Protein AF-A0A812VZW0-F1 (afdb_monomer)

Mean predicted aligned error: 15.9 Å

Secondary structure (DSSP, 8-state):
----S-----SS------SS-----S-----TT-----S-TT-PPPP---S----S-SSTT--------S----PPPTTS-------SS-----S---PPTT-------SS-------SS-----S-----TT------SSPP---S---PPTT-----S-TT--------S----S-SSS-------S------BTTB-------SS-----S---PPTT------TT--------SS-----S-----TT------SS-----S---PPTT-----SBTTBPPPP---S----S-SSSS---S-----S-------SSS--------SS-----S-----TT---PPPTTS-------SSPP---S-----TT--------SS-------TT--S--S-----

pLDDT: mean 80.0, std 12.31, range [37.72, 95.44]

Sequence (405 aa):
VTIGGSTSISGGNTFSTGTGQVDLNGNVVVADSRTVTVGSAGSGGTTTLYGNVVVGDTGTGNGASLTLNGNFAQNDVTGAVASFSTGTDSVNLNGHVTVATGKNLVMTATGAGQFTTGTGTVTLNGNTIVSSSNTFTSGTGAVTLKGATTVDDSITFTVGSAGAGGTTTLYGNVVIGDSTGAASCTVNGDITQADVGATQTAFTTGTGSVQLNGDVTVATGKNLHMVATGAGTFQTGTGSVTLNGVTQVGGSNTFSTGTGQVNLNGPVVVADNQPLSVGSVGAGGVVQLFGDTTVGSTAINGASSSLKVYGNVNFYDDQDGTAKTFSTATGAITLNGDIGVAANKDLIMANTGTGQFQTGTGTVVLSGATSVVSGKSFTLDDFTNIINCNHAAADVGSTFCKASR

Foldseek 3Di:
DDDPDDDDDDDPDDDDDPPDDDDDPDDDDDDPPDDDDQADPPDHDDDDDPDDDDQDDPDPDDDGDDDDDDDDDQDDDPPDPRDDDDDPDDDDDPDDDDDDPPDDDDDPDPDPDDDDDDPDDDDDPDDDDDDDPDDDDDDPDDDDDPDDDDDDPPDDDDAADVPGHDDDDDPDDDDADDPPDDGDDDDDDDDDDDDDPPDDDDDDDDPDDDDDPDDDDDDPPDDPDDDPVDPDDDDDDPDDDDDPDDDDDDDPDDDDDDPDDDDDPDDDDDDPPGDDDDDDDPGDDDDDDDDDDDQFDPDPDDTDPDDDDDDDDDDDDPVPPDDDDDDDDPDDDDDPDDDDDDPPDDDDDDPPDPDDDDDPPDDDDDPDDDDDDPPDADDDDDDPDDPPPPDPPPDPDDDPPDPDD

Structure (mmCIF, N/CA/C/O backbone):
data_AF-A0A812VZW0-F1
#
_entry.id   AF-A0A812VZW0-F1
#
loop_
_atom_site.group_PDB
_atom_site.id
_atom_site.type_symbol
_atom_site.label_atom_id
_atom_site.label_alt_id
_atom_site.label_comp_id
_atom_site.label_asym_id
_atom_site.label_entity_id
_atom_site.label_seq_id
_atom_site.pdbx_PDB_ins_code
_atom_site.Cartn_x
_atom_site.Cartn_y
_atom_site.Cartn_z
_atom_site.occupancy
_atom_site.B_iso_or_equiv
_atom_site.auth_seq_id
_atom_site.auth_comp_id
_atom_site.auth_asym_id
_atom_site.auth_atom_id
_atom_site.pdbx_PDB_model_num
ATOM 1 N N . VAL A 1 1 ? 64.376 13.610 -88.145 1.00 66.50 1 VAL A N 1
ATOM 2 C CA . VAL A 1 1 ? 63.482 13.713 -89.321 1.00 66.50 1 VAL A CA 1
ATOM 3 C C . VAL A 1 1 ? 62.326 14.604 -88.921 1.00 66.50 1 VAL A C 1
ATOM 5 O O . VAL A 1 1 ? 61.643 14.268 -87.965 1.00 66.50 1 VAL A O 1
ATOM 8 N N . THR A 1 2 ? 62.154 15.743 -89.584 1.00 67.56 2 THR A N 1
ATOM 9 C CA . THR A 1 2 ? 60.991 16.614 -89.378 1.00 67.56 2 THR A CA 1
ATOM 10 C C . THR A 1 2 ? 59.981 16.278 -90.461 1.00 67.56 2 THR A C 1
ATOM 12 O O . THR A 1 2 ? 60.288 16.432 -91.641 1.00 67.56 2 THR A O 1
ATOM 15 N N . ILE A 1 3 ? 58.805 15.784 -90.081 1.00 75.50 3 ILE A N 1
ATOM 16 C CA . ILE A 1 3 ? 57.725 15.493 -91.027 1.00 75.50 3 ILE A CA 1
ATOM 17 C C . ILE A 1 3 ? 56.720 16.642 -90.920 1.00 75.50 3 ILE A C 1
ATOM 19 O O . ILE A 1 3 ? 55.977 16.732 -89.952 1.00 75.50 3 ILE A O 1
ATOM 23 N N . GLY A 1 4 ? 56.759 17.573 -91.874 1.00 71.06 4 GLY A N 1
ATOM 24 C CA . GLY A 1 4 ? 56.005 18.835 -91.822 1.00 71.06 4 GLY A CA 1
ATOM 25 C C . GLY A 1 4 ? 54.563 18.769 -92.341 1.00 71.06 4 GLY A C 1
ATOM 26 O O . GLY A 1 4 ? 53.989 19.812 -92.635 1.00 71.06 4 GLY A O 1
ATOM 27 N N . GLY A 1 5 ? 53.988 17.576 -92.513 1.00 80.19 5 GLY A N 1
ATOM 28 C CA . GLY A 1 5 ? 52.663 17.389 -93.109 1.00 80.19 5 GLY A CA 1
ATOM 29 C C . GLY A 1 5 ? 51.857 16.266 -92.457 1.00 80.19 5 GLY A C 1
ATOM 30 O O . GLY A 1 5 ? 52.352 15.550 -91.585 1.00 80.19 5 GLY A O 1
ATOM 31 N N . SER A 1 6 ? 50.605 16.104 -92.902 1.00 80.38 6 SER A N 1
ATOM 32 C CA . SER A 1 6 ? 49.746 14.998 -92.456 1.00 80.38 6 SER A CA 1
ATOM 33 C C . SER A 1 6 ? 50.427 13.665 -92.754 1.00 80.38 6 SER A C 1
ATOM 35 O O . SER A 1 6 ? 50.721 13.353 -93.906 1.00 80.38 6 SER A O 1
ATOM 37 N N . THR A 1 7 ? 50.686 12.888 -91.709 1.00 81.25 7 THR A N 1
ATOM 38 C CA . THR A 1 7 ? 51.340 11.583 -91.814 1.00 81.25 7 THR A CA 1
ATOM 39 C C . THR A 1 7 ? 50.303 10.507 -91.538 1.00 81.25 7 THR A C 1
ATOM 41 O O . THR A 1 7 ? 49.717 10.480 -90.460 1.00 81.25 7 THR A O 1
ATOM 44 N N . SER A 1 8 ? 50.062 9.628 -92.510 1.00 82.31 8 SER A N 1
ATOM 45 C CA . SER A 1 8 ? 49.193 8.462 -92.344 1.00 82.31 8 SER A CA 1
ATOM 46 C C . SER A 1 8 ? 50.052 7.204 -92.279 1.00 82.31 8 SER A C 1
ATOM 48 O O . SER A 1 8 ? 50.783 6.898 -93.218 1.00 82.31 8 SER A O 1
ATOM 50 N N . ILE A 1 9 ? 49.964 6.479 -91.166 1.00 82.75 9 ILE A N 1
ATOM 51 C CA . ILE A 1 9 ? 50.530 5.138 -91.016 1.00 82.75 9 ILE A CA 1
ATOM 52 C C . ILE A 1 9 ? 49.338 4.182 -91.062 1.00 82.75 9 ILE A C 1
ATOM 54 O O . ILE A 1 9 ? 48.521 4.164 -90.145 1.00 82.75 9 ILE A O 1
ATOM 58 N N . SER A 1 10 ? 49.192 3.444 -92.162 1.00 80.25 10 SER A N 1
ATOM 59 C CA . SER A 1 10 ? 48.084 2.505 -92.382 1.00 80.25 10 SER A CA 1
ATOM 60 C C . SER A 1 10 ? 48.557 1.050 -92.278 1.00 80.25 10 SER A C 1
ATOM 62 O O . SER A 1 10 ? 49.743 0.764 -92.445 1.00 80.25 10 SER A O 1
ATOM 64 N N . GLY A 1 11 ? 47.640 0.123 -91.983 1.00 77.56 11 GLY A N 1
ATOM 65 C CA . GLY A 1 11 ? 47.951 -1.298 -91.758 1.00 77.56 11 GLY A CA 1
ATOM 66 C C . GLY A 1 11 ? 48.479 -1.606 -90.346 1.00 77.56 11 GLY A C 1
ATOM 67 O O . GLY A 1 11 ? 48.393 -0.774 -89.451 1.00 77.56 11 GLY A O 1
ATOM 68 N N . GLY A 1 12 ? 49.018 -2.813 -90.132 1.00 79.19 12 GLY A N 1
ATOM 69 C CA . GLY A 1 12 ? 49.547 -3.292 -88.838 1.00 79.19 12 GLY A CA 1
ATOM 70 C C . GLY A 1 12 ? 50.948 -2.777 -88.480 1.00 79.19 12 GLY A C 1
ATOM 71 O O . GLY A 1 12 ? 51.746 -3.520 -87.917 1.00 79.19 12 GLY A O 1
ATOM 72 N N . ASN A 1 13 ? 51.275 -1.544 -88.867 1.00 84.12 13 ASN A N 1
ATOM 73 C CA . ASN A 1 13 ? 52.602 -0.956 -88.691 1.00 84.12 13 ASN A CA 1
ATOM 74 C C . ASN A 1 13 ? 52.739 -0.260 -87.324 1.00 84.12 13 ASN A C 1
ATOM 76 O O . ASN A 1 13 ? 51.787 0.340 -86.828 1.00 84.12 13 ASN A O 1
ATOM 80 N N . THR A 1 14 ? 53.940 -0.288 -86.742 1.00 82.94 14 THR A N 1
ATOM 81 C CA . THR A 1 14 ? 54.252 0.363 -85.456 1.00 82.94 14 THR A CA 1
ATOM 82 C C . THR A 1 14 ? 54.916 1.720 -85.679 1.00 82.94 14 THR A C 1
ATOM 84 O O . THR A 1 14 ? 55.848 1.834 -86.473 1.00 82.94 14 THR A O 1
ATOM 87 N N . PHE A 1 15 ? 54.489 2.742 -84.933 1.00 84.81 15 PHE A N 1
ATOM 88 C CA . PHE A 1 15 ? 55.214 4.007 -84.807 1.00 84.81 15 PHE A CA 1
ATOM 89 C C . PHE A 1 15 ? 56.013 4.006 -83.501 1.00 84.81 15 PHE A C 1
ATOM 91 O O . PHE A 1 15 ? 55.431 3.980 -82.419 1.00 84.81 15 PHE A O 1
ATOM 98 N N . SER A 1 16 ? 57.341 4.013 -83.590 1.00 84.38 16 SER A N 1
ATOM 99 C CA . SER A 1 16 ? 58.231 4.056 -82.425 1.00 84.38 16 SER A CA 1
ATOM 100 C C . SER A 1 16 ? 58.939 5.403 -82.346 1.00 84.38 16 SER A C 1
ATOM 102 O O . SER A 1 16 ? 59.527 5.859 -83.326 1.00 84.38 16 SER A O 1
ATOM 104 N N . THR A 1 17 ? 58.914 6.025 -81.170 1.00 84.12 17 THR A N 1
ATOM 105 C CA . THR A 1 17 ? 59.702 7.223 -80.853 1.00 84.12 17 THR A CA 1
ATOM 106 C C . THR A 1 17 ? 60.968 6.831 -80.086 1.00 84.12 17 THR A C 1
ATOM 108 O O . THR A 1 17 ? 61.068 5.723 -79.563 1.00 84.12 17 THR A O 1
ATOM 111 N N . GLY A 1 18 ? 61.958 7.727 -80.017 1.00 81.75 18 GLY A N 1
ATOM 112 C CA . GLY A 1 18 ? 63.094 7.558 -79.101 1.00 81.75 18 GLY A CA 1
ATOM 113 C C . GLY A 1 18 ? 62.680 7.702 -77.626 1.00 81.75 18 GLY A C 1
ATOM 114 O O . GLY A 1 18 ? 61.497 7.757 -77.305 1.00 81.75 18 GLY A O 1
ATOM 115 N N . THR A 1 19 ? 63.659 7.825 -76.726 1.00 83.62 19 THR A N 1
ATOM 116 C CA . THR A 1 19 ? 63.443 8.003 -75.272 1.00 83.62 19 THR A CA 1
ATOM 117 C C . THR A 1 19 ? 63.176 9.451 -74.839 1.00 83.62 19 THR A C 1
ATOM 119 O O . THR A 1 19 ? 63.020 9.718 -73.650 1.00 83.62 19 THR A O 1
ATOM 122 N N . GLY A 1 20 ? 63.176 10.398 -75.780 1.00 81.38 20 GLY A N 1
ATOM 123 C CA . GLY A 1 20 ? 62.913 11.811 -75.512 1.00 81.38 20 GLY A CA 1
ATOM 124 C C . GLY A 1 20 ? 61.425 12.129 -75.348 1.00 81.38 20 GLY A C 1
ATOM 125 O O . GLY A 1 20 ? 60.559 11.282 -75.557 1.00 81.38 20 GLY A O 1
ATOM 126 N N . GLN A 1 21 ? 61.140 13.384 -75.005 1.00 84.81 21 GLN A N 1
ATOM 127 C CA . GLN A 1 21 ? 59.783 13.916 -74.898 1.00 84.81 21 GLN A CA 1
ATOM 128 C C . GLN A 1 21 ? 59.048 13.850 -76.245 1.00 84.81 21 GLN A C 1
ATOM 130 O O . GLN A 1 21 ? 59.624 14.125 -77.300 1.00 84.81 21 GLN A O 1
ATOM 135 N N . VAL A 1 22 ? 57.766 13.493 -76.192 1.00 86.56 22 VAL A N 1
ATOM 136 C CA . VAL A 1 22 ? 56.855 13.495 -77.338 1.00 86.56 22 VAL A CA 1
ATOM 137 C C . VAL A 1 22 ? 55.721 14.458 -77.019 1.00 86.56 22 VAL A C 1
ATOM 139 O O . VAL A 1 22 ? 54.907 14.181 -76.143 1.00 86.56 22 VAL A O 1
ATOM 142 N N . ASP A 1 23 ? 55.666 15.577 -77.737 1.00 85.25 23 ASP A N 1
ATOM 143 C CA . ASP A 1 23 ? 54.619 16.584 -77.572 1.00 85.25 23 ASP A CA 1
ATOM 144 C C . ASP A 1 23 ? 53.479 16.348 -78.565 1.00 85.25 23 ASP A C 1
ATOM 146 O O . ASP A 1 23 ? 53.667 16.410 -79.783 1.00 85.25 23 ASP A O 1
ATOM 150 N N . LEU A 1 24 ? 52.277 16.096 -78.046 1.00 87.00 24 LEU A N 1
ATOM 151 C CA . LEU A 1 24 ? 51.049 15.961 -78.829 1.00 87.00 24 LEU A CA 1
ATOM 152 C C . LEU A 1 24 ? 50.181 17.202 -78.601 1.00 87.00 24 LEU A C 1
ATOM 154 O O . LEU A 1 24 ? 49.370 17.253 -77.686 1.00 87.00 24 LEU A O 1
ATOM 158 N N . ASN A 1 25 ? 50.373 18.221 -79.438 1.00 83.75 25 ASN A N 1
ATOM 159 C CA . ASN A 1 25 ? 49.726 19.530 -79.270 1.00 83.75 25 ASN A CA 1
ATOM 160 C C . ASN A 1 25 ? 48.305 19.617 -79.865 1.00 83.75 25 ASN A C 1
ATOM 162 O O . ASN A 1 25 ? 47.658 20.655 -79.761 1.00 83.75 25 ASN A O 1
ATOM 166 N N . GLY A 1 26 ? 47.836 18.560 -80.535 1.00 84.75 26 GLY A N 1
ATOM 167 C CA . GLY A 1 26 ? 46.494 18.469 -81.117 1.00 84.75 26 GLY A CA 1
ATOM 168 C C . GLY A 1 26 ? 45.649 17.380 -80.458 1.00 84.75 26 GLY A C 1
ATOM 169 O O . GLY A 1 26 ? 46.137 16.621 -79.624 1.00 84.75 26 GLY A O 1
ATOM 170 N N . ASN A 1 27 ? 44.383 17.274 -80.868 1.00 84.94 27 ASN A N 1
ATOM 171 C CA . ASN A 1 27 ? 43.488 16.223 -80.384 1.00 84.94 27 ASN A CA 1
ATOM 172 C C . ASN A 1 27 ? 44.051 14.834 -80.712 1.00 84.94 27 ASN A C 1
ATOM 174 O O . ASN A 1 27 ? 44.326 14.520 -81.872 1.00 84.94 27 ASN A O 1
ATOM 178 N N . VAL A 1 28 ? 44.157 13.987 -79.692 1.00 86.62 28 VAL A N 1
ATOM 179 C CA . VAL A 1 28 ? 44.533 12.582 -79.840 1.00 86.62 28 VAL A CA 1
ATOM 180 C C . VAL A 1 28 ? 43.258 11.753 -79.811 1.00 86.62 28 VAL A C 1
ATOM 182 O O . VAL A 1 28 ? 42.637 11.594 -78.764 1.00 86.62 28 VAL A O 1
ATOM 185 N N . VAL A 1 29 ? 42.851 11.242 -80.971 1.00 83.81 29 VAL A N 1
ATOM 186 C CA . VAL A 1 29 ? 41.684 10.360 -81.094 1.00 83.81 29 VAL A CA 1
ATOM 187 C C . VAL A 1 29 ? 42.167 8.925 -81.223 1.00 83.81 29 VAL A C 1
ATOM 189 O O . VAL A 1 29 ? 42.959 8.601 -82.107 1.00 83.81 29 VAL A O 1
ATOM 192 N N . VAL A 1 30 ? 41.660 8.055 -80.357 1.00 85.12 30 VAL A N 1
ATOM 193 C CA . VAL A 1 30 ? 41.852 6.607 -80.449 1.00 85.12 30 VAL A CA 1
ATOM 194 C C . VAL A 1 30 ? 40.523 6.017 -80.890 1.00 85.12 30 VAL A C 1
ATOM 196 O O . VAL A 1 30 ? 39.512 6.215 -80.228 1.00 85.12 30 VAL A O 1
ATOM 199 N N . ALA A 1 31 ? 40.510 5.354 -82.045 1.00 80.38 31 ALA A N 1
ATOM 200 C CA . ALA A 1 31 ? 39.279 4.814 -82.610 1.00 80.38 31 ALA A CA 1
ATOM 201 C C . ALA A 1 31 ? 38.706 3.659 -81.760 1.00 80.38 31 ALA A C 1
ATOM 203 O O . ALA A 1 31 ? 39.428 3.021 -80.990 1.00 80.38 31 ALA A O 1
ATOM 204 N N . ASP A 1 32 ? 37.421 3.353 -81.949 1.00 76.56 32 ASP A N 1
ATOM 205 C CA . ASP A 1 32 ? 36.688 2.351 -81.161 1.00 76.56 32 ASP A CA 1
ATOM 206 C C . ASP A 1 32 ? 37.405 0.999 -81.091 1.00 76.56 32 ASP A C 1
ATOM 208 O O . ASP A 1 32 ? 37.972 0.537 -82.081 1.00 76.56 32 ASP A O 1
ATOM 212 N N . SER A 1 33 ? 37.373 0.355 -79.922 1.00 76.38 33 SER A N 1
ATOM 213 C CA . SER A 1 33 ? 38.042 -0.931 -79.654 1.00 76.38 33 SER A CA 1
ATOM 214 C C . SER A 1 33 ? 39.581 -0.911 -79.712 1.00 76.38 33 SER A C 1
ATOM 216 O O . SER A 1 33 ? 40.194 -1.978 -79.699 1.00 76.38 33 SER A O 1
ATOM 218 N N . ARG A 1 34 ? 40.231 0.263 -79.756 1.00 82.31 34 ARG A N 1
ATOM 219 C CA . ARG A 1 34 ? 41.687 0.399 -79.547 1.00 82.31 34 ARG A CA 1
ATOM 220 C C . ARG A 1 34 ? 41.969 0.922 -78.136 1.00 82.31 34 ARG A C 1
ATOM 222 O O . ARG A 1 34 ? 41.128 1.565 -77.517 1.00 82.31 34 ARG A O 1
ATOM 229 N N . THR A 1 35 ? 43.168 0.651 -77.628 1.00 80.62 35 THR A N 1
ATOM 230 C CA . THR A 1 35 ? 43.597 1.045 -76.280 1.00 80.62 35 THR A CA 1
ATOM 231 C C . THR A 1 35 ? 44.764 2.019 -76.340 1.00 80.62 35 THR A C 1
ATOM 233 O O . THR A 1 35 ? 45.679 1.843 -77.142 1.00 80.62 35 THR A O 1
ATOM 236 N N . VAL A 1 36 ? 44.782 2.996 -75.434 1.00 84.88 36 VAL A N 1
ATOM 237 C CA . VAL A 1 36 ? 46.015 3.696 -75.061 1.00 84.88 36 VAL A CA 1
ATOM 238 C C . VAL A 1 36 ? 46.600 2.971 -73.859 1.00 84.88 36 VAL A C 1
ATOM 240 O O . VAL A 1 36 ? 45.927 2.813 -72.843 1.00 84.88 36 VAL A O 1
ATOM 243 N N . THR A 1 37 ? 47.847 2.529 -73.963 1.00 80.44 37 THR A N 1
ATOM 244 C CA . THR A 1 37 ? 48.583 1.948 -72.839 1.00 80.44 37 THR A CA 1
ATOM 245 C C . THR A 1 37 ? 49.726 2.886 -72.488 1.00 80.44 37 THR A C 1
ATOM 247 O O . THR A 1 37 ? 50.578 3.163 -73.328 1.00 80.44 37 THR A O 1
ATOM 250 N N . VAL A 1 38 ? 49.735 3.393 -71.256 1.00 82.75 38 VAL A N 1
ATOM 251 C CA . VAL A 1 38 ? 50.825 4.221 -70.727 1.00 82.75 38 VAL A CA 1
ATOM 252 C C . VAL A 1 38 ? 51.643 3.358 -69.766 1.00 82.75 38 VAL A C 1
ATOM 254 O O . VAL A 1 38 ? 51.127 2.898 -68.751 1.00 82.75 38 VAL A O 1
ATOM 257 N N . GLY A 1 39 ? 52.909 3.103 -70.111 1.00 76.38 39 GLY A N 1
ATOM 258 C CA . GLY A 1 39 ? 53.782 2.159 -69.396 1.00 76.38 39 GLY A CA 1
ATOM 259 C C . GLY A 1 39 ? 53.612 0.693 -69.831 1.00 76.38 39 GLY A C 1
ATOM 260 O O . GLY A 1 39 ? 52.866 0.388 -70.757 1.00 76.38 39 GLY A O 1
ATOM 261 N N . SER A 1 40 ? 54.332 -0.225 -69.178 1.00 73.12 40 SER A N 1
ATOM 262 C CA . SER A 1 40 ? 54.241 -1.679 -69.393 1.00 73.12 40 SER A CA 1
ATOM 263 C C . SER A 1 40 ? 53.794 -2.406 -68.118 1.00 73.12 40 SER A C 1
ATOM 265 O O . SER A 1 40 ? 53.981 -1.912 -67.001 1.00 73.12 40 SER A O 1
ATOM 267 N N . ALA A 1 41 ? 53.196 -3.593 -68.270 1.00 63.88 41 ALA A N 1
ATOM 268 C CA . ALA A 1 41 ? 52.782 -4.416 -67.136 1.00 63.88 41 ALA A CA 1
ATOM 269 C C . ALA A 1 41 ? 53.987 -4.735 -66.226 1.00 63.88 41 ALA A C 1
ATOM 271 O O . ALA A 1 41 ? 54.991 -5.275 -66.686 1.00 63.88 41 ALA A O 1
ATOM 272 N N . GLY A 1 42 ? 53.884 -4.388 -64.938 1.00 63.78 42 GLY A N 1
ATOM 273 C CA . GLY A 1 42 ? 54.904 -4.673 -63.920 1.00 63.78 42 GLY A CA 1
ATOM 274 C C . GLY A 1 42 ? 56.054 -3.662 -63.796 1.00 63.78 42 GLY A C 1
ATOM 275 O O . GLY A 1 42 ? 56.913 -3.853 -62.940 1.00 63.78 42 GLY A O 1
ATOM 276 N N . SER A 1 43 ? 56.110 -2.591 -64.600 1.00 65.06 43 SER A N 1
ATOM 277 C CA . SER A 1 43 ? 57.157 -1.546 -64.499 1.00 65.06 43 SER A CA 1
ATOM 278 C C . SER A 1 43 ? 56.698 -0.175 -65.023 1.00 65.06 43 SER A C 1
ATOM 280 O O . SER A 1 43 ? 57.451 0.546 -65.676 1.00 65.06 43 SER A O 1
ATOM 282 N N . GLY A 1 44 ? 55.442 0.199 -64.767 1.00 64.75 44 GLY A N 1
ATOM 283 C CA . GLY A 1 44 ? 54.923 1.519 -65.132 1.00 64.75 44 GLY A CA 1
ATOM 284 C C . GLY A 1 44 ? 55.545 2.637 -64.288 1.00 64.75 44 GLY A C 1
ATOM 285 O O . GLY A 1 44 ? 55.582 2.540 -63.064 1.00 64.75 44 GLY A O 1
ATOM 286 N N . GLY A 1 45 ? 56.025 3.703 -64.936 1.00 69.81 45 GLY A N 1
ATOM 287 C CA . GLY A 1 45 ? 56.357 4.962 -64.262 1.00 69.81 45 GLY A CA 1
ATOM 288 C C . GLY A 1 45 ? 55.102 5.739 -63.840 1.00 69.81 45 GLY A C 1
ATOM 289 O O . GLY A 1 45 ? 53.980 5.386 -64.204 1.00 69.81 45 GLY A O 1
ATOM 290 N N . THR A 1 46 ? 55.282 6.824 -63.085 1.00 76.88 46 THR A N 1
ATOM 291 C CA . THR A 1 46 ? 54.181 7.714 -62.684 1.00 76.88 46 THR A CA 1
ATOM 292 C C . THR A 1 46 ? 53.547 8.374 -63.908 1.00 76.88 46 THR A C 1
ATOM 294 O O . THR A 1 46 ? 54.233 9.047 -64.674 1.00 76.88 46 THR A O 1
ATOM 297 N N . THR A 1 47 ? 52.230 8.223 -64.072 1.00 82.25 47 THR A N 1
ATOM 298 C CA . THR A 1 47 ? 51.448 9.009 -65.037 1.00 82.25 47 THR A CA 1
ATOM 299 C C . THR A 1 47 ? 50.773 10.155 -64.297 1.00 82.25 47 THR A C 1
ATOM 301 O O . THR A 1 47 ? 49.933 9.917 -63.432 1.00 82.25 47 THR A O 1
ATOM 304 N N . THR A 1 48 ? 51.127 11.390 -64.641 1.00 82.12 48 THR A N 1
ATOM 305 C CA . THR A 1 48 ? 50.479 12.592 -64.107 1.00 82.12 48 THR A CA 1
ATOM 306 C C . THR A 1 48 ? 49.627 13.215 -65.203 1.00 82.12 48 THR A C 1
ATOM 308 O O . THR A 1 48 ? 50.149 13.615 -66.240 1.00 82.12 48 THR A O 1
ATOM 311 N N . LEU A 1 49 ? 48.317 13.302 -64.976 1.00 84.19 49 LEU A N 1
ATOM 312 C CA . LEU A 1 49 ? 47.382 14.014 -65.844 1.00 84.19 49 LEU A CA 1
ATOM 313 C C . LEU A 1 49 ? 47.026 15.334 -65.161 1.00 84.19 49 LEU A C 1
ATOM 315 O O . LEU A 1 49 ? 46.526 15.335 -64.038 1.00 84.19 49 LEU A O 1
ATOM 319 N N . TYR A 1 50 ? 47.303 16.452 -65.823 1.00 79.69 50 TYR A N 1
ATOM 320 C CA . TYR A 1 50 ? 46.897 17.771 -65.349 1.00 79.69 50 TYR A CA 1
ATOM 321 C C . TYR A 1 50 ? 45.545 18.136 -65.968 1.00 79.69 50 TYR A C 1
ATOM 323 O O . TYR A 1 50 ? 45.366 18.004 -67.176 1.00 79.69 50 TYR A O 1
ATOM 331 N N . GLY A 1 51 ? 44.607 18.610 -65.146 1.00 78.50 51 GLY A N 1
ATOM 332 C CA . GLY A 1 51 ? 43.253 18.971 -65.578 1.00 78.50 51 GLY A CA 1
ATOM 333 C C . GLY A 1 51 ? 42.201 17.904 -65.265 1.00 78.50 51 GLY A C 1
ATOM 334 O O . GLY A 1 51 ? 42.431 16.986 -64.477 1.00 78.50 51 GLY A O 1
ATOM 335 N N . ASN A 1 52 ? 41.012 18.059 -65.847 1.00 74.81 52 ASN A N 1
ATOM 336 C CA . ASN A 1 52 ? 39.915 17.115 -65.679 1.00 74.81 52 ASN A CA 1
ATOM 337 C C . ASN A 1 52 ? 40.144 15.856 -66.524 1.00 74.81 52 ASN A C 1
ATOM 339 O O . ASN A 1 52 ? 40.415 15.928 -67.719 1.00 74.81 52 ASN A O 1
ATOM 343 N N . VAL A 1 53 ? 39.955 14.693 -65.906 1.00 82.94 53 VAL A N 1
ATOM 344 C CA . VAL A 1 53 ? 39.856 13.417 -66.615 1.00 82.94 53 VAL A CA 1
ATOM 345 C C . VAL A 1 53 ? 38.385 13.035 -66.645 1.00 82.94 53 VAL A C 1
ATOM 347 O O . VAL A 1 53 ? 37.791 12.763 -65.604 1.00 82.94 53 VAL A O 1
ATOM 350 N N . VAL A 1 54 ? 37.789 13.040 -67.832 1.00 76.31 54 VAL A N 1
ATOM 351 C CA . VAL A 1 54 ? 36.424 12.551 -68.047 1.00 76.31 54 VAL A CA 1
ATOM 352 C C . VAL A 1 54 ? 36.531 11.137 -68.600 1.00 76.31 54 VAL A C 1
ATOM 354 O O . VAL A 1 54 ? 37.145 10.922 -69.642 1.00 76.31 54 VAL A O 1
ATOM 357 N N . VAL A 1 55 ? 35.971 10.165 -67.884 1.00 78.62 55 VAL A N 1
ATOM 358 C CA . VAL A 1 55 ? 35.903 8.769 -68.331 1.00 78.62 55 VAL A CA 1
ATOM 359 C C . VAL A 1 55 ? 34.467 8.491 -68.763 1.00 78.62 55 VAL A C 1
ATOM 361 O O . VAL A 1 55 ? 33.577 8.432 -67.921 1.00 78.62 55 VAL A O 1
ATOM 364 N N . GLY A 1 56 ? 34.254 8.339 -70.073 1.00 70.69 56 GLY A N 1
ATOM 365 C CA . GLY A 1 56 ? 32.927 8.215 -70.689 1.00 70.69 56 GLY A CA 1
ATOM 366 C C . GLY A 1 56 ? 32.486 9.470 -71.451 1.00 70.69 56 GLY A C 1
ATOM 367 O O . GLY A 1 56 ? 33.185 10.480 -71.455 1.00 70.69 56 GLY A O 1
ATOM 368 N N . ASP A 1 57 ? 31.334 9.388 -72.121 1.00 63.06 57 ASP A N 1
ATOM 369 C CA . ASP A 1 57 ? 30.680 10.532 -72.771 1.00 63.06 57 ASP A CA 1
ATOM 370 C C . ASP A 1 57 ? 29.725 11.235 -71.783 1.00 63.06 57 ASP A C 1
ATOM 372 O O . ASP A 1 57 ? 29.206 10.620 -70.854 1.00 63.06 57 ASP A O 1
ATOM 376 N N . THR A 1 58 ? 29.471 12.523 -71.999 1.00 57.53 58 THR A N 1
ATOM 377 C CA . THR A 1 58 ? 28.468 13.329 -71.278 1.00 57.53 58 THR A CA 1
ATOM 378 C C . THR A 1 58 ? 27.016 13.021 -71.690 1.00 57.53 58 THR A C 1
ATOM 380 O O . THR A 1 58 ? 26.083 13.549 -71.085 1.00 57.53 58 THR A O 1
ATOM 383 N N . GLY A 1 59 ? 26.809 12.184 -72.715 1.00 58.53 59 GLY A N 1
ATOM 384 C CA . GLY A 1 59 ? 25.498 11.776 -73.228 1.00 58.53 59 GLY A CA 1
ATOM 385 C C . GLY A 1 59 ? 24.817 10.634 -72.455 1.00 58.53 59 GLY A C 1
ATOM 386 O O . GLY A 1 59 ? 25.453 9.790 -71.826 1.00 58.53 59 GLY A O 1
ATOM 387 N N . THR A 1 60 ? 23.484 10.575 -72.533 1.00 51.22 60 THR A N 1
ATOM 388 C CA . THR A 1 60 ? 22.656 9.551 -71.877 1.00 51.22 60 THR A CA 1
ATOM 389 C C . THR A 1 60 ? 22.784 8.193 -72.573 1.00 51.22 60 THR A C 1
ATOM 391 O O . THR A 1 60 ? 22.083 7.950 -73.554 1.00 51.22 60 THR A O 1
ATOM 394 N N . GLY A 1 61 ? 23.625 7.284 -72.065 1.00 55.09 61 GLY A N 1
ATOM 395 C CA . GLY A 1 61 ? 23.384 5.850 -72.304 1.00 55.09 61 GLY A CA 1
ATOM 396 C C . GLY A 1 61 ? 24.555 4.886 -72.490 1.00 55.09 61 GLY A C 1
ATOM 397 O O . GLY A 1 61 ? 24.278 3.716 -72.731 1.00 55.09 61 GLY A O 1
ATOM 398 N N . ASN A 1 62 ? 25.822 5.279 -72.349 1.00 56.78 62 ASN A N 1
ATOM 399 C CA . ASN A 1 62 ? 26.928 4.314 -72.447 1.00 56.78 62 ASN A CA 1
ATOM 400 C C . ASN A 1 62 ? 27.561 4.067 -71.074 1.00 56.78 62 ASN A C 1
ATOM 402 O O . ASN A 1 62 ? 28.070 4.990 -70.445 1.00 56.78 62 ASN A O 1
ATOM 406 N N . GLY A 1 63 ? 27.527 2.813 -70.607 1.00 56.06 63 GLY A N 1
ATOM 407 C CA . GLY A 1 63 ? 28.157 2.402 -69.354 1.00 56.06 63 GLY A CA 1
ATOM 408 C C . GLY A 1 63 ? 29.667 2.625 -69.406 1.00 56.06 63 GLY A C 1
ATOM 409 O O . GLY A 1 63 ? 30.399 1.827 -69.985 1.00 56.06 63 GLY A O 1
ATOM 410 N N . ALA A 1 64 ? 30.134 3.713 -68.803 1.00 68.62 64 ALA A N 1
ATOM 411 C CA . ALA A 1 64 ? 31.549 3.970 -68.606 1.00 68.62 64 ALA A CA 1
ATOM 412 C C . ALA A 1 64 ? 32.000 3.251 -67.329 1.00 68.62 64 ALA A C 1
ATOM 414 O O . ALA A 1 64 ? 31.580 3.595 -66.226 1.00 68.62 64 ALA A O 1
ATOM 415 N N . SER A 1 65 ? 32.837 2.223 -67.473 1.00 69.88 65 SER A N 1
ATOM 416 C CA . SER A 1 65 ? 33.479 1.564 -66.336 1.00 69.88 65 SER A CA 1
ATOM 417 C C . SER A 1 65 ? 34.901 2.087 -66.201 1.00 69.88 65 SER A C 1
ATOM 419 O O . SER A 1 65 ? 35.719 1.928 -67.105 1.00 69.88 65 SER A O 1
ATOM 421 N N . LEU A 1 66 ? 35.204 2.696 -65.059 1.00 81.25 66 LEU A N 1
ATOM 422 C CA . LEU A 1 66 ? 36.576 2.918 -64.633 1.00 81.25 66 LEU A CA 1
ATOM 423 C C . LEU A 1 66 ? 36.955 1.792 -63.669 1.00 81.25 66 LEU A C 1
ATOM 425 O O . LEU A 1 66 ? 36.406 1.698 -62.575 1.00 81.25 66 LEU A O 1
ATOM 429 N N . THR A 1 67 ? 37.898 0.940 -64.068 1.00 80.50 67 THR A N 1
ATOM 430 C CA . THR A 1 67 ? 38.485 -0.073 -63.180 1.00 80.50 67 THR A CA 1
ATOM 431 C C . THR A 1 67 ? 39.859 0.405 -62.726 1.00 80.50 67 THR A C 1
ATOM 433 O O . THR A 1 67 ? 40.774 0.511 -63.541 1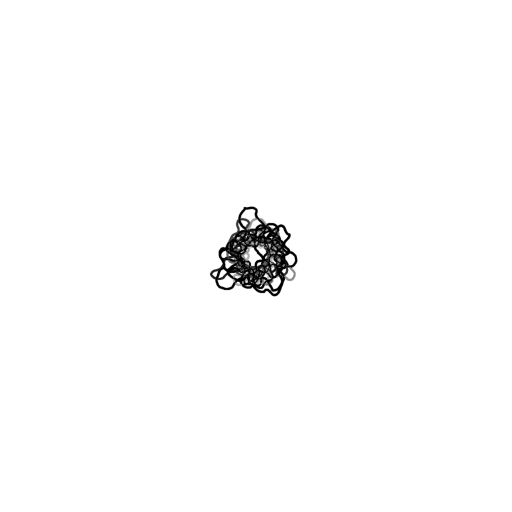.00 80.50 67 THR A O 1
ATOM 436 N N . LEU A 1 68 ? 40.019 0.682 -61.431 1.00 83.94 68 LEU A N 1
ATOM 437 C CA . LEU A 1 68 ? 41.320 0.970 -60.829 1.00 83.94 68 LEU A CA 1
ATOM 438 C C . LEU A 1 68 ? 41.824 -0.286 -60.121 1.00 83.94 68 LEU A C 1
ATOM 440 O O . LEU A 1 68 ? 41.213 -0.757 -59.166 1.00 83.94 68 LEU A O 1
ATOM 444 N N . ASN A 1 69 ? 42.954 -0.820 -60.576 1.00 78.38 69 ASN A N 1
ATOM 445 C CA . ASN A 1 69 ? 43.633 -1.915 -59.893 1.00 78.38 69 ASN A CA 1
ATOM 446 C C . ASN A 1 69 ? 44.647 -1.316 -58.909 1.00 78.38 69 ASN A C 1
ATOM 448 O O . ASN A 1 69 ? 45.697 -0.834 -59.332 1.00 78.38 69 ASN A O 1
ATOM 452 N N . GLY A 1 70 ? 44.326 -1.318 -57.613 1.00 79.81 70 GLY A N 1
ATOM 453 C CA . GLY A 1 70 ? 45.192 -0.797 -56.550 1.00 79.81 70 GLY A CA 1
ATOM 454 C C . GLY A 1 70 ? 44.514 0.254 -55.670 1.00 79.81 70 GLY A C 1
ATOM 455 O O . GLY A 1 70 ? 43.289 0.341 -55.611 1.00 79.81 70 GLY A O 1
ATOM 456 N N . ASN A 1 71 ? 45.326 1.044 -54.966 1.00 81.12 71 ASN A N 1
ATOM 457 C CA . ASN A 1 71 ? 44.832 2.071 -54.052 1.00 81.12 71 ASN A CA 1
ATOM 458 C C . ASN A 1 71 ? 44.390 3.319 -54.822 1.00 81.12 71 ASN A C 1
ATOM 460 O O . ASN A 1 71 ? 45.140 3.851 -55.639 1.00 81.12 71 ASN A O 1
ATOM 464 N N . PHE A 1 72 ? 43.210 3.833 -54.487 1.00 85.38 72 PHE A N 1
ATOM 465 C CA . PHE A 1 72 ? 42.781 5.176 -54.853 1.00 85.38 72 PHE A CA 1
ATOM 466 C C . PHE A 1 72 ? 42.941 6.086 -53.634 1.00 85.38 72 PHE A C 1
ATOM 468 O O . PHE A 1 72 ? 42.336 5.837 -52.592 1.00 85.38 72 PHE A O 1
ATOM 475 N N . ALA A 1 73 ? 43.776 7.116 -53.746 1.00 81.44 73 ALA A N 1
ATOM 476 C CA . ALA A 1 73 ? 43.997 8.089 -52.685 1.00 81.44 73 ALA A CA 1
ATOM 477 C C . ALA A 1 73 ? 43.549 9.470 -53.162 1.00 81.44 73 ALA A C 1
ATOM 479 O O . ALA A 1 73 ? 44.102 10.015 -54.116 1.00 81.44 73 ALA A O 1
ATOM 480 N N . GLN A 1 74 ? 42.556 10.039 -52.483 1.00 82.69 74 GLN A N 1
ATOM 481 C CA . GLN A 1 74 ? 42.214 11.445 -52.637 1.00 82.69 74 GLN A CA 1
ATOM 482 C C . GLN A 1 74 ? 43.022 12.237 -51.610 1.00 82.69 74 GLN A C 1
ATOM 484 O O . GLN A 1 74 ? 42.633 12.354 -50.449 1.00 82.69 74 GLN A O 1
ATOM 489 N N . ASN A 1 75 ? 44.185 12.729 -52.030 1.00 75.31 75 ASN A N 1
ATOM 490 C CA . ASN A 1 75 ? 45.016 13.555 -51.168 1.00 75.31 75 ASN A CA 1
ATOM 491 C C . ASN A 1 75 ? 44.413 14.952 -51.075 1.00 75.31 75 ASN A C 1
ATOM 493 O O . ASN A 1 75 ? 44.051 15.553 -52.087 1.00 75.31 75 ASN A O 1
ATOM 497 N N . ASP A 1 76 ? 44.338 15.462 -49.854 1.00 75.25 76 ASP A N 1
ATOM 498 C CA . ASP A 1 76 ? 43.955 16.842 -49.620 1.00 75.25 76 ASP A CA 1
ATOM 499 C C . ASP A 1 76 ? 45.013 17.775 -50.230 1.00 75.25 76 ASP A C 1
ATOM 501 O O . ASP A 1 76 ? 46.216 17.589 -50.017 1.00 75.25 76 ASP A O 1
ATOM 505 N N . VAL A 1 77 ? 44.576 18.761 -51.012 1.00 65.75 77 VAL A N 1
ATOM 506 C CA . VAL A 1 77 ? 45.450 19.821 -51.523 1.00 65.75 77 VAL A CA 1
ATOM 507 C C . VAL A 1 77 ? 45.219 21.020 -50.619 1.00 65.75 77 VAL A C 1
ATOM 509 O O . VAL A 1 77 ? 44.108 21.538 -50.547 1.00 65.75 77 VAL A O 1
ATOM 512 N N . THR A 1 78 ? 46.265 21.438 -49.905 1.00 62.06 78 THR A N 1
ATOM 513 C CA . THR A 1 78 ? 46.220 22.459 -48.852 1.00 62.06 78 THR A CA 1
ATOM 514 C C . THR A 1 78 ? 45.330 23.649 -49.233 1.00 62.06 78 THR A C 1
ATOM 516 O O . THR A 1 78 ? 45.668 24.423 -50.126 1.00 62.06 78 THR A O 1
ATOM 519 N N . GLY A 1 79 ? 44.204 23.807 -48.529 1.00 63.66 79 GLY A N 1
ATOM 520 C CA . GLY A 1 79 ? 43.299 24.955 -48.663 1.00 63.66 79 GLY A CA 1
ATOM 521 C C . GLY A 1 79 ? 42.020 24.732 -49.481 1.00 63.66 79 GLY A C 1
ATOM 522 O O . GLY A 1 79 ? 41.202 25.650 -49.529 1.00 63.66 79 GLY A O 1
ATOM 523 N N . ALA A 1 80 ? 41.796 23.555 -50.075 1.00 62.41 80 ALA A N 1
ATOM 524 C CA . ALA A 1 80 ? 40.552 23.226 -50.780 1.00 62.41 80 ALA A CA 1
ATOM 525 C C . ALA A 1 80 ? 39.861 22.003 -50.162 1.00 62.41 80 ALA A C 1
ATOM 527 O O . ALA A 1 80 ? 40.511 21.040 -49.785 1.00 62.41 80 ALA A O 1
ATOM 528 N N . VAL A 1 81 ? 38.526 22.011 -50.084 1.00 62.06 81 VAL A N 1
ATOM 529 C CA . VAL A 1 81 ? 37.766 20.827 -49.658 1.00 62.06 81 VAL A CA 1
ATOM 530 C C . VAL A 1 81 ? 37.855 19.779 -50.764 1.00 62.06 81 VAL A C 1
ATOM 532 O O . VAL A 1 81 ? 37.185 19.897 -51.790 1.00 62.06 81 VAL A O 1
ATOM 535 N N . ALA A 1 82 ? 38.669 18.745 -50.566 1.00 70.69 82 ALA A N 1
ATOM 536 C CA . ALA A 1 82 ? 38.619 17.562 -51.411 1.00 70.69 82 ALA A CA 1
ATOM 537 C C . ALA A 1 82 ? 37.304 16.809 -51.135 1.00 70.69 82 ALA A C 1
ATOM 539 O O . ALA A 1 82 ? 37.111 16.250 -50.056 1.00 70.69 82 ALA A O 1
ATOM 540 N N . SER A 1 83 ? 36.372 16.830 -52.090 1.00 77.50 83 SER A N 1
ATOM 541 C CA . SER A 1 83 ? 35.121 16.072 -52.018 1.00 77.50 83 SER A CA 1
ATOM 542 C C . SER A 1 83 ? 35.140 14.913 -53.011 1.00 77.50 83 SER A C 1
ATOM 544 O O . SER A 1 83 ? 35.618 15.042 -54.139 1.00 77.50 83 SER A O 1
ATOM 546 N N . PHE A 1 84 ? 34.624 13.759 -52.595 1.00 83.00 84 PHE A N 1
ATOM 547 C CA . PHE A 1 84 ? 34.282 12.668 -53.500 1.00 83.00 84 PHE A CA 1
ATOM 548 C C . PHE A 1 84 ? 32.771 12.704 -53.711 1.00 83.00 84 PHE A C 1
ATOM 550 O O . PHE A 1 84 ? 32.004 12.342 -52.821 1.00 83.00 84 PHE A O 1
ATOM 557 N N . SER A 1 85 ? 32.346 13.204 -54.868 1.00 81.88 85 SER A N 1
ATOM 558 C CA . SER A 1 85 ? 30.935 13.209 -55.258 1.00 81.88 85 SER A CA 1
ATOM 559 C C . SER A 1 85 ? 30.666 12.024 -56.178 1.00 81.88 85 SER A C 1
ATOM 561 O O . SER A 1 85 ? 31.455 11.746 -57.079 1.00 81.88 85 SER A O 1
ATOM 563 N N . THR A 1 86 ? 29.557 11.329 -55.950 1.00 84.69 86 THR A N 1
ATOM 564 C CA . THR A 1 86 ? 29.084 10.224 -56.797 1.00 84.69 86 THR A CA 1
ATOM 565 C C . THR A 1 86 ? 27.799 10.639 -57.515 1.00 84.69 86 THR A C 1
ATOM 567 O O . THR A 1 86 ? 27.280 11.730 -57.275 1.00 84.69 86 THR A O 1
ATOM 570 N N . GLY A 1 87 ? 27.309 9.805 -58.437 1.00 76.56 87 GLY A N 1
ATOM 571 C CA . GLY A 1 87 ? 25.988 10.001 -59.040 1.00 76.56 87 GLY A CA 1
ATOM 572 C C . GLY A 1 87 ? 24.853 9.876 -58.015 1.00 76.56 87 GLY A C 1
ATOM 573 O O . GLY A 1 87 ? 25.079 9.615 -56.838 1.00 76.56 87 GLY A O 1
ATOM 574 N N . THR A 1 88 ? 23.613 10.053 -58.465 1.00 80.75 88 THR A N 1
ATOM 575 C CA . THR A 1 88 ? 22.423 9.997 -57.594 1.00 80.75 88 THR A CA 1
ATOM 576 C C . THR A 1 88 ? 21.934 8.578 -57.287 1.00 80.75 88 THR A C 1
ATOM 578 O O . THR A 1 88 ? 21.083 8.412 -56.417 1.00 80.75 88 THR A O 1
ATOM 581 N N . ASP A 1 89 ? 22.445 7.574 -58.002 1.00 83.56 89 ASP A N 1
ATOM 582 C CA . ASP A 1 89 ? 22.081 6.164 -57.834 1.00 83.56 89 ASP A CA 1
ATOM 583 C C . ASP A 1 89 ? 22.901 5.475 -56.723 1.00 83.56 89 ASP A C 1
ATOM 585 O O . ASP A 1 89 ? 23.661 6.098 -55.981 1.00 83.56 89 ASP A O 1
ATOM 589 N N . SER A 1 90 ? 22.742 4.156 -56.582 1.00 84.94 90 SER A N 1
ATOM 590 C CA . SER A 1 90 ? 23.395 3.361 -55.539 1.00 84.94 90 SER A CA 1
ATOM 591 C C . SER A 1 90 ? 24.923 3.354 -55.650 1.00 84.94 90 SER A C 1
ATOM 593 O O . SER A 1 90 ? 25.478 3.035 -56.703 1.00 84.94 90 SER A O 1
ATOM 595 N N . VAL A 1 91 ? 25.598 3.551 -54.517 1.00 89.12 91 VAL A N 1
ATOM 596 C CA . VAL A 1 91 ? 27.030 3.269 -54.352 1.00 89.12 91 VAL A CA 1
ATOM 597 C C . VAL A 1 91 ? 27.186 1.939 -53.610 1.00 89.12 91 VAL A C 1
ATOM 599 O O . VAL A 1 91 ? 26.854 1.843 -52.431 1.00 89.12 91 VAL A O 1
ATOM 602 N N . ASN A 1 92 ? 27.707 0.911 -54.285 1.00 88.44 92 ASN A N 1
ATOM 603 C CA . ASN A 1 92 ? 27.919 -0.414 -53.692 1.00 88.44 92 ASN A CA 1
ATOM 604 C C . ASN A 1 92 ? 29.341 -0.543 -53.125 1.00 88.44 92 ASN A C 1
ATOM 606 O O . ASN A 1 92 ? 30.317 -0.552 -53.875 1.00 88.44 92 ASN A O 1
ATOM 610 N N . LEU A 1 93 ? 29.460 -0.688 -51.803 1.00 90.44 93 LEU A N 1
ATOM 611 C CA . LEU A 1 93 ? 30.725 -0.909 -51.096 1.00 90.44 93 LEU A CA 1
ATOM 612 C C . LEU A 1 93 ? 30.776 -2.355 -50.586 1.00 90.44 93 LEU A C 1
ATOM 614 O O . LEU A 1 93 ? 30.243 -2.669 -49.529 1.00 90.44 93 LEU A O 1
ATOM 618 N N . ASN A 1 94 ? 31.414 -3.245 -51.345 1.00 88.44 94 ASN A N 1
ATOM 619 C CA . ASN A 1 94 ? 31.448 -4.684 -51.034 1.00 88.44 94 ASN A CA 1
ATOM 620 C C . ASN A 1 94 ? 32.570 -5.090 -50.057 1.00 88.44 94 ASN A C 1
ATOM 622 O O . ASN A 1 94 ? 32.714 -6.267 -49.736 1.00 88.44 94 ASN A O 1
ATOM 626 N N . GLY A 1 95 ? 33.397 -4.134 -49.626 1.00 89.31 95 GLY A N 1
ATOM 627 C CA . GLY A 1 95 ? 34.491 -4.340 -48.677 1.00 89.31 95 GLY A CA 1
ATOM 628 C C . GLY A 1 95 ? 34.237 -3.657 -47.33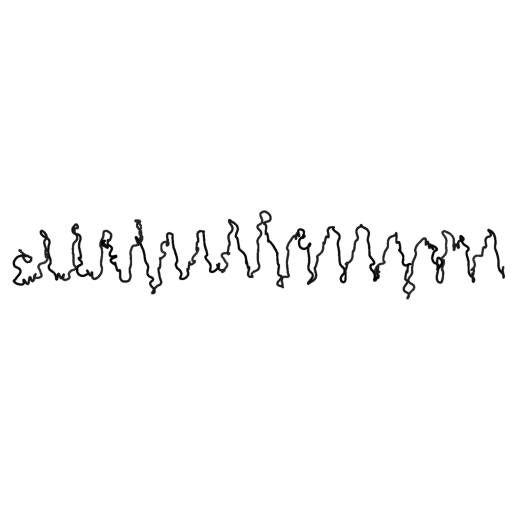4 1.00 89.31 95 GLY A C 1
ATOM 629 O O . GLY A 1 95 ? 33.190 -3.056 -47.104 1.00 89.31 95 GLY A O 1
ATOM 630 N N . HIS A 1 96 ? 35.224 -3.720 -46.440 1.00 92.06 96 HIS A N 1
ATOM 631 C CA . HIS A 1 96 ? 35.179 -2.956 -45.197 1.00 92.06 96 HIS A CA 1
ATOM 632 C C . HIS A 1 96 ? 35.217 -1.453 -45.472 1.00 92.06 96 HIS A C 1
ATOM 634 O O . HIS A 1 96 ? 36.017 -0.973 -46.274 1.00 92.06 96 HIS A O 1
ATOM 640 N N . VAL A 1 97 ? 34.378 -0.715 -44.752 1.00 92.44 97 VAL A N 1
ATOM 641 C CA . VAL A 1 97 ? 34.365 0.745 -44.757 1.00 92.44 97 VAL A CA 1
ATOM 642 C C . VAL A 1 97 ? 34.896 1.212 -43.412 1.00 92.44 97 VAL A C 1
ATOM 644 O O . VAL A 1 97 ? 34.277 0.968 -42.377 1.00 92.44 97 VAL A O 1
ATOM 647 N N . THR A 1 98 ? 36.041 1.884 -43.427 1.00 92.75 98 THR A N 1
ATOM 648 C CA . THR A 1 98 ? 36.658 2.452 -42.227 1.00 92.75 98 THR A CA 1
ATOM 649 C C . THR A 1 98 ? 36.639 3.965 -42.330 1.00 92.75 98 THR A C 1
ATOM 651 O O . THR A 1 98 ? 37.127 4.536 -43.303 1.00 92.75 98 THR A O 1
ATOM 654 N N . VAL A 1 99 ? 36.110 4.621 -41.303 1.00 92.19 99 VAL A N 1
ATOM 655 C CA . VAL A 1 99 ? 36.220 6.070 -41.131 1.00 92.19 99 VAL A CA 1
ATOM 656 C C . VAL A 1 99 ? 37.449 6.347 -40.270 1.00 92.19 99 VAL A C 1
ATOM 658 O O . VAL A 1 99 ? 37.636 5.717 -39.231 1.00 92.19 99 VAL A O 1
ATOM 661 N N . ALA A 1 100 ? 38.315 7.257 -40.714 1.00 88.69 100 ALA A N 1
ATOM 662 C CA . ALA A 1 100 ? 39.545 7.580 -39.997 1.00 88.69 100 ALA A CA 1
ATOM 663 C C . ALA A 1 100 ? 39.268 8.168 -38.599 1.00 88.69 100 ALA A C 1
ATOM 665 O O . ALA A 1 100 ? 38.239 8.802 -38.363 1.00 88.69 100 ALA A O 1
ATOM 666 N N . THR A 1 101 ? 40.220 8.007 -37.677 1.00 90.00 101 THR A N 1
ATOM 667 C CA . THR A 1 101 ? 40.141 8.565 -36.319 1.00 90.00 101 THR A CA 1
ATOM 668 C C . THR A 1 101 ? 39.829 10.064 -36.338 1.00 90.00 101 THR A C 1
ATOM 670 O O . THR A 1 101 ? 40.446 10.831 -37.079 1.00 90.00 101 THR A O 1
ATOM 673 N N . GLY A 1 102 ? 38.870 10.485 -35.509 1.00 87.38 102 GLY A N 1
ATOM 674 C CA . GLY A 1 102 ? 38.431 11.882 -35.417 1.00 87.38 102 GLY A CA 1
ATOM 675 C C . GLY A 1 102 ? 37.585 12.362 -36.603 1.00 87.38 102 GLY A C 1
ATOM 676 O O . GLY A 1 102 ? 37.313 13.558 -36.705 1.00 87.38 102 GLY A O 1
ATOM 677 N N . LYS A 1 103 ? 37.184 11.464 -37.510 1.00 89.69 103 LYS A N 1
ATOM 678 C CA . LYS A 1 103 ? 36.238 11.747 -38.595 1.00 89.69 103 LYS A CA 1
ATOM 679 C C . LYS A 1 103 ? 34.896 11.080 -38.310 1.00 89.69 103 LYS A C 1
ATOM 681 O O . LYS A 1 103 ? 34.814 10.108 -37.565 1.00 89.69 103 LYS A O 1
ATOM 686 N N . ASN A 1 104 ? 33.853 11.611 -38.939 1.00 89.50 104 ASN A N 1
ATOM 687 C CA . ASN A 1 104 ? 32.485 11.138 -38.786 1.00 89.50 104 ASN A CA 1
ATOM 688 C C . ASN A 1 104 ? 31.988 10.561 -40.110 1.00 89.50 104 ASN A C 1
ATOM 690 O O . ASN A 1 104 ? 32.279 11.109 -41.174 1.00 89.50 104 ASN A O 1
ATOM 694 N N . LEU A 1 105 ? 31.170 9.514 -40.033 1.00 91.75 105 LEU A N 1
ATOM 695 C CA . LEU A 1 105 ? 30.212 9.236 -41.094 1.00 91.75 105 LEU A CA 1
ATOM 696 C C . LEU A 1 105 ? 29.038 10.197 -40.902 1.00 91.75 105 LEU A C 1
ATOM 698 O O . LEU A 1 105 ? 28.335 10.113 -39.898 1.00 91.75 105 LEU A O 1
ATOM 702 N N . VAL A 1 106 ? 28.845 11.128 -41.833 1.00 86.75 106 VAL A N 1
ATOM 703 C CA . VAL A 1 106 ? 27.759 12.110 -41.753 1.00 86.75 106 VAL A CA 1
ATOM 704 C C . VAL A 1 106 ? 26.711 11.783 -42.809 1.00 86.75 106 VAL A C 1
ATOM 706 O O . VAL A 1 106 ? 27.008 11.772 -44.000 1.00 86.75 106 VAL A O 1
ATOM 709 N N . MET A 1 107 ? 25.476 11.545 -42.371 1.00 86.69 107 MET A N 1
ATOM 710 C CA . MET A 1 107 ? 24.311 11.368 -43.237 1.00 86.69 107 MET A CA 1
ATOM 711 C C . MET A 1 107 ? 23.435 12.620 -43.111 1.00 86.69 107 MET A C 1
ATOM 713 O O . MET A 1 107 ? 22.616 12.721 -42.206 1.00 86.69 107 MET A O 1
ATOM 717 N N . THR A 1 108 ? 23.656 13.614 -43.975 1.00 77.12 108 THR A N 1
ATOM 718 C CA . THR A 1 108 ? 23.036 14.955 -43.885 1.00 77.12 108 THR A CA 1
ATOM 719 C C . THR A 1 108 ? 21.665 15.069 -44.557 1.00 77.12 108 THR A C 1
ATOM 721 O O . THR A 1 108 ? 21.159 16.179 -44.721 1.00 77.12 108 THR A O 1
ATOM 724 N N . ALA A 1 109 ? 21.069 13.959 -45.002 1.00 66.62 109 ALA A N 1
ATOM 725 C CA . ALA A 1 109 ? 19.849 14.006 -45.797 1.00 66.62 109 ALA A CA 1
ATOM 726 C C . ALA A 1 109 ? 18.706 14.690 -45.026 1.00 66.62 109 ALA A C 1
ATOM 728 O O . ALA A 1 109 ? 18.336 14.270 -43.935 1.00 66.62 109 ALA A O 1
ATOM 729 N N . THR A 1 110 ? 18.103 15.711 -45.636 1.00 63.03 110 THR A N 1
ATOM 730 C CA . THR A 1 110 ? 16.857 16.351 -45.181 1.00 63.03 110 THR A CA 1
ATOM 731 C C . THR A 1 110 ? 15.605 15.522 -45.518 1.00 63.03 110 THR A C 1
ATOM 733 O O . THR A 1 110 ? 14.487 15.969 -45.274 1.00 63.03 110 THR A O 1
ATOM 736 N N . GLY A 1 111 ? 15.777 14.326 -46.097 1.00 63.91 111 GLY A N 1
ATOM 737 C CA . GLY A 1 111 ? 14.716 13.382 -46.468 1.00 63.91 111 GLY A CA 1
ATOM 738 C C . GLY A 1 111 ? 14.728 12.095 -45.630 1.00 63.91 111 GLY A C 1
ATOM 739 O O . GL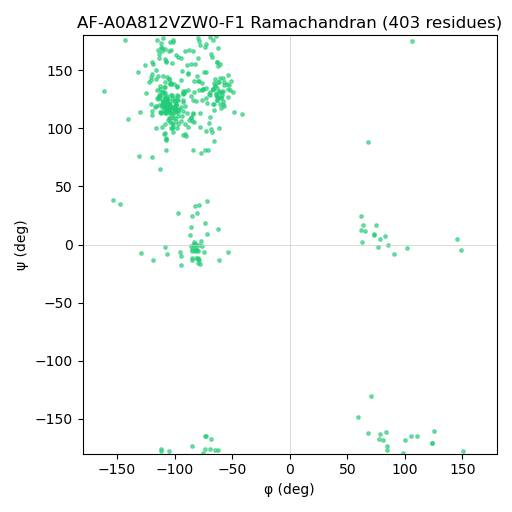Y A 1 111 ? 15.564 11.924 -44.751 1.00 63.91 111 GLY A O 1
ATOM 740 N N . ALA A 1 112 ? 13.818 11.161 -45.932 1.00 70.88 112 ALA A N 1
ATOM 741 C CA . ALA A 1 112 ? 13.588 9.900 -45.205 1.00 70.88 112 ALA A CA 1
ATOM 742 C C . ALA A 1 112 ? 14.691 8.826 -45.387 1.00 70.88 112 ALA A C 1
ATOM 744 O O . ALA A 1 112 ? 14.396 7.636 -45.513 1.00 70.88 112 ALA A O 1
ATOM 745 N N . GLY A 1 113 ? 15.961 9.233 -45.452 1.00 77.62 113 GLY A N 1
ATOM 746 C CA . GLY A 1 113 ? 17.089 8.310 -45.535 1.00 77.62 113 GLY A CA 1
ATOM 747 C C . GLY A 1 113 ? 17.111 7.375 -44.326 1.00 77.62 113 GLY A C 1
ATOM 748 O O . GLY A 1 113 ? 16.994 7.821 -43.188 1.00 77.62 113 GLY A O 1
ATOM 749 N N . GLN A 1 114 ? 17.254 6.075 -44.572 1.00 83.62 114 GLN A N 1
ATOM 750 C CA . GLN A 1 114 ? 17.320 5.057 -43.527 1.00 83.62 114 GLN A CA 1
ATOM 751 C C . GLN A 1 114 ? 18.744 4.512 -43.432 1.00 83.62 114 GLN A C 1
ATOM 753 O O . GLN A 1 114 ? 19.367 4.209 -44.449 1.00 83.62 114 GLN A O 1
ATOM 758 N N . PHE A 1 115 ? 19.251 4.355 -42.210 1.00 88.31 115 PHE A N 1
ATOM 759 C CA . PHE A 1 115 ? 20.425 3.527 -41.955 1.00 88.31 115 PHE A CA 1
ATOM 760 C C . PHE A 1 115 ? 19.955 2.117 -41.600 1.00 88.31 115 PHE A C 1
ATOM 762 O O . PHE A 1 115 ? 19.614 1.825 -40.454 1.00 88.31 115 PHE A O 1
ATOM 769 N N . THR A 1 116 ? 19.889 1.247 -42.602 1.00 89.50 116 THR A N 1
ATOM 770 C CA . THR A 1 116 ? 19.532 -0.160 -42.409 1.00 89.50 116 THR A CA 1
ATOM 771 C C . THR A 1 116 ? 20.798 -0.979 -42.199 1.00 89.50 116 THR A C 1
ATOM 773 O O . THR A 1 116 ? 21.752 -0.880 -42.968 1.00 89.50 116 THR A O 1
ATOM 776 N N . THR A 1 117 ? 20.805 -1.806 -41.159 1.00 91.69 117 THR A N 1
ATOM 777 C CA . THR A 1 117 ? 21.878 -2.772 -40.895 1.00 91.69 117 THR A CA 1
ATOM 778 C C . THR A 1 117 ? 21.409 -4.183 -41.247 1.00 91.69 117 THR A C 1
ATOM 780 O O . THR A 1 117 ? 20.224 -4.414 -41.489 1.00 91.69 117 THR A O 1
ATOM 783 N N . GLY A 1 118 ? 22.338 -5.138 -41.321 1.00 88.75 118 GLY A N 1
ATOM 784 C CA . GLY A 1 118 ? 21.981 -6.551 -41.452 1.00 88.75 118 GLY A CA 1
ATOM 785 C C . GLY A 1 118 ? 21.339 -7.114 -40.176 1.00 88.75 118 GLY A C 1
ATOM 786 O O . GLY A 1 118 ? 21.158 -6.418 -39.185 1.00 88.75 118 GLY A O 1
ATOM 787 N N . THR A 1 119 ? 21.053 -8.415 -40.163 1.00 90.06 119 THR A N 1
ATOM 788 C CA . THR A 1 119 ? 20.463 -9.115 -39.003 1.00 90.06 119 THR A CA 1
ATOM 789 C C . THR A 1 119 ? 21.482 -9.514 -37.926 1.00 90.06 119 THR A C 1
ATOM 791 O O . THR A 1 119 ? 21.125 -10.178 -36.955 1.00 90.06 119 THR A O 1
ATOM 794 N N . GLY A 1 120 ? 22.763 -9.197 -38.129 1.00 91.69 120 GLY A N 1
ATOM 795 C CA . GLY A 1 120 ? 23.842 -9.515 -37.195 1.00 91.69 120 GLY A CA 1
ATOM 796 C C . GLY A 1 120 ? 23.917 -8.548 -36.013 1.00 91.69 120 GLY A C 1
ATOM 797 O O . GLY A 1 120 ? 23.187 -7.564 -35.934 1.00 91.69 120 GLY A O 1
ATOM 798 N N . THR A 1 121 ? 24.847 -8.814 -35.094 1.00 93.75 121 THR A N 1
ATOM 799 C CA . THR A 1 121 ? 25.117 -7.924 -33.960 1.00 93.75 121 THR A CA 1
ATOM 800 C C . THR A 1 121 ? 25.605 -6.562 -34.442 1.00 93.75 121 THR A C 1
ATOM 802 O O . THR A 1 121 ? 26.605 -6.467 -35.154 1.00 93.75 121 THR A O 1
ATOM 805 N N . VAL A 1 122 ? 24.940 -5.505 -33.984 1.00 94.69 122 VAL A N 1
ATOM 806 C CA . VAL A 1 122 ? 25.400 -4.123 -34.130 1.00 94.69 122 VAL A CA 1
ATOM 807 C C . VAL A 1 122 ? 25.951 -3.666 -32.782 1.00 94.69 122 VAL A C 1
ATOM 809 O O . VAL A 1 122 ? 25.215 -3.601 -31.800 1.00 94.69 122 VAL A O 1
ATOM 812 N N . THR A 1 123 ? 27.245 -3.352 -32.726 1.00 94.44 123 THR A N 1
ATOM 813 C CA . THR A 1 123 ? 27.904 -2.866 -31.506 1.00 94.44 123 THR A CA 1
ATOM 814 C C . THR A 1 123 ? 28.171 -1.368 -31.615 1.00 94.44 123 THR A C 1
ATOM 816 O O . THR A 1 123 ? 28.907 -0.931 -32.499 1.00 94.44 123 THR A O 1
ATOM 819 N N . LEU A 1 124 ? 27.618 -0.584 -30.687 1.00 94.56 124 LEU A N 1
ATOM 820 C CA . LEU A 1 124 ? 27.875 0.850 -30.544 1.00 94.56 124 LEU A CA 1
ATOM 821 C C . LEU A 1 124 ? 28.721 1.066 -29.285 1.00 94.56 124 LEU A C 1
ATOM 823 O O . LEU A 1 124 ? 28.223 0.969 -28.170 1.00 94.56 124 LEU A O 1
ATOM 827 N N . ASN A 1 125 ? 30.020 1.313 -29.462 1.00 92.12 125 ASN A N 1
ATOM 828 C CA . ASN A 1 125 ? 30.967 1.419 -28.341 1.00 92.12 125 ASN A CA 1
ATOM 829 C C . ASN A 1 125 ? 30.925 2.776 -27.620 1.00 92.12 125 ASN A C 1
ATOM 831 O O . ASN A 1 125 ? 31.498 2.916 -26.543 1.00 92.12 125 ASN A O 1
ATOM 835 N N . GLY A 1 126 ? 30.313 3.786 -28.241 1.00 92.88 126 GLY A N 1
ATOM 836 C CA . GLY A 1 126 ? 30.172 5.126 -27.681 1.00 92.88 126 GLY A CA 1
ATOM 837 C C . GLY A 1 126 ? 28.762 5.397 -27.165 1.00 92.88 126 GLY A C 1
ATOM 838 O O . GLY A 1 126 ? 27.834 4.616 -27.379 1.00 92.88 126 GLY A O 1
ATOM 839 N N . ASN A 1 127 ? 28.596 6.559 -26.533 1.00 94.12 127 ASN A N 1
ATOM 840 C CA . ASN A 1 127 ? 27.275 7.060 -26.172 1.00 94.12 127 ASN A CA 1
ATOM 841 C C . ASN A 1 127 ? 26.412 7.187 -27.430 1.00 94.12 127 ASN A C 1
ATOM 843 O O . ASN A 1 127 ? 26.835 7.759 -28.434 1.00 94.12 127 ASN A O 1
ATOM 847 N N . THR A 1 128 ? 25.193 6.669 -27.353 1.00 94.38 128 THR A N 1
ATOM 848 C CA . THR A 1 128 ? 24.204 6.770 -28.425 1.00 94.38 128 THR A CA 1
ATOM 849 C C . THR A 1 128 ? 23.143 7.767 -27.993 1.00 94.38 128 THR A C 1
ATOM 851 O O . THR A 1 128 ? 22.551 7.608 -26.929 1.00 94.38 128 THR A O 1
ATOM 854 N N . ILE A 1 129 ? 22.923 8.805 -28.796 1.00 93.81 129 ILE A N 1
ATOM 855 C CA . ILE A 1 129 ? 21.933 9.849 -28.522 1.00 93.81 129 ILE A CA 1
ATOM 856 C C . ILE A 1 129 ? 20.852 9.770 -29.596 1.00 93.81 129 ILE A C 1
ATOM 858 O O . ILE A 1 129 ? 21.151 9.860 -30.785 1.00 93.81 129 ILE A O 1
ATOM 862 N N . VAL A 1 130 ? 19.598 9.646 -29.165 1.00 94.00 130 VAL A N 1
ATOM 863 C CA . VAL A 1 130 ? 18.409 9.848 -30.000 1.00 94.00 130 VAL A CA 1
ATOM 864 C C . VAL A 1 130 ? 17.860 11.225 -29.633 1.00 94.00 130 VAL A C 1
ATOM 866 O O . VAL A 1 130 ? 17.283 11.398 -28.566 1.00 94.00 130 VAL A O 1
ATOM 869 N N . SER A 1 131 ? 18.148 12.234 -30.453 1.00 88.12 131 SER A N 1
ATOM 870 C CA . SER A 1 131 ? 17.835 13.638 -30.156 1.00 88.12 131 SER A CA 1
ATOM 871 C C . SER A 1 131 ? 16.460 14.063 -30.678 1.00 88.12 131 SER A C 1
ATOM 873 O O . SER A 1 131 ? 15.864 13.387 -31.518 1.00 88.12 131 SER A O 1
ATOM 875 N N . SER A 1 132 ? 15.982 15.227 -30.221 1.00 88.25 132 SER A N 1
ATOM 876 C CA . SER A 1 132 ? 14.708 15.827 -30.653 1.00 88.25 132 SER A CA 1
ATOM 877 C C . SER A 1 132 ? 13.511 14.898 -30.377 1.00 88.25 132 SER A C 1
ATOM 879 O O . SER A 1 132 ? 13.521 14.159 -29.402 1.00 88.25 132 SER A O 1
ATOM 881 N N . SER A 1 133 ? 12.457 14.938 -31.196 1.00 85.31 133 SER A N 1
ATOM 882 C CA . SER A 1 133 ? 11.254 14.103 -31.036 1.00 85.31 133 SER A CA 1
ATOM 883 C C . SER A 1 133 ? 11.382 12.709 -31.672 1.00 85.31 133 SER A C 1
ATOM 885 O O . SER A 1 133 ? 10.377 12.114 -32.057 1.00 85.31 133 SER A O 1
ATOM 887 N N . ASN A 1 134 ? 12.607 12.201 -31.838 1.00 90.06 134 ASN A N 1
ATOM 888 C CA . ASN A 1 134 ? 12.834 10.872 -32.399 1.00 90.06 134 ASN A CA 1
ATOM 889 C C . ASN A 1 134 ? 12.492 9.782 -31.375 1.00 90.06 134 ASN A C 1
ATOM 891 O O . ASN A 1 134 ? 12.667 9.955 -30.171 1.00 90.06 134 ASN A O 1
ATOM 895 N N . THR A 1 135 ? 12.025 8.636 -31.860 1.00 92.12 135 THR A N 1
ATOM 896 C CA . THR A 1 135 ? 11.635 7.496 -31.027 1.00 92.12 135 THR A CA 1
ATOM 897 C C . THR A 1 135 ? 12.688 6.395 -31.089 1.00 92.12 135 THR A C 1
ATOM 899 O O . THR A 1 135 ? 13.277 6.126 -32.135 1.00 92.12 135 THR A O 1
ATOM 902 N N . PHE A 1 136 ? 12.921 5.731 -29.956 1.00 93.31 136 PHE A N 1
ATOM 903 C CA . PHE A 1 136 ? 13.647 4.467 -29.919 1.00 93.31 136 PHE A CA 1
ATOM 904 C C . PHE A 1 136 ? 12.634 3.328 -29.820 1.00 93.31 136 PHE A C 1
ATOM 906 O O . PHE A 1 136 ? 11.990 3.143 -28.787 1.00 93.31 136 PHE A O 1
ATOM 913 N N . THR A 1 137 ? 12.474 2.572 -30.901 1.00 93.06 137 THR A N 1
ATOM 914 C CA . THR A 1 137 ? 11.573 1.418 -30.949 1.00 93.06 137 THR A CA 1
ATOM 915 C C . THR A 1 137 ? 12.394 0.139 -31.006 1.00 93.06 137 THR A C 1
ATOM 917 O O . THR A 1 137 ? 13.273 -0.007 -31.852 1.00 93.06 137 THR A O 1
ATOM 920 N N . SER A 1 138 ? 12.102 -0.797 -30.104 1.00 94.38 138 SER A N 1
ATOM 921 C CA . SER A 1 138 ? 12.656 -2.152 -30.152 1.00 94.38 138 SER A CA 1
ATOM 922 C C . SER A 1 138 ? 11.697 -3.100 -30.878 1.00 94.38 138 SER A C 1
ATOM 924 O O . SER A 1 138 ? 10.513 -2.805 -31.038 1.00 94.38 138 SER A O 1
ATOM 926 N N . GLY A 1 139 ? 12.216 -4.235 -31.352 1.00 91.25 139 GLY A N 1
ATOM 927 C CA . GLY A 1 139 ? 11.380 -5.323 -31.864 1.00 91.25 139 GLY A CA 1
ATOM 928 C C . GLY A 1 139 ? 10.674 -6.091 -30.739 1.00 91.25 139 GLY A C 1
ATOM 929 O O . GLY A 1 139 ? 10.657 -5.675 -29.588 1.00 91.25 139 GLY A O 1
ATOM 930 N N . THR A 1 140 ? 10.146 -7.274 -31.050 1.00 90.25 140 THR A N 1
ATOM 931 C CA . THR A 1 140 ? 9.465 -8.146 -30.069 1.00 90.25 140 THR A CA 1
ATOM 932 C C . THR A 1 140 ? 10.418 -8.951 -29.175 1.00 90.25 140 THR A C 1
ATOM 934 O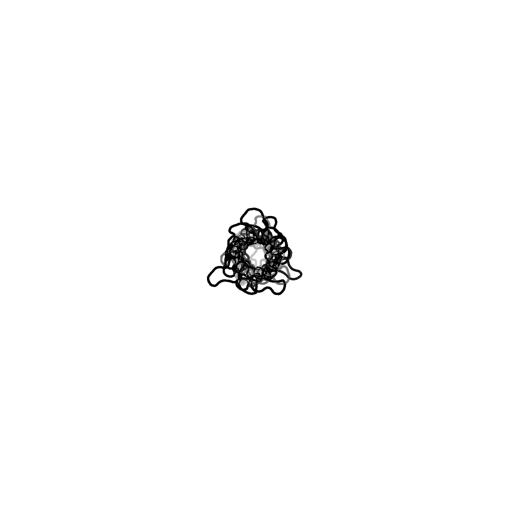 O . THR A 1 140 ? 9.970 -9.765 -28.370 1.00 90.25 140 THR A O 1
ATOM 937 N N . GLY A 1 141 ? 11.731 -8.801 -29.361 1.00 91.56 141 GLY A N 1
ATOM 938 C CA . GLY A 1 141 ? 12.752 -9.492 -28.575 1.00 91.56 141 GLY A CA 1
ATOM 939 C C . GLY A 1 141 ? 12.965 -8.869 -27.193 1.00 91.56 141 GLY A C 1
ATOM 940 O O . GLY A 1 141 ? 12.468 -7.788 -26.889 1.00 91.56 141 GLY A O 1
ATOM 941 N N . ALA A 1 142 ? 13.751 -9.545 -26.354 1.00 93.31 142 ALA A N 1
ATOM 942 C CA . ALA A 1 142 ? 14.105 -9.029 -25.038 1.00 93.31 142 ALA A CA 1
ATOM 943 C C . ALA A 1 142 ? 14.997 -7.782 -25.143 1.00 93.31 142 ALA A C 1
ATOM 945 O O . ALA A 1 142 ? 16.006 -7.781 -25.850 1.00 93.31 142 ALA A O 1
ATOM 946 N N . VAL A 1 143 ? 14.671 -6.755 -24.361 1.00 95.44 143 VAL A N 1
ATOM 947 C CA . VAL A 1 143 ? 15.534 -5.590 -24.143 1.00 95.44 143 VAL A CA 1
ATOM 948 C C . VAL A 1 143 ? 16.211 -5.756 -22.788 1.00 95.44 143 VAL A C 1
ATOM 950 O O . VAL A 1 143 ? 15.544 -5.829 -21.762 1.00 95.44 143 VAL A O 1
ATOM 953 N N . THR A 1 144 ? 17.543 -5.846 -22.772 1.00 95.44 144 THR A N 1
ATOM 954 C CA . THR A 1 144 ? 18.325 -5.968 -21.531 1.00 95.44 144 THR A CA 1
ATOM 955 C C . THR A 1 144 ? 19.067 -4.668 -21.246 1.00 95.44 144 THR A C 1
ATOM 957 O O . THR A 1 144 ? 19.972 -4.296 -21.991 1.00 95.44 144 THR A O 1
ATOM 960 N N . LEU A 1 145 ? 18.728 -4.011 -20.137 1.00 95.12 145 LEU A N 1
ATOM 961 C CA . LEU A 1 145 ? 19.407 -2.817 -19.634 1.00 95.12 145 LEU A CA 1
ATOM 962 C C . LEU A 1 145 ? 20.285 -3.222 -18.447 1.00 95.12 145 LEU A C 1
ATOM 964 O O . LEU A 1 145 ? 19.782 -3.673 -17.423 1.00 95.12 145 LEU A O 1
ATOM 968 N N . LYS A 1 146 ? 21.609 -3.117 -18.600 1.00 93.25 146 LYS A N 1
ATOM 969 C CA . LYS A 1 146 ? 22.575 -3.495 -17.547 1.00 93.25 146 LYS A CA 1
ATOM 970 C C . LYS A 1 146 ? 23.011 -2.326 -16.663 1.00 93.25 146 LYS A C 1
ATOM 972 O O . LYS A 1 146 ? 23.606 -2.552 -15.616 1.00 93.25 146 LYS A O 1
ATOM 977 N N . GLY A 1 147 ? 22.786 -1.098 -17.124 1.00 93.56 147 GLY A N 1
ATOM 978 C CA . GLY A 1 147 ? 23.120 0.127 -16.405 1.00 93.56 147 GLY A CA 1
ATOM 979 C C . GLY A 1 147 ? 21.898 0.757 -15.745 1.00 93.56 147 GLY A C 1
ATOM 980 O O . GLY A 1 147 ? 20.764 0.327 -15.964 1.00 93.5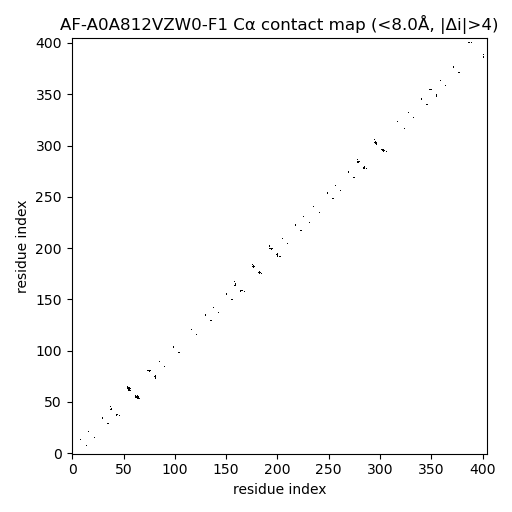6 147 GLY A O 1
ATOM 981 N N . ALA A 1 148 ? 22.142 1.809 -14.963 1.00 93.75 148 ALA A N 1
ATOM 982 C CA . ALA A 1 148 ? 21.077 2.656 -14.444 1.00 93.75 148 ALA A CA 1
ATOM 983 C C . ALA A 1 148 ? 20.242 3.229 -15.598 1.00 93.75 148 ALA A C 1
ATOM 985 O O . ALA A 1 148 ? 20.779 3.607 -16.641 1.00 93.75 148 ALA A O 1
ATOM 986 N N . THR A 1 149 ? 18.929 3.277 -15.400 1.00 93.75 149 THR A N 1
ATOM 987 C CA . THR A 1 149 ? 17.980 3.852 -16.353 1.00 93.75 149 THR A CA 1
ATOM 988 C C . THR A 1 149 ? 17.248 4.980 -15.651 1.00 93.75 149 THR A C 1
ATOM 990 O O . THR A 1 149 ? 16.610 4.749 -14.627 1.00 93.75 149 THR A O 1
ATOM 993 N N . THR A 1 150 ? 17.352 6.183 -16.201 1.00 92.31 150 THR A N 1
ATOM 994 C CA . THR A 1 150 ? 16.643 7.364 -15.710 1.00 92.31 150 THR A CA 1
ATOM 995 C C . THR A 1 150 ? 15.564 7.724 -16.715 1.00 92.31 150 THR A C 1
ATOM 997 O O . THR A 1 150 ? 15.830 7.792 -17.915 1.00 92.31 150 THR A O 1
ATOM 1000 N N . VAL A 1 151 ? 14.351 7.946 -16.221 1.00 92.44 151 VAL A N 1
ATOM 1001 C CA . VAL A 1 151 ? 13.276 8.601 -16.966 1.00 92.44 151 VAL A CA 1
ATOM 1002 C C . VAL A 1 151 ? 13.251 10.044 -16.479 1.00 92.44 151 VAL A C 1
ATOM 1004 O O . VAL A 1 151 ? 13.244 10.264 -15.272 1.00 92.44 151 VAL A O 1
ATOM 1007 N N . ASP A 1 152 ? 13.331 10.993 -17.407 1.00 89.62 152 ASP A N 1
ATOM 1008 C CA . ASP A 1 152 ? 13.450 12.417 -17.084 1.00 89.62 152 ASP A CA 1
ATOM 1009 C C . ASP A 1 152 ? 12.162 12.974 -16.452 1.00 89.62 152 ASP A C 1
ATOM 1011 O O . ASP A 1 152 ? 11.087 12.363 -16.545 1.00 89.62 152 ASP A O 1
ATOM 1015 N N . ASP A 1 153 ? 12.260 14.141 -15.821 1.00 87.62 153 ASP A N 1
ATOM 1016 C CA . ASP A 1 153 ? 11.136 14.746 -15.107 1.00 87.62 153 ASP A CA 1
ATOM 1017 C C . ASP A 1 153 ? 9.921 14.968 -16.021 1.00 87.62 153 ASP A C 1
ATOM 1019 O O . A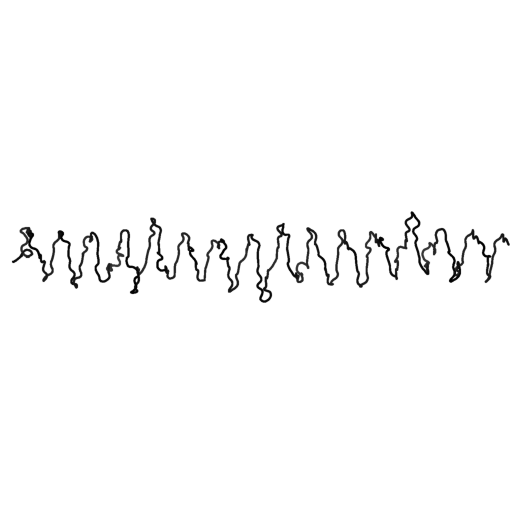SP A 1 153 ? 10.029 15.355 -17.185 1.00 87.62 153 ASP A O 1
ATOM 1023 N N . SER A 1 154 ? 8.721 14.766 -15.468 1.00 85.19 154 SER A N 1
ATOM 1024 C CA . SER A 1 154 ? 7.440 14.897 -16.186 1.00 85.19 154 SER A CA 1
ATOM 1025 C C . SER A 1 154 ? 7.241 13.931 -17.368 1.00 85.19 154 SER A C 1
ATOM 1027 O O . SER A 1 154 ? 6.279 14.092 -18.122 1.00 85.19 154 SER A O 1
ATOM 1029 N N . ILE A 1 155 ? 8.082 12.899 -17.520 1.00 89.38 155 ILE A N 1
ATOM 1030 C CA . ILE A 1 155 ? 7.883 11.826 -18.503 1.00 89.38 155 ILE A CA 1
ATOM 1031 C C . ILE A 1 155 ? 7.232 10.608 -17.840 1.00 89.38 155 ILE A C 1
ATOM 1033 O O . ILE A 1 155 ? 7.693 10.087 -16.827 1.00 89.38 155 ILE A O 1
ATOM 1037 N N . THR A 1 156 ? 6.142 10.115 -18.428 1.00 88.81 156 THR A N 1
ATOM 1038 C CA . THR A 1 156 ? 5.465 8.906 -17.946 1.00 88.81 156 THR A CA 1
ATOM 1039 C C . THR A 1 156 ? 6.238 7.650 -18.343 1.00 88.81 156 THR A C 1
ATOM 1041 O O . THR A 1 156 ? 6.425 7.377 -19.529 1.00 88.81 156 THR A O 1
ATOM 1044 N N . PHE A 1 157 ? 6.598 6.819 -17.364 1.00 91.31 157 PHE A N 1
ATOM 1045 C CA . PHE A 1 157 ? 7.044 5.451 -17.619 1.00 91.31 157 PHE A CA 1
ATOM 1046 C C . PHE A 1 157 ? 5.838 4.510 -17.700 1.00 91.31 157 PHE A C 1
ATOM 1048 O O . PHE A 1 157 ? 5.185 4.234 -16.696 1.00 91.31 157 PHE A O 1
ATOM 1055 N N . THR A 1 158 ? 5.529 4.025 -18.903 1.00 89.56 158 THR A N 1
ATOM 1056 C CA . THR A 1 158 ? 4.405 3.105 -19.134 1.00 89.56 158 THR A CA 1
ATOM 1057 C C . THR A 1 158 ? 4.931 1.699 -19.399 1.00 89.56 158 THR A C 1
ATOM 1059 O O . THR A 1 158 ? 5.743 1.505 -20.302 1.00 89.56 158 THR A O 1
ATOM 1062 N N . VAL A 1 159 ? 4.446 0.712 -18.642 1.00 90.44 159 VAL A N 1
ATOM 1063 C CA . VAL A 1 159 ? 4.757 -0.710 -18.850 1.00 90.44 159 VAL A CA 1
ATOM 1064 C C . VAL A 1 159 ? 3.491 -1.435 -19.302 1.00 90.44 159 VAL A C 1
ATOM 1066 O O . VAL A 1 159 ? 2.526 -1.536 -18.548 1.00 90.44 159 VAL A O 1
ATOM 1069 N N . GLY A 1 160 ? 3.496 -1.936 -20.539 1.00 87.06 160 GLY A N 1
ATOM 1070 C CA . GLY A 1 160 ? 2.319 -2.535 -21.177 1.00 87.06 160 GLY A CA 1
ATOM 1071 C C . GLY A 1 160 ? 1.327 -1.497 -21.716 1.00 87.06 160 GLY A C 1
ATOM 1072 O O . GLY A 1 160 ? 1.666 -0.331 -21.901 1.00 87.06 160 GLY A O 1
ATOM 1073 N N . SER A 1 161 ? 0.096 -1.927 -21.995 1.00 83.94 161 SER A N 1
ATOM 1074 C CA . SER A 1 161 ? -0.999 -1.063 -22.454 1.00 83.94 161 SER A CA 1
ATOM 1075 C C . SER A 1 161 ? -2.231 -1.211 -21.562 1.00 83.94 161 SER A C 1
ATOM 1077 O O . SER A 1 161 ? -2.448 -2.263 -20.956 1.00 83.94 161 SER A O 1
ATOM 1079 N N . ALA A 1 162 ? -3.074 -0.176 -21.507 1.00 78.62 162 ALA A N 1
ATOM 1080 C CA . ALA A 1 162 ? -4.335 -0.225 -20.769 1.00 78.62 162 ALA A CA 1
ATOM 1081 C C . ALA A 1 162 ? -5.186 -1.434 -21.211 1.00 78.62 162 ALA A C 1
ATOM 1083 O O . ALA A 1 162 ? -5.408 -1.640 -22.402 1.00 78.62 162 ALA A O 1
ATOM 1084 N N . GLY A 1 163 ? -5.624 -2.252 -20.249 1.00 74.75 163 GLY A N 1
ATOM 1085 C CA . GLY A 1 163 ? -6.439 -3.449 -20.496 1.00 74.75 163 GLY A CA 1
ATOM 1086 C C . GLY A 1 163 ? -5.691 -4.679 -21.031 1.00 74.75 163 GLY A C 1
ATOM 1087 O O . GLY A 1 163 ? -6.318 -5.719 -21.204 1.00 74.75 163 GLY A O 1
ATOM 1088 N N . ALA A 1 164 ? -4.379 -4.597 -21.274 1.00 76.44 164 ALA A N 1
ATOM 1089 C CA . ALA A 1 164 ? -3.580 -5.710 -21.803 1.00 76.44 164 ALA A CA 1
ATOM 1090 C C . ALA A 1 164 ? -2.128 -5.705 -21.282 1.00 76.44 164 ALA A C 1
ATOM 1092 O O . ALA A 1 164 ? -1.186 -6.037 -22.000 1.00 76.44 164 ALA A O 1
ATOM 1093 N N . GLY A 1 165 ? -1.929 -5.293 -20.028 1.00 73.06 165 GLY A N 1
ATOM 1094 C CA . GLY A 1 165 ? -0.624 -5.367 -19.376 1.00 73.06 165 GLY A CA 1
ATOM 1095 C C . GLY A 1 165 ? -0.236 -6.817 -19.083 1.00 73.06 165 GLY A C 1
ATOM 1096 O O . GLY A 1 165 ? -1.019 -7.566 -18.502 1.00 73.06 165 GLY A O 1
ATOM 1097 N N . GLY A 1 166 ? 0.975 -7.213 -19.479 1.00 79.62 166 GLY A N 1
ATOM 1098 C CA . GLY A 1 166 ? 1.606 -8.422 -18.952 1.00 79.62 166 GLY A CA 1
ATOM 1099 C C . GLY A 1 166 ? 2.007 -8.248 -17.483 1.00 79.62 166 GLY A C 1
ATOM 1100 O O . GLY A 1 166 ? 1.847 -7.181 -16.891 1.00 79.62 166 GLY A O 1
ATOM 1101 N N . THR A 1 167 ? 2.562 -9.297 -16.883 1.00 84.75 167 THR A N 1
ATOM 1102 C CA . THR A 1 167 ? 3.098 -9.233 -15.519 1.00 84.75 167 THR A CA 1
ATOM 1103 C C . THR A 1 167 ? 4.364 -8.375 -15.467 1.00 84.75 167 THR A C 1
ATOM 1105 O O . THR A 1 167 ? 5.316 -8.629 -16.203 1.00 84.75 167 THR A O 1
ATOM 1108 N N . THR A 1 168 ? 4.407 -7.413 -14.543 1.00 91.00 168 THR A N 1
ATOM 1109 C CA . THR A 1 168 ? 5.638 -6.705 -14.163 1.00 91.00 168 THR A CA 1
ATOM 1110 C C . THR A 1 168 ? 6.206 -7.337 -12.897 1.00 91.00 168 THR A C 1
ATOM 1112 O O . THR A 1 168 ? 5.521 -7.411 -11.880 1.00 91.00 168 THR A O 1
ATOM 1115 N N . THR A 1 169 ? 7.466 -7.768 -12.935 1.00 90.69 169 THR A N 1
ATOM 1116 C CA . THR A 1 169 ? 8.184 -8.284 -11.761 1.00 90.69 169 THR A CA 1
ATOM 1117 C C . THR A 1 169 ? 9.367 -7.373 -11.452 1.00 90.69 169 THR A C 1
ATOM 1119 O O . THR A 1 169 ? 10.263 -7.224 -12.279 1.00 90.69 169 THR A O 1
ATOM 1122 N N . LEU A 1 170 ? 9.371 -6.770 -10.261 1.00 91.44 170 LEU A N 1
ATOM 1123 C CA . LEU A 1 170 ? 10.465 -5.940 -9.756 1.00 91.44 170 LEU A CA 1
ATOM 1124 C C . LEU A 1 170 ? 11.165 -6.696 -8.627 1.00 91.44 170 LEU A C 1
ATOM 1126 O O . LEU A 1 170 ? 10.535 -7.054 -7.634 1.00 91.44 170 LEU A O 1
ATOM 1130 N N . TYR A 1 171 ? 12.458 -6.956 -8.791 1.00 87.06 171 TYR A N 1
ATOM 1131 C CA . TYR A 1 171 ? 13.275 -7.590 -7.760 1.00 87.06 171 TYR A CA 1
ATOM 1132 C C . TYR A 1 171 ? 13.981 -6.527 -6.917 1.00 87.06 171 TYR A C 1
ATOM 1134 O O . TYR A 1 171 ? 14.470 -5.532 -7.449 1.00 87.06 171 TYR A O 1
ATOM 1142 N N . GLY A 1 172 ? 14.086 -6.773 -5.610 1.00 87.69 172 GLY A N 1
ATOM 1143 C CA . GLY A 1 172 ? 14.711 -5.848 -4.665 1.00 87.69 172 GLY A CA 1
ATOM 1144 C C . GLY A 1 172 ? 13.763 -4.752 -4.173 1.00 87.69 172 GLY A C 1
ATOM 1145 O O . GLY A 1 172 ? 12.542 -4.885 -4.240 1.00 87.69 172 GLY A O 1
ATOM 1146 N N . ASN A 1 173 ? 14.339 -3.677 -3.633 1.00 82.19 173 ASN A N 1
ATOM 1147 C CA . ASN A 1 173 ? 13.567 -2.568 -3.082 1.00 82.19 173 ASN A CA 1
ATOM 1148 C C . ASN A 1 173 ? 12.979 -1.711 -4.207 1.00 82.19 173 ASN A C 1
ATOM 1150 O O . ASN A 1 173 ? 13.696 -1.298 -5.117 1.00 82.19 173 ASN A O 1
ATOM 1154 N N . VAL A 1 174 ? 11.695 -1.382 -4.087 1.00 88.81 174 VAL A N 1
ATOM 1155 C CA . VAL A 1 174 ? 11.018 -0.409 -4.947 1.00 88.81 174 VAL A CA 1
ATOM 1156 C C . VAL A 1 174 ? 10.784 0.852 -4.126 1.00 88.81 174 VAL A C 1
ATOM 1158 O O . VAL A 1 174 ? 10.087 0.814 -3.114 1.00 88.81 174 VAL A O 1
ATOM 1161 N N . VAL A 1 175 ? 11.381 1.962 -4.552 1.00 82.62 175 VAL A N 1
ATOM 1162 C CA . VAL A 1 175 ? 11.170 3.286 -3.956 1.00 82.62 175 VAL A CA 1
ATOM 1163 C C . VAL A 1 175 ? 10.338 4.099 -4.937 1.00 82.62 175 VAL A C 1
ATOM 1165 O O . VAL A 1 175 ? 10.715 4.240 -6.097 1.00 82.62 175 VAL A O 1
ATOM 1168 N N . ILE A 1 176 ? 9.191 4.599 -4.483 1.00 83.81 176 ILE A N 1
ATOM 1169 C CA . ILE A 1 176 ? 8.296 5.444 -5.277 1.00 83.81 176 ILE A CA 1
ATOM 1170 C C . ILE A 1 176 ? 8.342 6.842 -4.663 1.00 83.81 176 ILE A C 1
ATOM 1172 O O . ILE A 1 176 ? 7.902 7.020 -3.528 1.00 83.81 176 ILE A O 1
ATOM 1176 N N . GLY A 1 177 ? 8.882 7.810 -5.408 1.00 76.50 177 GLY A N 1
ATOM 1177 C CA . GLY A 1 177 ? 9.143 9.167 -4.917 1.00 76.50 177 GLY A CA 1
ATOM 1178 C C . GLY A 1 177 ? 10.580 9.419 -4.473 1.00 76.50 177 GLY A C 1
ATOM 1179 O O . GLY A 1 177 ? 11.422 8.526 -4.537 1.00 76.50 177 GLY A O 1
ATOM 1180 N N . ASP A 1 178 ? 10.848 10.639 -4.002 1.00 69.38 178 ASP A N 1
ATOM 1181 C CA . ASP A 1 178 ? 12.108 11.006 -3.351 1.00 69.38 178 ASP A CA 1
ATOM 1182 C C . ASP A 1 178 ? 11.916 11.219 -1.833 1.00 69.38 178 ASP A C 1
ATOM 1184 O O . ASP A 1 178 ? 10.797 11.268 -1.324 1.00 69.38 178 ASP A O 1
ATOM 1188 N N . SER A 1 179 ? 13.015 11.315 -1.079 1.00 58.84 179 SER A N 1
ATOM 1189 C CA . SER A 1 179 ? 12.991 11.503 0.383 1.00 58.84 179 SER A CA 1
ATOM 1190 C C . SER A 1 179 ? 12.655 12.932 0.838 1.00 58.84 179 SER A C 1
ATOM 1192 O O . SER A 1 179 ? 12.662 13.211 2.037 1.00 58.84 179 SER A O 1
ATOM 1194 N N . THR A 1 180 ? 12.444 13.854 -0.096 1.00 65.19 180 THR A N 1
ATOM 1195 C CA . THR A 1 180 ? 12.319 15.304 0.120 1.00 65.19 180 THR A CA 1
ATOM 1196 C C . THR A 1 180 ? 10.965 15.884 -0.308 1.00 65.19 180 THR A C 1
ATOM 1198 O O . THR A 1 180 ? 10.636 16.999 0.095 1.00 65.19 180 THR A O 1
ATOM 1201 N N . GLY A 1 181 ? 10.157 15.137 -1.061 1.00 61.03 181 GLY A N 1
ATOM 1202 C CA . GLY A 1 181 ? 8.872 15.547 -1.609 1.00 61.03 181 GLY A CA 1
ATOM 1203 C C . GLY A 1 181 ? 7.778 14.512 -1.356 1.00 61.03 181 GLY A C 1
ATOM 1204 O O . GLY A 1 181 ? 8.014 13.308 -1.297 1.00 61.03 181 GLY A O 1
ATOM 1205 N N . ALA A 1 182 ? 6.543 14.987 -1.198 1.00 60.03 182 ALA A N 1
ATOM 1206 C CA . ALA A 1 182 ? 5.383 14.116 -1.078 1.00 60.03 182 ALA A CA 1
ATOM 1207 C C . ALA A 1 182 ? 5.128 13.415 -2.420 1.00 60.03 182 ALA A C 1
ATOM 1209 O O . ALA A 1 182 ? 4.527 13.989 -3.326 1.00 60.03 182 ALA A O 1
ATOM 1210 N N . ALA A 1 183 ? 5.573 12.170 -2.555 1.00 70.31 183 ALA A N 1
ATOM 1211 C CA . ALA A 1 183 ? 5.151 11.325 -3.659 1.00 70.31 183 ALA A CA 1
ATOM 1212 C C . ALA A 1 183 ? 3.842 10.620 -3.298 1.00 70.31 183 ALA A C 1
ATOM 1214 O O . ALA A 1 183 ? 3.724 9.986 -2.250 1.00 70.31 183 ALA A O 1
ATOM 1215 N N . SER A 1 184 ? 2.848 10.733 -4.177 1.00 74.75 184 SER A N 1
ATOM 1216 C CA . SER A 1 184 ? 1.631 9.931 -4.075 1.00 74.75 184 SER A CA 1
ATOM 1217 C C . SER A 1 184 ? 1.829 8.617 -4.829 1.00 74.75 184 SER A C 1
ATOM 1219 O O . SER A 1 184 ? 2.309 8.607 -5.960 1.00 74.75 184 SER A O 1
ATOM 1221 N N . CYS A 1 185 ? 1.463 7.503 -4.201 1.00 84.44 185 CYS A N 1
ATOM 1222 C CA . CYS A 1 185 ? 1.328 6.215 -4.868 1.00 84.44 185 CYS A CA 1
ATOM 1223 C C . CYS A 1 185 ? -0.165 5.894 -4.936 1.00 84.44 185 CYS A C 1
ATOM 1225 O O . CYS A 1 185 ? -0.830 5.845 -3.902 1.00 84.44 185 CYS A O 1
ATOM 1227 N N . THR A 1 186 ? -0.694 5.705 -6.144 1.00 86.06 186 THR A N 1
ATOM 1228 C CA . THR A 1 186 ? -2.068 5.232 -6.349 1.00 86.06 186 THR A CA 1
ATOM 1229 C C . THR A 1 186 ? -2.008 3.827 -6.924 1.00 86.06 186 THR A C 1
ATOM 1231 O O . THR A 1 186 ? -1.461 3.628 -8.008 1.00 86.06 186 THR A O 1
ATOM 1234 N N . VAL A 1 187 ? -2.582 2.860 -6.210 1.00 89.19 187 VAL A N 1
ATOM 1235 C CA . VAL A 1 187 ? -2.746 1.483 -6.684 1.00 89.19 187 VAL A CA 1
ATOM 1236 C C . VAL A 1 187 ? -4.229 1.247 -6.919 1.00 89.19 187 VAL A C 1
ATOM 1238 O O . VAL A 1 187 ? -5.030 1.355 -5.996 1.00 89.19 187 VAL A O 1
ATOM 1241 N N . ASN A 1 188 ? -4.596 0.953 -8.163 1.00 84.81 188 ASN A N 1
ATOM 1242 C CA . ASN A 1 188 ? -5.966 0.603 -8.516 1.00 84.81 188 ASN A CA 1
ATOM 1243 C C . ASN A 1 188 ? -6.118 -0.922 -8.468 1.00 84.81 188 ASN A C 1
ATOM 1245 O O . ASN A 1 188 ? -5.409 -1.623 -9.189 1.00 84.81 188 ASN A O 1
ATOM 1249 N N . GLY A 1 189 ? -7.055 -1.413 -7.656 1.00 86.75 189 GLY A N 1
ATOM 1250 C CA . GLY A 1 189 ? -7.305 -2.842 -7.452 1.00 86.75 189 GLY A CA 1
ATOM 1251 C C . GLY A 1 189 ? -6.793 -3.354 -6.106 1.00 86.75 189 GLY A C 1
ATOM 1252 O O . GLY A 1 189 ? -6.507 -2.574 -5.198 1.00 86.75 189 GLY A O 1
ATOM 1253 N N . ASP A 1 190 ? -6.700 -4.676 -5.988 1.00 88.38 190 ASP A N 1
ATOM 1254 C CA . ASP A 1 190 ? -6.331 -5.340 -4.739 1.00 88.38 190 ASP A CA 1
ATOM 1255 C C . ASP A 1 190 ? -4.817 -5.314 -4.506 1.00 88.38 190 ASP A C 1
ATOM 1257 O O . ASP A 1 190 ? -4.015 -5.540 -5.415 1.00 88.38 190 ASP A O 1
ATOM 1261 N N . ILE A 1 191 ? -4.419 -5.112 -3.250 1.00 91.50 191 ILE A N 1
ATOM 1262 C CA . ILE A 1 191 ? -3.038 -5.285 -2.794 1.00 91.50 191 ILE A CA 1
ATOM 1263 C C . ILE A 1 191 ? -2.973 -6.592 -2.012 1.00 91.50 191 ILE A C 1
ATOM 1265 O O . ILE A 1 191 ? -3.612 -6.734 -0.973 1.00 91.50 191 ILE A O 1
ATOM 1269 N N . THR A 1 192 ? -2.173 -7.542 -2.491 1.00 88.69 192 THR A N 1
ATOM 1270 C CA . THR A 1 192 ? -1.890 -8.784 -1.763 1.00 88.69 192 THR A CA 1
ATOM 1271 C C . THR A 1 192 ? -0.457 -8.761 -1.259 1.00 88.69 192 THR A C 1
ATOM 1273 O O . THR A 1 192 ? 0.483 -8.726 -2.052 1.00 88.69 192 THR A O 1
ATOM 1276 N N . GLN A 1 193 ? -0.287 -8.822 0.060 1.00 89.38 193 GLN A N 1
ATOM 1277 C CA . GLN A 1 193 ? 1.002 -9.081 0.686 1.00 89.38 193 GLN A CA 1
ATOM 1278 C C . GLN A 1 193 ? 1.034 -10.544 1.127 1.00 89.38 193 GLN A C 1
ATOM 1280 O O . GLN A 1 193 ? 0.309 -10.941 2.036 1.00 89.38 193 GLN A O 1
ATOM 1285 N N . ALA A 1 194 ? 1.827 -11.354 0.431 1.00 84.50 194 ALA A N 1
ATOM 1286 C CA . ALA A 1 194 ? 1.979 -12.769 0.731 1.00 84.50 194 ALA A CA 1
ATOM 1287 C C . ALA A 1 194 ? 3.304 -13.016 1.452 1.00 84.50 194 ALA A C 1
ATOM 1289 O O . ALA A 1 194 ? 4.345 -12.487 1.058 1.00 84.50 194 ALA A O 1
ATOM 1290 N N . ASP A 1 195 ? 3.264 -13.871 2.468 1.00 87.62 195 ASP A N 1
ATOM 1291 C CA . ASP A 1 195 ? 4.473 -14.397 3.085 1.00 87.62 195 ASP A CA 1
ATOM 1292 C C . ASP A 1 195 ? 5.243 -15.267 2.085 1.00 87.62 195 ASP A C 1
ATOM 1294 O O . ASP A 1 195 ? 4.661 -16.026 1.304 1.00 87.62 195 ASP A O 1
ATOM 1298 N N . VAL A 1 196 ? 6.573 -15.182 2.121 1.00 79.75 196 VAL A N 1
ATOM 1299 C CA . VAL A 1 196 ? 7.444 -16.049 1.321 1.00 79.75 196 VAL A CA 1
ATOM 1300 C C . VAL A 1 196 ? 7.988 -17.143 2.235 1.00 79.75 196 VAL A C 1
ATOM 1302 O O . VAL A 1 196 ? 8.964 -16.956 2.962 1.00 79.75 196 VAL A O 1
ATOM 1305 N N . GLY A 1 197 ? 7.336 -18.306 2.214 1.00 79.44 197 GLY A N 1
ATOM 1306 C CA . GLY A 1 197 ? 7.700 -19.437 3.068 1.00 79.44 197 GLY A CA 1
ATOM 1307 C C . GLY A 1 197 ? 7.367 -19.184 4.542 1.00 79.44 197 GLY A C 1
ATOM 1308 O O . GLY A 1 197 ? 6.248 -18.812 4.869 1.00 79.44 197 GLY A O 1
ATOM 1309 N N . ALA A 1 198 ? 8.326 -19.421 5.442 1.00 78.69 198 ALA A N 1
ATOM 1310 C CA . ALA A 1 198 ? 8.148 -19.216 6.886 1.00 78.69 198 ALA A CA 1
ATOM 1311 C C . ALA A 1 198 ? 8.418 -17.767 7.343 1.00 78.69 198 ALA A C 1
ATOM 1313 O O . ALA A 1 198 ? 8.245 -17.445 8.520 1.00 78.69 198 ALA A O 1
ATOM 1314 N N . THR A 1 199 ? 8.886 -16.899 6.442 1.00 82.06 199 THR A N 1
ATOM 1315 C CA . THR A 1 199 ? 9.196 -15.506 6.762 1.00 82.06 199 THR A CA 1
ATOM 1316 C C . THR A 1 199 ? 7.929 -14.671 6.686 1.00 82.06 199 THR A C 1
ATOM 1318 O O . THR A 1 199 ? 7.380 -14.458 5.607 1.00 82.06 199 THR A O 1
ATOM 1321 N N . GLN A 1 200 ? 7.503 -14.174 7.844 1.00 82.38 200 GLN A N 1
ATOM 1322 C CA . GLN A 1 200 ? 6.393 -13.236 7.937 1.00 82.38 200 GLN A CA 1
ATOM 1323 C C . GLN A 1 200 ? 6.776 -11.908 7.291 1.00 82.38 200 GLN A C 1
ATOM 1325 O O . GLN A 1 200 ? 7.849 -11.352 7.545 1.00 82.38 200 GLN A O 1
ATOM 1330 N N . THR A 1 201 ? 5.874 -11.400 6.474 1.00 85.25 201 THR A N 1
ATOM 1331 C CA . THR A 1 201 ? 5.944 -10.069 5.892 1.00 85.25 201 THR A CA 1
ATOM 1332 C C . THR A 1 201 ? 5.166 -9.087 6.767 1.00 85.25 201 THR A C 1
ATOM 1334 O O . THR A 1 201 ? 4.219 -9.453 7.462 1.00 85.25 201 THR A O 1
ATOM 1337 N N . ALA A 1 202 ? 5.602 -7.829 6.793 1.00 86.38 202 ALA A N 1
ATOM 1338 C CA . ALA A 1 202 ? 4.938 -6.767 7.542 1.00 86.38 202 ALA A CA 1
ATOM 1339 C C . ALA A 1 202 ? 4.557 -5.629 6.597 1.00 86.38 202 ALA A C 1
ATOM 1341 O O . ALA A 1 202 ? 5.341 -5.256 5.720 1.00 86.38 202 ALA A O 1
ATOM 1342 N N . PHE A 1 203 ? 3.369 -5.062 6.796 1.00 89.38 203 PHE A N 1
ATOM 1343 C CA . PHE A 1 203 ? 2.999 -3.780 6.214 1.00 89.38 203 PHE A CA 1
ATOM 1344 C C . PHE A 1 203 ? 3.323 -2.681 7.223 1.00 89.38 203 PHE A C 1
ATOM 1346 O O . PHE A 1 203 ? 2.682 -2.584 8.270 1.00 89.38 203 PHE A O 1
ATOM 1353 N N . THR A 1 204 ? 4.324 -1.861 6.917 1.00 88.25 204 THR A N 1
ATOM 1354 C CA . THR A 1 204 ? 4.721 -0.731 7.764 1.00 88.25 204 THR A CA 1
ATOM 1355 C C . THR A 1 204 ? 4.391 0.568 7.047 1.00 88.25 204 THR A C 1
ATOM 1357 O O . THR A 1 204 ? 4.745 0.746 5.884 1.00 88.25 204 THR A O 1
ATOM 1360 N N . THR A 1 205 ? 3.740 1.491 7.748 1.00 89.62 205 THR A N 1
ATOM 1361 C CA . THR A 1 205 ? 3.440 2.838 7.250 1.00 89.62 205 THR A CA 1
ATOM 1362 C C . THR A 1 205 ? 4.383 3.870 7.865 1.00 89.62 205 THR A C 1
ATOM 1364 O O . THR A 1 205 ? 5.080 3.596 8.843 1.00 89.62 205 THR A O 1
ATOM 1367 N N . GLY A 1 206 ? 4.390 5.087 7.316 1.00 84.69 206 GLY A N 1
ATOM 1368 C CA . GLY A 1 206 ? 4.999 6.235 7.989 1.00 84.69 206 GLY A CA 1
ATOM 1369 C C . GLY A 1 206 ? 4.273 6.604 9.292 1.00 84.69 206 GLY A C 1
ATOM 1370 O O . GLY A 1 206 ? 3.304 5.963 9.695 1.00 84.69 206 GLY A O 1
ATOM 1371 N N . THR A 1 207 ? 4.722 7.681 9.935 1.00 86.12 207 THR A N 1
ATOM 1372 C CA . THR A 1 207 ? 4.175 8.180 11.213 1.00 86.12 207 THR A CA 1
ATOM 1373 C C . THR A 1 207 ? 2.907 9.030 11.069 1.00 86.12 207 THR A C 1
ATOM 1375 O O . THR A 1 207 ? 2.353 9.481 12.069 1.00 86.12 207 THR A O 1
ATOM 1378 N N . GLY A 1 208 ? 2.465 9.286 9.835 1.00 86.75 208 GLY A N 1
ATOM 1379 C CA . GLY A 1 208 ? 1.247 10.037 9.540 1.00 86.75 208 GLY A CA 1
ATOM 1380 C C . GLY A 1 208 ? -0.037 9.236 9.777 1.00 86.75 208 GLY A C 1
ATOM 1381 O O . GLY A 1 208 ? -0.016 8.071 10.166 1.00 86.75 208 GLY A O 1
ATOM 1382 N N . SER A 1 209 ? -1.177 9.875 9.512 1.00 89.06 209 SER A N 1
ATOM 1383 C CA . SER A 1 209 ? -2.486 9.218 9.575 1.00 89.06 209 SER A CA 1
ATOM 1384 C C . SER A 1 209 ? -2.621 8.138 8.495 1.00 89.06 209 SER A C 1
ATOM 1386 O O . SER A 1 209 ? -2.247 8.356 7.343 1.00 89.06 209 SER A O 1
ATOM 1388 N N . VAL A 1 210 ? -3.211 6.999 8.865 1.00 92.75 210 VAL A N 1
ATOM 1389 C CA . VAL A 1 210 ? -3.631 5.939 7.941 1.00 92.75 210 VAL A CA 1
ATOM 1390 C C . VAL A 1 210 ? -5.157 5.952 7.882 1.00 92.75 210 VAL A C 1
ATOM 1392 O O . VAL A 1 210 ? -5.814 5.682 8.885 1.00 92.75 210 VAL A O 1
ATOM 1395 N N . GLN A 1 211 ? -5.722 6.288 6.722 1.00 92.00 211 GLN A N 1
ATOM 1396 C CA . GLN A 1 211 ? -7.171 6.342 6.509 1.00 92.00 211 GLN A CA 1
ATOM 1397 C C . GLN A 1 211 ? -7.647 5.072 5.796 1.00 92.00 211 GLN A C 1
ATOM 1399 O O . GLN A 1 211 ? -7.176 4.759 4.704 1.00 92.00 211 GLN A O 1
ATOM 1404 N N . LEU A 1 212 ? -8.591 4.355 6.408 1.00 93.25 212 LEU A N 1
ATOM 1405 C CA . LEU A 1 212 ? -9.246 3.170 5.851 1.00 93.25 212 LEU A CA 1
ATOM 1406 C C . LEU A 1 212 ? -10.730 3.501 5.675 1.00 93.25 212 LEU A C 1
ATOM 1408 O O . LEU A 1 212 ? -11.483 3.521 6.641 1.00 93.25 212 LEU A O 1
ATOM 1412 N N . ASN A 1 213 ? -11.129 3.824 4.445 1.00 92.12 213 ASN A N 1
ATOM 1413 C CA . ASN A 1 213 ? -12.486 4.305 4.155 1.00 92.12 213 ASN A CA 1
ATOM 1414 C C . ASN A 1 213 ? -13.510 3.177 3.955 1.00 92.12 213 ASN A C 1
ATOM 1416 O O . ASN A 1 213 ? -14.705 3.448 3.895 1.00 92.12 213 ASN A O 1
ATOM 1420 N N . GLY A 1 214 ? -13.040 1.940 3.789 1.00 92.06 214 GLY A N 1
ATOM 1421 C CA . GLY A 1 214 ? -13.877 0.750 3.661 1.00 92.06 214 GLY A CA 1
ATOM 1422 C C . GLY A 1 214 ? -13.870 -0.101 4.927 1.00 92.06 214 GLY A C 1
ATOM 1423 O O . GLY A 1 214 ? -13.220 0.232 5.918 1.00 92.06 214 GLY A O 1
ATOM 1424 N N . ASP A 1 215 ? -14.570 -1.231 4.862 1.00 94.06 215 ASP A N 1
ATOM 1425 C CA . ASP A 1 215 ? -14.599 -2.204 5.949 1.00 94.06 215 ASP A CA 1
ATOM 1426 C C . ASP A 1 215 ? -13.206 -2.781 6.224 1.00 94.06 215 ASP A C 1
ATOM 1428 O O . ASP A 1 215 ? -12.441 -3.106 5.313 1.00 94.06 215 ASP A O 1
ATOM 1432 N N . VAL A 1 216 ? -12.896 -2.962 7.508 1.00 94.38 216 VAL A N 1
ATOM 1433 C CA . VAL A 1 216 ? -11.642 -3.566 7.963 1.00 94.38 216 VAL A CA 1
ATOM 1434 C C . VAL A 1 216 ? -11.953 -4.914 8.590 1.00 94.38 216 VAL A C 1
ATOM 1436 O O . VAL A 1 216 ? -12.573 -4.994 9.648 1.00 94.38 216 VAL A O 1
ATOM 1439 N N . THR A 1 217 ? -11.492 -5.984 7.947 1.00 94.38 217 THR A N 1
ATOM 1440 C CA . THR A 1 217 ? -11.596 -7.345 8.483 1.00 94.38 217 THR A CA 1
ATO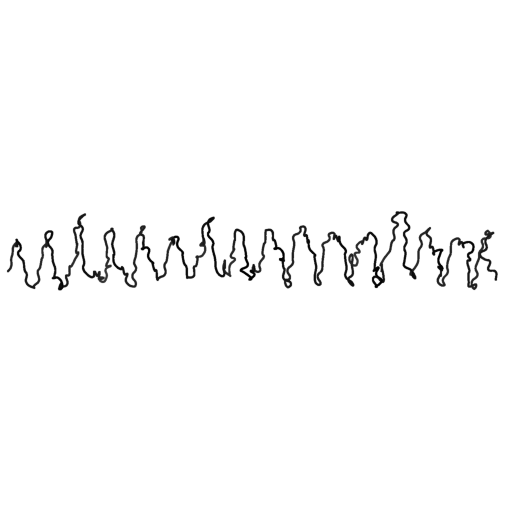M 1441 C C . THR A 1 217 ? -10.232 -7.814 8.964 1.00 94.38 217 THR A C 1
ATOM 1443 O O . THR A 1 217 ? -9.255 -7.796 8.219 1.00 94.38 217 THR A O 1
ATOM 1446 N N . VAL A 1 218 ? -10.171 -8.282 10.208 1.00 94.00 218 VAL A N 1
ATOM 1447 C CA . VAL A 1 218 ? -9.004 -8.980 10.755 1.00 94.00 218 VAL A CA 1
ATOM 1448 C C . VAL A 1 218 ? -9.255 -10.481 10.636 1.00 94.00 218 VAL A C 1
ATOM 1450 O O . VAL A 1 218 ? -10.305 -10.972 11.046 1.00 94.00 218 VAL A O 1
ATOM 1453 N N . ALA A 1 219 ? -8.307 -11.214 10.049 1.00 90.75 219 ALA A N 1
ATOM 1454 C CA . ALA A 1 219 ? -8.456 -12.648 9.803 1.00 90.75 219 ALA A CA 1
ATOM 1455 C C . ALA A 1 219 ? -8.645 -13.460 11.101 1.00 90.75 219 ALA A C 1
ATOM 1457 O O . ALA A 1 219 ? -8.191 -13.071 12.179 1.00 90.75 219 ALA A O 1
ATOM 1458 N N . THR A 1 220 ? -9.273 -14.635 10.992 1.00 92.50 220 THR A N 1
ATOM 1459 C CA . THR A 1 220 ? -9.484 -15.548 12.126 1.00 92.50 220 THR A CA 1
ATOM 1460 C C . THR A 1 220 ? -8.173 -15.871 12.845 1.00 92.50 220 THR A C 1
ATOM 1462 O O . THR A 1 220 ? -7.158 -16.185 12.221 1.00 92.50 220 THR A O 1
ATOM 1465 N N . GLY A 1 221 ? -8.196 -15.800 14.178 1.00 90.69 221 GLY A N 1
ATOM 1466 C CA . GLY A 1 221 ? -7.018 -16.040 15.014 1.00 90.69 221 GLY A CA 1
ATOM 1467 C C . GLY A 1 221 ? -5.980 -14.912 14.981 1.00 90.69 221 GLY A C 1
ATOM 1468 O O . GLY A 1 221 ? -4.882 -15.094 15.509 1.00 90.69 221 GLY A O 1
ATOM 1469 N N . LYS A 1 222 ? -6.293 -13.764 14.365 1.00 92.38 222 LYS A N 1
ATOM 1470 C CA . LYS A 1 222 ? -5.476 -12.545 14.407 1.00 92.38 222 LYS A CA 1
ATOM 1471 C C . LYS A 1 222 ? -6.151 -11.480 15.268 1.00 92.38 222 LYS A C 1
ATOM 1473 O O . LYS A 1 222 ? -7.353 -11.524 15.510 1.00 92.38 222 LYS A O 1
ATOM 1478 N N . ASN A 1 223 ? -5.347 -10.527 15.731 1.00 90.25 223 ASN A N 1
ATOM 1479 C CA . ASN A 1 223 ? -5.777 -9.454 16.620 1.00 90.25 223 ASN A CA 1
ATOM 1480 C C . ASN A 1 223 ? -5.541 -8.100 15.958 1.00 90.25 223 ASN A C 1
ATOM 1482 O O . ASN A 1 223 ? -4.522 -7.906 15.294 1.00 90.25 223 ASN A O 1
ATOM 1486 N N . LEU A 1 224 ? -6.418 -7.138 16.241 1.00 91.69 224 LEU A N 1
ATOM 1487 C CA . LEU A 1 224 ? -6.040 -5.733 16.174 1.00 91.69 224 LEU A CA 1
ATOM 1488 C C . LEU A 1 224 ? -5.238 -5.412 17.440 1.00 91.69 224 LEU A C 1
ATOM 1490 O O . LEU A 1 224 ? -5.804 -5.282 18.522 1.00 91.69 224 LEU A O 1
ATOM 1494 N N . HIS A 1 225 ? -3.914 -5.354 17.323 1.00 88.19 225 HIS A N 1
ATOM 1495 C CA . HIS A 1 225 ? -3.026 -5.157 18.465 1.00 88.19 225 HIS A CA 1
ATOM 1496 C C . HIS A 1 225 ? -2.488 -3.724 18.501 1.00 88.19 225 HIS A C 1
ATOM 1498 O O . HIS A 1 225 ? -1.785 -3.295 17.589 1.00 88.19 225 HIS A O 1
ATOM 1504 N N . MET A 1 226 ? -2.789 -3.001 19.580 1.00 86.62 226 MET A N 1
ATOM 1505 C CA . MET A 1 226 ? -2.178 -1.711 19.903 1.00 86.62 226 MET A CA 1
ATOM 1506 C C . MET A 1 226 ? -1.079 -1.949 20.943 1.00 86.62 226 MET A C 1
ATOM 1508 O O . MET A 1 226 ? -1.349 -2.484 22.015 1.00 86.62 226 MET A O 1
ATOM 1512 N N . VAL A 1 227 ? 0.170 -1.616 20.611 1.00 79.38 227 VAL A N 1
ATOM 1513 C CA . VAL A 1 227 ? 1.341 -2.002 21.417 1.00 79.38 227 VAL A CA 1
ATOM 1514 C C . VAL A 1 227 ? 1.335 -1.298 22.783 1.00 79.38 227 VAL A C 1
ATOM 1516 O O . VAL A 1 227 ? 1.152 -0.085 22.862 1.00 79.38 227 VAL A O 1
ATOM 1519 N N . ALA A 1 228 ? 1.589 -2.063 23.851 1.00 59.19 228 ALA A N 1
ATOM 1520 C CA . ALA A 1 228 ? 1.361 -1.692 25.255 1.00 59.19 228 ALA A CA 1
ATOM 1521 C C . ALA A 1 228 ? 2.135 -0.470 25.797 1.00 59.19 228 ALA A C 1
ATOM 1523 O O . ALA A 1 228 ? 1.810 0.020 26.874 1.00 59.19 228 ALA A O 1
ATOM 1524 N N . THR A 1 229 ? 3.155 0.029 25.095 1.00 68.81 229 THR A N 1
ATOM 1525 C CA . THR A 1 229 ? 3.910 1.231 25.501 1.00 68.81 229 THR A CA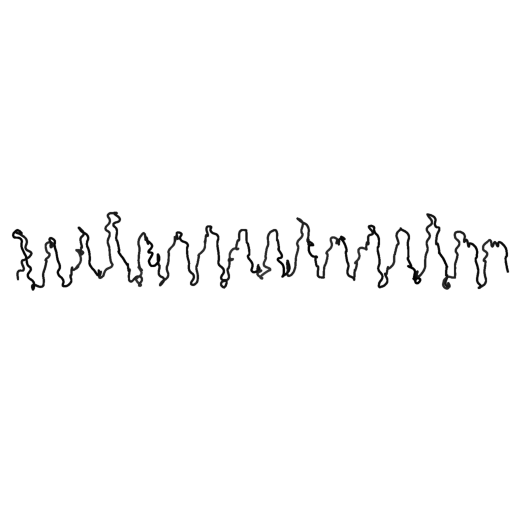 1
ATOM 1526 C C . THR A 1 229 ? 3.407 2.517 24.840 1.00 68.81 229 THR A C 1
ATOM 1528 O O . THR A 1 229 ? 3.896 3.599 25.165 1.00 68.81 229 THR A O 1
ATOM 1531 N N . GLY A 1 230 ? 2.462 2.428 23.901 1.00 65.94 230 GLY A N 1
ATOM 1532 C CA . GLY A 1 230 ? 1.898 3.590 23.222 1.00 65.94 230 GLY A CA 1
ATOM 1533 C C . GLY A 1 230 ? 0.783 4.239 24.041 1.00 65.94 230 GLY A C 1
ATOM 1534 O O . GLY A 1 230 ? -0.161 3.571 24.439 1.00 65.94 230 GLY A O 1
ATOM 1535 N N . ALA A 1 231 ? 0.831 5.561 24.222 1.00 75.19 231 ALA A N 1
ATOM 1536 C CA . ALA A 1 231 ? -0.239 6.349 24.853 1.00 75.19 231 ALA A CA 1
ATOM 1537 C C . ALA A 1 231 ? -1.487 6.541 23.952 1.00 75.19 231 ALA A C 1
ATOM 1539 O O . ALA A 1 231 ? -2.266 7.472 24.149 1.00 75.19 231 ALA A O 1
ATOM 1540 N N . GLY A 1 232 ? -1.647 5.714 22.913 1.00 79.50 232 GLY A N 1
ATOM 1541 C CA . GLY A 1 232 ? -2.741 5.823 21.950 1.00 79.50 232 GLY A CA 1
ATOM 1542 C C . GLY A 1 232 ? -4.077 5.380 22.543 1.00 79.50 232 GLY A C 1
ATOM 1543 O O . GLY A 1 232 ? -4.133 4.484 23.382 1.00 79.50 232 GLY A O 1
ATOM 1544 N N . THR A 1 233 ? -5.168 5.985 22.083 1.00 84.44 233 THR A N 1
ATOM 1545 C CA . THR A 1 233 ? -6.533 5.616 22.470 1.00 84.44 233 THR A CA 1
ATOM 1546 C C . THR A 1 233 ? -7.179 4.757 21.385 1.00 84.44 233 THR A C 1
ATOM 1548 O O . THR A 1 233 ? -7.051 5.049 20.196 1.00 84.44 233 THR A O 1
ATOM 1551 N N . PHE A 1 234 ? -7.901 3.704 21.778 1.00 89.25 234 PHE A N 1
ATOM 1552 C CA . PHE A 1 234 ? -8.825 3.024 20.871 1.00 89.25 234 PHE A CA 1
ATOM 1553 C C . PHE A 1 234 ? -10.158 3.770 20.890 1.00 89.25 234 PHE A C 1
ATOM 1555 O O . PHE A 1 234 ? -10.891 3.724 21.878 1.00 89.25 234 PHE A O 1
ATOM 1562 N N . GLN A 1 235 ? -10.448 4.496 19.816 1.00 89.19 235 GLN A N 1
ATOM 1563 C CA . GLN A 1 235 ? -11.695 5.239 19.661 1.00 89.19 235 GLN A CA 1
ATOM 1564 C C . GLN A 1 235 ? -12.608 4.493 18.693 1.00 89.19 235 GLN A C 1
ATOM 1566 O O . GLN A 1 235 ? -12.160 3.968 17.677 1.00 89.19 235 GLN A O 1
ATOM 1571 N N . THR A 1 236 ? -13.895 4.454 19.016 1.00 92.06 236 THR A N 1
ATOM 1572 C CA . THR A 1 236 ? -14.939 3.878 18.163 1.00 92.06 236 THR A CA 1
ATOM 1573 C C . THR A 1 236 ? -15.883 4.985 17.699 1.00 92.06 236 THR A C 1
ATOM 1575 O O . THR A 1 236 ? -15.823 6.112 18.194 1.00 92.06 236 THR A O 1
ATOM 1578 N N . GLY A 1 237 ? -16.730 4.690 16.711 1.00 88.06 237 GLY A N 1
ATOM 1579 C CA . GLY A 1 237 ? -17.785 5.614 16.296 1.00 88.06 237 GLY A CA 1
ATOM 1580 C C . GLY A 1 237 ? -18.854 5.812 17.379 1.00 88.06 237 GLY A C 1
ATOM 1581 O O . GLY A 1 237 ? -18.854 5.154 18.413 1.00 88.06 237 GLY A O 1
ATOM 1582 N N . THR A 1 238 ? -19.814 6.697 17.120 1.00 89.31 238 THR A N 1
ATOM 1583 C CA . THR A 1 238 ? -20.945 6.978 18.028 1.00 89.31 238 THR A CA 1
ATOM 1584 C C . THR A 1 238 ? -22.101 5.976 17.913 1.00 89.31 238 THR A C 1
ATOM 1586 O O . THR A 1 238 ? -23.080 6.077 18.650 1.00 89.31 238 THR A O 1
ATOM 1589 N N . GLY A 1 239 ? -22.017 5.037 16.965 1.00 91.00 239 GLY A N 1
ATOM 1590 C CA . GLY A 1 239 ? -23.006 3.979 16.764 1.00 91.00 239 GLY A CA 1
ATOM 1591 C C . GLY A 1 239 ? -22.950 2.884 17.834 1.00 91.00 239 GLY A C 1
ATOM 1592 O O . GLY A 1 239 ? -22.180 2.947 18.789 1.00 91.00 239 GLY A O 1
ATOM 1593 N N . SER A 1 240 ? -23.771 1.844 17.661 1.00 91.19 240 SER A N 1
ATOM 1594 C CA . SER A 1 240 ? -23.734 0.672 18.541 1.00 91.19 240 SER A CA 1
ATOM 1595 C C . SER A 1 240 ? -22.393 -0.052 18.418 1.00 91.19 240 SER A C 1
ATOM 1597 O O . SER A 1 240 ? -21.964 -0.401 17.318 1.00 91.19 240 SER A O 1
ATOM 1599 N N . VAL A 1 241 ? -21.755 -0.310 19.557 1.00 94.50 241 VAL A N 1
ATOM 1600 C CA . VAL A 1 241 ? -20.549 -1.134 19.657 1.00 94.50 241 VAL A CA 1
ATOM 1601 C C . VAL A 1 241 ? -20.932 -2.434 20.352 1.00 94.50 241 VAL A C 1
ATOM 1603 O O . VAL A 1 241 ? -21.383 -2.421 21.494 1.00 94.50 241 VAL A O 1
ATOM 1606 N N . THR A 1 242 ? -20.761 -3.562 19.662 1.00 93.69 242 THR A N 1
ATOM 1607 C CA . THR A 1 242 ? -21.064 -4.896 20.201 1.00 93.69 242 THR A CA 1
ATOM 1608 C C . THR A 1 242 ? -19.772 -5.679 20.418 1.00 93.69 242 THR A C 1
ATOM 1610 O O . THR A 1 242 ? -18.996 -5.869 19.485 1.00 93.69 242 THR A O 1
ATOM 1613 N N . LEU A 1 243 ? -19.554 -6.160 21.645 1.00 93.94 243 LEU A N 1
ATOM 1614 C CA . LEU A 1 243 ? -18.425 -7.015 22.018 1.00 93.94 243 LEU A CA 1
ATOM 1615 C C . LEU A 1 243 ? -18.958 -8.418 22.333 1.00 93.94 243 LEU A C 1
ATOM 1617 O O . LEU A 1 243 ? -19.512 -8.653 23.400 1.00 93.94 243 LEU A O 1
ATOM 1621 N N . ASN A 1 244 ? -18.812 -9.347 21.387 1.00 91.50 244 ASN A N 1
ATOM 1622 C CA . ASN A 1 244 ? -19.366 -10.706 21.508 1.00 91.50 244 ASN A CA 1
ATOM 1623 C C . ASN A 1 244 ? -18.521 -11.647 22.384 1.00 91.50 244 ASN A C 1
ATOM 1625 O O . ASN A 1 244 ? -18.954 -12.751 22.704 1.00 91.50 244 ASN A O 1
ATOM 1629 N N . GLY A 1 245 ? -17.295 -11.240 22.717 1.00 92.00 245 GLY A N 1
ATOM 1630 C CA . GLY A 1 245 ? -16.380 -11.996 23.566 1.00 92.00 245 GLY A CA 1
ATOM 1631 C C . GLY A 1 245 ? -16.331 -11.467 24.998 1.00 92.00 245 GLY A C 1
ATOM 1632 O O . GLY A 1 245 ? -16.909 -10.433 25.330 1.00 92.00 245 GLY A O 1
ATOM 1633 N N . VAL A 1 246 ? -15.574 -12.166 25.847 1.00 93.94 246 VAL A N 1
ATOM 1634 C CA . VAL A 1 246 ? -15.233 -11.671 27.186 1.00 93.94 246 VAL A CA 1
ATOM 1635 C C . VAL A 1 246 ? -14.496 -10.342 27.054 1.00 93.94 246 VAL A C 1
ATOM 1637 O O . VAL A 1 246 ? -13.508 -10.238 26.330 1.00 93.94 246 VAL A O 1
ATOM 1640 N N . THR A 1 247 ? -14.967 -9.334 27.782 1.00 94.12 247 THR A N 1
ATOM 1641 C CA . THR A 1 247 ? -14.319 -8.024 27.862 1.00 94.12 247 THR A CA 1
ATOM 1642 C C . THR A 1 247 ? -13.647 -7.894 29.221 1.00 94.12 247 THR A C 1
ATOM 1644 O O . THR A 1 247 ? -14.295 -8.062 30.252 1.00 94.12 247 THR A O 1
ATOM 1647 N N . GLN A 1 248 ? -12.348 -7.602 29.229 1.00 93.50 248 GLN A N 1
ATOM 1648 C CA . GLN A 1 248 ? -11.567 -7.407 30.446 1.00 93.50 248 GLN A CA 1
ATOM 1649 C C . GLN A 1 248 ? -10.879 -6.044 30.406 1.00 93.50 248 GLN A C 1
ATOM 1651 O O . GLN A 1 248 ? -10.192 -5.713 29.443 1.00 93.50 248 GLN A O 1
ATOM 1656 N N . VAL A 1 249 ? -11.022 -5.282 31.488 1.00 94.06 249 VAL A N 1
ATOM 1657 C CA . VAL A 1 249 ? -10.203 -4.100 31.768 1.00 94.06 249 VAL A CA 1
ATOM 1658 C C . VAL A 1 249 ? -9.101 -4.547 32.729 1.00 94.06 249 VAL A C 1
ATOM 1660 O O . VAL A 1 249 ? -9.359 -4.775 33.906 1.00 94.06 249 VAL A O 1
ATOM 1663 N N . GLY A 1 250 ? -7.897 -4.788 32.206 1.00 87.69 250 GLY A N 1
ATOM 1664 C CA . GLY A 1 250 ? -6.758 -5.278 32.993 1.00 87.69 250 GLY A CA 1
ATOM 1665 C C . GLY A 1 250 ? -5.992 -4.162 33.710 1.00 87.69 250 GLY A C 1
ATOM 1666 O O . GLY A 1 250 ? -6.137 -2.992 33.369 1.00 87.69 250 GLY A O 1
ATOM 1667 N N . GLY A 1 251 ? -5.125 -4.518 34.663 1.00 86.25 251 GLY A N 1
ATOM 1668 C CA . GLY A 1 251 ? -4.304 -3.561 35.421 1.00 86.25 251 GLY A CA 1
ATOM 1669 C C . GLY A 1 251 ? -5.118 -2.660 36.361 1.00 86.25 251 GLY A C 1
ATOM 1670 O O . GLY A 1 251 ? -6.266 -2.954 36.674 1.00 86.25 251 GLY A O 1
ATOM 1671 N N . SER A 1 252 ? -4.536 -1.542 36.803 1.00 86.50 252 SER A N 1
ATOM 1672 C CA . SER A 1 252 ? -5.206 -0.539 37.657 1.00 86.50 252 SER A CA 1
ATOM 1673 C C . SER A 1 252 ? -6.079 0.443 36.857 1.00 86.50 252 SER A C 1
ATOM 1675 O O . SER A 1 252 ? -6.146 1.626 37.186 1.00 86.50 252 SER A O 1
ATOM 1677 N N . ASN A 1 253 ? -6.687 -0.023 35.764 1.00 90.88 253 ASN A N 1
ATOM 1678 C CA . ASN A 1 253 ? -7.486 0.804 34.862 1.00 90.88 253 ASN A CA 1
ATOM 1679 C C . ASN A 1 253 ? -8.939 0.924 35.349 1.00 90.88 253 ASN A C 1
ATOM 1681 O O . ASN A 1 253 ? -9.457 0.050 36.042 1.00 90.88 253 ASN A O 1
ATOM 1685 N N . THR A 1 254 ? -9.613 1.999 34.943 1.00 91.75 254 THR A N 1
ATOM 1686 C CA . THR A 1 254 ? -11.006 2.283 35.316 1.00 91.75 254 THR A CA 1
ATOM 1687 C C . THR A 1 254 ? -11.952 1.957 34.165 1.00 91.75 254 THR A C 1
ATOM 1689 O O . THR A 1 254 ? -11.676 2.300 33.016 1.00 91.75 254 THR A O 1
ATOM 1692 N N . PHE A 1 255 ? -13.102 1.355 34.473 1.00 93.75 255 PHE A N 1
ATOM 1693 C CA . PHE A 1 255 ? -14.232 1.273 33.550 1.00 93.75 255 PHE A CA 1
ATOM 1694 C C . PHE A 1 255 ? -15.229 2.392 33.863 1.00 93.75 255 PHE A C 1
ATOM 1696 O O . PHE A 1 255 ? -15.970 2.320 34.842 1.00 93.75 255 PHE A O 1
ATOM 1703 N N . SER A 1 256 ? -15.230 3.434 33.037 1.00 92.81 256 SER A N 1
ATOM 1704 C CA . SER A 1 256 ? -16.174 4.548 33.144 1.00 92.81 256 SER A CA 1
ATOM 1705 C C . SER A 1 256 ? -17.248 4.423 32.072 1.00 92.81 256 SER A C 1
ATOM 1707 O O . SER A 1 256 ? -16.950 4.122 30.918 1.00 92.81 256 SER A O 1
ATOM 1709 N N . THR A 1 257 ? -18.494 4.696 32.443 1.00 93.50 257 THR A N 1
ATOM 1710 C CA . THR A 1 257 ? -19.624 4.774 31.510 1.00 93.50 257 THR A CA 1
ATOM 1711 C C . THR A 1 257 ? -20.105 6.220 31.387 1.00 93.50 257 THR A C 1
ATOM 1713 O O . THR A 1 257 ? -19.690 7.093 32.152 1.00 93.50 257 THR A O 1
ATOM 1716 N N . GLY A 1 258 ? -20.939 6.496 30.381 1.00 90.62 258 GLY A N 1
ATOM 1717 C CA . GLY A 1 258 ? -21.639 7.777 30.274 1.00 90.62 258 GLY A CA 1
ATOM 1718 C C . GLY A 1 258 ? -22.767 7.910 31.306 1.00 90.62 258 GLY A C 1
ATOM 1719 O O . GLY A 1 258 ? -22.872 7.134 32.247 1.00 90.62 258 GLY A O 1
ATOM 1720 N N . THR A 1 259 ? -23.666 8.872 31.103 1.00 89.75 259 THR A N 1
ATOM 1721 C CA . THR A 1 259 ? -24.842 9.088 31.972 1.00 89.75 259 THR A CA 1
ATOM 1722 C C . THR A 1 259 ? -26.037 8.187 31.633 1.00 89.75 259 THR A C 1
ATOM 1724 O O . THR A 1 259 ? -27.094 8.301 32.248 1.00 89.75 259 THR A O 1
ATOM 1727 N N . GLY A 1 260 ? -25.892 7.328 30.621 1.00 91.06 260 GLY A N 1
ATOM 1728 C CA . GLY A 1 260 ? -26.924 6.391 30.191 1.00 91.06 260 GLY A CA 1
ATOM 1729 C C . GLY A 1 260 ? -27.108 5.216 31.152 1.00 91.06 260 GLY A C 1
ATOM 1730 O O . GLY A 1 260 ? -26.312 4.983 32.058 1.00 91.06 260 GLY A O 1
ATOM 1731 N N . GLN A 1 261 ? -28.169 4.448 30.919 1.00 92.31 261 GLN A N 1
ATOM 1732 C CA . GLN A 1 261 ? -28.459 3.235 31.677 1.00 92.31 261 GLN A CA 1
ATOM 1733 C C . GLN A 1 261 ? -27.386 2.160 31.443 1.00 92.31 261 GLN A C 1
ATOM 1735 O O . GLN A 1 261 ? -27.002 1.889 30.305 1.00 92.31 261 GLN A O 1
ATOM 1740 N N . VAL A 1 262 ? -26.958 1.501 32.522 1.00 95.06 262 VAL A N 1
ATOM 1741 C CA . VAL A 1 262 ? -26.078 0.328 32.480 1.00 95.06 262 VAL A CA 1
ATOM 1742 C C . VAL A 1 262 ? -26.898 -0.907 32.848 1.00 95.06 262 VAL A C 1
ATOM 1744 O O . VAL A 1 262 ? -27.347 -1.036 33.984 1.00 95.06 262 VAL A O 1
ATOM 1747 N N . ASN A 1 263 ? -27.090 -1.817 31.891 1.00 94.19 263 ASN A N 1
ATOM 1748 C CA . ASN A 1 263 ? -27.798 -3.081 32.111 1.00 94.19 263 ASN A CA 1
ATOM 1749 C C . ASN A 1 263 ? -26.802 -4.214 32.372 1.00 94.19 263 ASN A C 1
ATOM 1751 O O . ASN A 1 263 ? -26.030 -4.584 31.488 1.00 94.19 263 ASN A O 1
ATOM 1755 N N . LEU A 1 264 ? -26.845 -4.784 33.577 1.00 94.50 264 LEU A N 1
ATOM 1756 C CA . LEU A 1 264 ? -26.035 -5.933 33.987 1.00 94.50 264 LEU A CA 1
ATOM 1757 C C . LEU A 1 264 ? -26.944 -7.161 34.083 1.00 94.50 264 LEU A C 1
ATOM 1759 O O . LEU A 1 264 ? -27.559 -7.416 35.110 1.00 94.50 264 LEU A O 1
ATOM 1763 N N . ASN A 1 265 ? -27.060 -7.901 32.979 1.00 92.75 265 ASN A N 1
ATOM 1764 C CA . ASN A 1 265 ? -27.988 -9.038 32.879 1.00 92.75 265 ASN A CA 1
ATOM 1765 C C . ASN A 1 265 ? -27.467 -10.322 33.549 1.00 92.75 265 ASN A C 1
ATOM 1767 O O . ASN A 1 265 ? -28.213 -11.286 33.694 1.00 92.75 265 ASN A O 1
ATOM 1771 N N . GLY A 1 266 ? -26.178 -10.361 33.895 1.00 93.06 266 GLY A N 1
ATOM 1772 C CA . GLY A 1 266 ? -25.537 -11.480 34.582 1.00 93.06 266 GLY A CA 1
ATOM 1773 C C . GLY A 1 266 ? -25.164 -11.141 36.028 1.00 93.06 266 GLY A C 1
ATOM 1774 O O . GLY A 1 266 ? -25.337 -9.999 36.458 1.00 93.06 266 GLY A O 1
ATOM 1775 N N . PRO A 1 267 ? -24.615 -12.113 36.779 1.00 92.81 267 PRO A 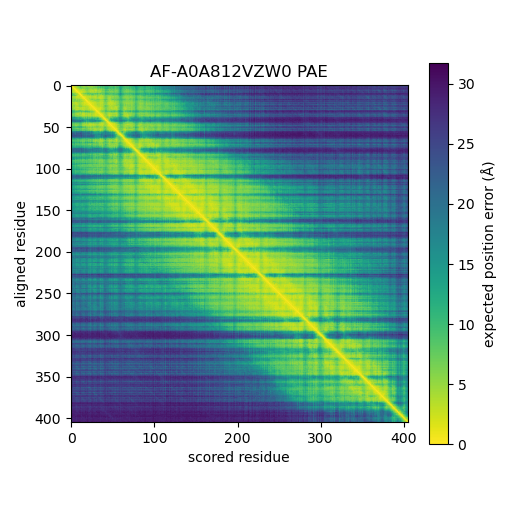N 1
ATOM 1776 C CA . PRO A 1 267 ? -24.114 -11.876 38.126 1.00 92.81 267 PRO A CA 1
ATOM 1777 C C . PRO A 1 267 ? -23.051 -10.776 38.155 1.00 92.81 267 PRO A C 1
ATOM 1779 O O . PRO A 1 267 ? -22.135 -10.757 37.331 1.00 92.81 267 PRO A O 1
ATOM 1782 N N . VAL A 1 268 ? -23.148 -9.896 39.147 1.00 93.38 268 VAL A N 1
ATOM 1783 C CA . VAL A 1 268 ? -22.144 -8.868 39.425 1.00 93.38 268 VAL A CA 1
ATOM 1784 C C . VAL A 1 268 ? -21.362 -9.303 40.652 1.00 93.38 268 VAL A C 1
ATOM 1786 O O . VAL A 1 268 ? -21.919 -9.411 41.741 1.00 93.38 268 VAL A O 1
ATOM 1789 N N . VAL A 1 269 ? -20.070 -9.565 40.467 1.00 91.00 269 VAL A N 1
ATOM 1790 C CA . VAL A 1 269 ? -19.157 -9.932 41.551 1.00 91.00 269 VAL A CA 1
ATOM 1791 C C . VAL A 1 269 ? -18.196 -8.778 41.782 1.00 91.00 269 VAL A C 1
ATOM 1793 O O . VAL A 1 269 ? -17.492 -8.353 40.868 1.00 91.00 269 VAL A O 1
ATOM 1796 N N . VAL A 1 270 ? -18.164 -8.284 43.014 1.00 90.88 270 VAL A N 1
ATOM 1797 C CA . VAL A 1 270 ? -17.154 -7.339 43.490 1.00 90.88 270 VAL A CA 1
ATOM 1798 C C . VAL A 1 270 ? -16.163 -8.139 44.327 1.00 90.88 270 VAL A C 1
ATOM 1800 O O . VAL A 1 270 ? -16.578 -8.916 45.182 1.00 90.88 270 VAL A O 1
ATOM 1803 N N . ALA A 1 271 ? -14.869 -8.009 44.033 1.00 87.06 271 ALA A N 1
ATOM 1804 C CA . ALA A 1 271 ? -13.829 -8.761 44.730 1.00 87.06 271 ALA A CA 1
ATOM 1805 C C . ALA A 1 271 ? -13.774 -8.412 46.227 1.00 87.06 271 ALA A C 1
ATOM 1807 O O . ALA A 1 271 ? -14.162 -7.315 46.634 1.00 87.06 271 ALA A O 1
ATOM 1808 N N . ASP A 1 272 ? -13.236 -9.327 47.034 1.00 81.25 272 ASP A N 1
ATOM 1809 C CA . ASP A 1 272 ? -13.017 -9.091 48.461 1.00 81.25 272 ASP A CA 1
ATOM 1810 C C . ASP A 1 272 ? -12.218 -7.802 48.691 1.00 81.25 272 ASP A C 1
ATOM 1812 O O . ASP A 1 272 ? -11.365 -7.418 47.888 1.00 81.25 272 ASP A O 1
ATOM 1816 N N . ASN A 1 273 ? -12.524 -7.114 49.794 1.00 81.69 273 ASN A N 1
ATOM 1817 C CA . ASN A 1 273 ? -11.944 -5.819 50.161 1.00 81.69 273 ASN A CA 1
ATOM 1818 C C . ASN A 1 273 ? -12.224 -4.661 49.180 1.00 81.69 273 ASN A C 1
ATOM 1820 O O . ASN A 1 273 ? -11.794 -3.542 49.463 1.00 81.69 273 ASN A O 1
ATOM 1824 N N . GLN A 1 274 ? -12.992 -4.869 48.103 1.00 88.00 274 GLN A N 1
ATOM 1825 C CA . GLN A 1 274 ? -13.425 -3.796 47.209 1.00 88.00 274 GLN A CA 1
ATOM 1826 C C . GLN A 1 274 ? -14.844 -3.326 47.573 1.00 88.00 274 GLN A C 1
ATOM 1828 O O . GLN A 1 274 ? -15.772 -4.133 47.619 1.00 88.00 274 GLN A O 1
ATOM 1833 N N . PRO A 1 275 ? -15.055 -2.025 47.843 1.00 86.75 275 PRO A N 1
ATOM 1834 C CA . PRO A 1 275 ? -16.385 -1.518 48.143 1.00 86.75 275 PRO A CA 1
ATOM 1835 C C . PRO A 1 275 ? -17.225 -1.393 46.867 1.00 86.75 275 PRO A C 1
ATOM 1837 O O . PRO A 1 275 ? -16.758 -0.876 45.852 1.00 86.75 275 PRO A O 1
ATOM 1840 N N . LEU A 1 276 ? -18.504 -1.765 46.947 1.00 89.50 276 LEU A N 1
ATOM 1841 C CA . LEU A 1 276 ? -19.513 -1.280 46.009 1.00 89.50 276 LEU A CA 1
ATOM 1842 C C . LEU A 1 276 ? -20.035 0.067 46.520 1.00 89.50 276 LEU A C 1
ATOM 1844 O O . LEU A 1 276 ? -20.731 0.122 47.533 1.00 89.50 276 LEU A O 1
ATOM 1848 N N . SER A 1 277 ? -19.692 1.154 45.831 1.00 86.44 277 SER A N 1
ATOM 1849 C CA . SER A 1 277 ? -20.244 2.482 46.105 1.00 86.44 277 SER A CA 1
ATOM 1850 C C . SER A 1 277 ? -21.292 2.829 45.054 1.00 86.44 277 SER A C 1
ATOM 1852 O O . SER A 1 277 ? -21.044 2.709 43.856 1.00 86.44 277 SER A O 1
ATOM 1854 N N . VAL A 1 278 ? -22.470 3.239 45.511 1.00 87.56 278 VAL A N 1
ATOM 1855 C CA . VAL A 1 278 ? -23.607 3.626 44.672 1.00 87.56 278 VAL A CA 1
ATOM 1856 C C . VAL A 1 278 ? -23.958 5.081 44.973 1.00 87.56 278 VAL A C 1
ATOM 1858 O O . VAL A 1 278 ? -24.347 5.420 46.089 1.00 87.56 278 VAL A O 1
ATOM 1861 N N . GLY A 1 279 ? -23.782 5.953 43.977 1.00 81.12 279 GLY A N 1
ATOM 1862 C CA . GLY A 1 279 ? -23.855 7.409 44.148 1.00 81.12 279 GLY A CA 1
ATOM 1863 C C . GLY A 1 279 ? -22.535 8.034 44.616 1.00 81.12 279 GLY A C 1
ATOM 1864 O O . GLY A 1 279 ? -21.500 7.373 44.671 1.00 81.12 279 GLY A O 1
ATOM 1865 N N . SER A 1 280 ? -22.562 9.331 44.924 1.00 77.38 280 SER A N 1
ATOM 1866 C CA . SER A 1 280 ? -21.397 10.092 45.391 1.00 77.38 280 SER A CA 1
ATOM 1867 C C . SER A 1 280 ? -21.633 10.685 46.781 1.00 77.38 280 SER A C 1
ATOM 1869 O O . SER A 1 280 ? -22.767 10.870 47.228 1.00 77.38 280 SER A O 1
ATOM 1871 N N . VAL A 1 281 ? -20.545 10.979 47.500 1.00 71.88 281 VAL A N 1
ATOM 1872 C CA . VAL A 1 281 ? -20.614 11.588 48.837 1.00 71.88 281 VAL A CA 1
ATOM 1873 C C . VAL A 1 281 ? -21.334 12.937 48.736 1.00 71.88 281 VAL A C 1
ATOM 1875 O O . VAL A 1 281 ? -20.869 13.838 48.045 1.00 71.88 281 VAL A O 1
ATOM 1878 N N . GLY A 1 282 ? -22.480 13.067 49.411 1.00 67.81 282 GLY A N 1
ATOM 1879 C CA . GLY A 1 282 ? -23.303 14.285 49.414 1.00 67.81 282 GLY A CA 1
ATOM 1880 C C . GLY A 1 282 ? -24.379 14.364 48.323 1.00 67.81 282 GLY A C 1
ATOM 1881 O O . GLY A 1 282 ? -25.234 15.242 48.398 1.00 67.81 282 GLY A O 1
ATOM 1882 N N . ALA A 1 283 ? -24.397 13.437 47.362 1.00 69.06 283 ALA A N 1
ATOM 1883 C CA . ALA A 1 283 ? -25.444 13.316 46.348 1.00 69.06 283 ALA A CA 1
ATOM 1884 C C . ALA A 1 283 ? -25.904 11.853 46.284 1.00 69.06 283 ALA A C 1
ATOM 1886 O O . ALA A 1 283 ? -25.505 11.074 45.415 1.00 69.06 283 ALA A O 1
ATOM 1887 N N . GLY A 1 284 ? -26.706 11.464 47.277 1.00 61.69 284 GLY A N 1
ATOM 1888 C CA . GLY A 1 284 ? -27.262 10.118 47.354 1.00 61.69 284 GLY A CA 1
ATOM 1889 C C . GLY A 1 284 ? -28.176 9.842 46.163 1.00 61.69 284 GLY A C 1
ATOM 1890 O O . GLY A 1 284 ? -29.126 10.583 45.920 1.00 61.69 284 GLY A O 1
ATOM 1891 N N . GLY A 1 285 ? -27.885 8.774 45.423 1.00 72.25 285 GLY A N 1
ATOM 1892 C CA . GLY A 1 285 ? -28.844 8.174 44.502 1.00 72.25 285 GLY A CA 1
ATOM 1893 C C . GLY A 1 285 ? -29.840 7.296 45.259 1.00 72.25 285 GLY A C 1
ATOM 1894 O O . GLY A 1 285 ? -29.576 6.860 46.380 1.00 72.25 285 GLY A O 1
ATOM 1895 N N . VAL A 1 286 ? -30.983 7.007 44.640 1.00 79.44 286 VAL A N 1
ATOM 1896 C CA . VAL A 1 286 ? -31.907 5.987 45.148 1.00 79.44 286 VAL A CA 1
ATOM 1897 C C . VAL A 1 286 ? -31.392 4.621 44.706 1.00 79.44 286 VAL A C 1
ATOM 1899 O O . VAL A 1 286 ? -31.218 4.383 43.513 1.00 79.44 286 VAL A O 1
ATOM 1902 N N . VAL A 1 287 ? -31.168 3.719 45.660 1.00 87.56 287 VAL A N 1
ATOM 1903 C CA . VAL A 1 287 ? -30.893 2.304 45.381 1.00 87.56 287 VAL A CA 1
ATOM 1904 C C . VAL A 1 287 ? -32.194 1.541 45.573 1.00 87.56 287 VAL A C 1
ATOM 1906 O O . VAL A 1 287 ? -32.763 1.557 46.662 1.00 87.56 287 VAL A O 1
ATOM 1909 N N . GLN A 1 288 ? -32.668 0.889 44.516 1.00 87.38 288 GLN A N 1
ATOM 1910 C CA . GLN A 1 288 ? -33.830 0.006 44.571 1.00 87.38 288 GLN A CA 1
ATOM 1911 C C . GLN A 1 288 ? -33.354 -1.433 44.390 1.00 87.38 288 GLN A C 1
ATOM 1913 O O . GLN A 1 288 ? -32.711 -1.754 43.392 1.00 87.38 288 GLN A O 1
ATOM 1918 N N . LEU A 1 289 ? -33.652 -2.280 45.372 1.00 89.38 289 LEU A N 1
ATOM 1919 C CA . LEU A 1 289 ? -33.370 -3.712 45.349 1.00 89.38 289 LEU A CA 1
ATOM 1920 C C . LEU A 1 289 ? -34.714 -4.436 45.363 1.00 89.38 289 LEU A C 1
ATOM 1922 O O . LEU A 1 289 ? -35.551 -4.165 46.222 1.00 89.38 289 LEU A O 1
ATOM 1926 N N . PHE A 1 290 ? -34.927 -5.321 44.395 1.00 85.50 290 PHE A N 1
ATOM 1927 C CA . PHE A 1 290 ? -36.141 -6.124 44.286 1.00 85.50 290 PHE A CA 1
ATOM 1928 C C . PHE A 1 290 ? -35.817 -7.587 44.590 1.00 85.50 290 PHE A C 1
ATOM 1930 O O . PHE A 1 290 ? -34.748 -8.073 44.220 1.00 85.50 290 PHE A O 1
ATOM 1937 N N . GLY A 1 291 ? -36.761 -8.286 45.222 1.00 86.56 291 GLY A N 1
ATOM 1938 C CA . GLY A 1 291 ? -36.576 -9.665 45.673 1.00 86.56 291 GLY A CA 1
ATOM 1939 C C . GLY A 1 291 ? -35.753 -9.776 46.958 1.00 86.56 291 GLY A C 1
ATOM 1940 O O . GLY A 1 291 ? -35.521 -8.790 47.662 1.00 86.56 291 GLY A O 1
ATOM 1941 N N . ASP A 1 292 ? -35.325 -10.999 47.267 1.00 80.31 292 ASP A N 1
ATOM 1942 C CA . ASP A 1 292 ? -34.576 -11.290 48.487 1.00 80.31 292 ASP A CA 1
ATOM 1943 C C . ASP A 1 292 ? -33.202 -10.614 48.453 1.00 80.31 292 ASP A C 1
ATOM 1945 O O . ASP A 1 292 ? -32.371 -10.868 47.580 1.00 80.31 292 ASP A O 1
ATOM 1949 N N . THR A 1 293 ? -32.955 -9.751 49.436 1.00 85.94 293 THR A N 1
ATOM 1950 C CA . THR A 1 293 ? -31.674 -9.064 49.606 1.00 85.94 293 THR A CA 1
ATOM 1951 C C . THR A 1 293 ? -30.941 -9.643 50.807 1.00 85.94 293 THR A C 1
ATOM 1953 O O . THR A 1 293 ? -31.366 -9.467 51.948 1.00 85.94 293 THR A O 1
ATOM 1956 N N . THR A 1 294 ? -29.797 -10.275 50.558 1.00 79.19 294 THR A N 1
ATOM 1957 C CA . THR A 1 294 ? -28.898 -10.764 51.610 1.00 79.19 294 THR A CA 1
ATOM 1958 C C . THR A 1 294 ? -27.692 -9.841 51.713 1.00 79.19 294 THR A C 1
ATOM 1960 O O . THR A 1 294 ? -26.925 -9.703 50.763 1.00 79.19 294 THR A O 1
ATOM 1963 N N . VAL A 1 295 ? -27.497 -9.217 52.875 1.00 81.69 295 VAL A N 1
ATOM 1964 C CA . VAL A 1 295 ? -26.293 -8.430 53.175 1.00 81.69 295 VAL A CA 1
ATOM 1965 C C . VAL A 1 295 ? -25.384 -9.266 54.067 1.00 81.69 295 VAL A C 1
ATOM 1967 O O . VAL A 1 295 ? -25.603 -9.355 55.272 1.00 81.69 295 VAL A O 1
ATOM 1970 N N . GLY A 1 296 ? -24.360 -9.880 53.474 1.00 74.00 296 GLY A N 1
ATOM 1971 C CA . GLY A 1 296 ? -23.476 -10.825 54.160 1.00 74.00 296 GLY A CA 1
ATOM 1972 C C . GLY A 1 296 ? -23.400 -12.181 53.493 1.00 74.00 296 GLY A C 1
ATOM 1973 O O . GLY A 1 296 ? -23.880 -12.371 52.380 1.00 74.00 296 GLY A O 1
ATOM 1974 N N . SER A 1 297 ? -22.760 -13.118 54.180 1.00 66.25 297 SER A N 1
ATOM 1975 C CA . SER A 1 297 ? -22.600 -14.492 53.717 1.00 66.25 297 SER A CA 1
ATOM 1976 C C . SER A 1 297 ? -23.532 -15.438 54.462 1.00 66.25 297 SER A C 1
ATOM 1978 O O . SER A 1 297 ? -23.738 -15.323 55.667 1.00 66.25 297 SER A O 1
ATOM 1980 N N . THR A 1 298 ? -24.058 -16.414 53.725 1.00 57.44 298 THR A N 1
ATOM 1981 C CA . THR A 1 298 ? -24.760 -17.590 54.257 1.00 57.44 298 THR A CA 1
ATOM 1982 C C . THR A 1 298 ? -23.797 -18.718 54.643 1.00 57.44 298 THR A C 1
ATOM 1984 O O . THR A 1 298 ? -24.199 -19.675 55.303 1.00 57.44 298 THR A O 1
ATOM 1987 N N . ALA A 1 299 ? -22.522 -18.623 54.254 1.00 55.50 299 ALA A N 1
ATOM 1988 C CA . ALA A 1 299 ? -21.482 -19.559 54.652 1.00 55.50 299 ALA A CA 1
ATOM 1989 C C . ALA A 1 299 ? -20.928 -19.188 56.035 1.00 55.50 299 ALA A C 1
ATOM 1991 O O . ALA A 1 299 ? -20.671 -18.020 56.319 1.00 55.50 299 ALA A O 1
ATOM 1992 N N . ILE A 1 300 ? -20.665 -20.214 56.852 1.00 56.66 300 ILE A N 1
ATOM 1993 C CA . ILE A 1 300 ? -20.194 -20.180 58.257 1.00 56.66 300 ILE A CA 1
ATOM 1994 C C . ILE A 1 300 ? -18.911 -19.335 58.474 1.00 56.66 300 ILE A C 1
ATOM 1996 O O . ILE A 1 300 ? -18.528 -19.053 59.605 1.00 56.66 300 ILE A O 1
ATOM 2000 N N . ASN A 1 301 ? -18.280 -18.847 57.404 1.00 55.62 301 ASN A N 1
ATOM 2001 C CA . ASN A 1 301 ? -17.078 -18.024 57.439 1.00 55.62 301 ASN A CA 1
ATOM 2002 C C . ASN A 1 301 ? -17.367 -16.551 57.084 1.00 55.62 301 ASN A C 1
ATOM 2004 O O . ASN A 1 301 ? -17.112 -16.097 55.974 1.00 55.62 301 ASN A O 1
ATOM 2008 N N . GLY A 1 302 ? -17.854 -15.794 58.069 1.00 59.09 302 GLY A N 1
ATOM 2009 C CA . GLY A 1 302 ? -17.287 -14.475 58.382 1.00 59.09 302 GLY A CA 1
ATOM 2010 C C . GLY A 1 302 ? -17.556 -13.262 57.479 1.00 59.09 302 GLY A C 1
ATOM 2011 O O . GLY A 1 302 ? -16.844 -12.276 57.653 1.00 59.09 302 GLY A O 1
ATOM 2012 N N . ALA A 1 303 ? -18.548 -13.248 56.582 1.00 54.53 303 ALA A N 1
ATOM 2013 C CA . ALA A 1 303 ? -18.867 -12.031 55.814 1.00 54.53 303 ALA A CA 1
ATOM 2014 C C . ALA A 1 303 ? -20.187 -11.350 56.242 1.00 54.53 303 ALA A C 1
ATOM 2016 O O . ALA A 1 303 ? -21.239 -11.981 56.331 1.00 54.53 303 ALA A O 1
ATOM 2017 N N . SER A 1 304 ? -20.053 -10.033 56.470 1.00 57.81 304 SER A N 1
ATOM 2018 C CA . SER A 1 304 ? -20.910 -9.013 57.116 1.00 57.81 304 SER A CA 1
ATOM 2019 C C . SER A 1 304 ? -21.130 -9.145 58.622 1.00 57.81 304 SER A C 1
ATOM 2021 O O . SER A 1 304 ? -22.125 -9.675 59.099 1.00 57.81 304 SER A O 1
ATOM 2023 N N . SER A 1 305 ? -20.223 -8.535 59.385 1.00 61.19 305 SER A N 1
ATOM 2024 C CA . SER A 1 305 ? -20.349 -8.329 60.833 1.00 61.19 305 SER A CA 1
ATOM 2025 C C . SER A 1 305 ? -21.249 -7.145 61.223 1.00 61.19 305 SER A C 1
ATOM 2027 O O . SER A 1 305 ? -21.592 -7.010 62.395 1.00 61.19 305 SER A O 1
ATOM 2029 N N . SER A 1 306 ? -21.637 -6.273 60.280 1.00 72.06 306 SER A N 1
ATOM 2030 C CA . SER A 1 306 ? -22.516 -5.133 60.573 1.00 72.06 306 SER A CA 1
ATOM 2031 C C . SER A 1 306 ? -23.194 -4.558 59.327 1.00 72.06 306 SER A C 1
ATOM 2033 O O . SER A 1 306 ? -22.504 -4.213 58.368 1.00 72.06 306 SER A O 1
ATOM 2035 N N . LEU A 1 307 ? -24.510 -4.335 59.385 1.00 83.50 307 LEU A N 1
ATOM 2036 C CA . LEU A 1 307 ? -25.203 -3.350 58.549 1.00 83.50 307 LEU A CA 1
ATOM 2037 C C . LEU A 1 307 ? -25.227 -2.018 59.313 1.00 83.50 307 LEU A C 1
ATOM 2039 O O . LEU A 1 307 ? -25.778 -1.949 60.409 1.00 83.50 307 LEU A O 1
ATOM 2043 N N . LYS A 1 308 ? -24.623 -0.965 58.755 1.00 80.31 308 LYS A N 1
ATOM 2044 C CA . LYS A 1 308 ? -24.694 0.398 59.307 1.00 80.31 308 LYS A CA 1
ATOM 2045 C C . LYS A 1 308 ? -25.530 1.269 58.379 1.00 80.31 308 LYS A C 1
ATOM 2047 O O . LYS A 1 308 ? -25.170 1.429 57.217 1.00 80.31 308 LYS A O 1
ATOM 2052 N N . VAL A 1 309 ? -26.610 1.844 58.901 1.00 82.75 309 VAL A N 1
ATOM 2053 C CA . VAL A 1 309 ? -27.462 2.792 58.175 1.00 82.75 309 VAL A CA 1
ATOM 2054 C C . VAL A 1 309 ? -27.337 4.158 58.833 1.00 82.75 309 VAL A C 1
ATOM 2056 O O . VAL A 1 309 ? -27.505 4.284 60.044 1.00 82.75 309 VAL A O 1
ATOM 2059 N N . TYR A 1 310 ? -27.025 5.177 58.038 1.00 77.19 310 TYR A N 1
ATOM 2060 C CA . TYR A 1 310 ? -27.044 6.566 58.479 1.00 77.19 310 TYR A CA 1
ATOM 2061 C C . TYR A 1 310 ? -28.349 7.201 57.999 1.00 77.19 310 TYR A C 1
ATOM 2063 O O . TYR A 1 310 ? -28.577 7.300 56.796 1.00 77.19 310 TYR A O 1
ATOM 2071 N N . GLY A 1 311 ? -29.201 7.610 58.939 1.00 80.69 311 GLY A N 1
ATOM 2072 C CA . GLY A 1 311 ? -30.525 8.166 58.658 1.00 80.69 311 GLY A CA 1
ATOM 2073 C C . GLY A 1 311 ? -31.667 7.245 59.085 1.00 80.69 311 GLY A C 1
ATOM 2074 O O . GLY A 1 311 ? -31.478 6.316 59.869 1.00 80.69 311 GLY A O 1
ATOM 2075 N N . ASN A 1 312 ? -32.866 7.538 58.583 1.00 83.50 312 ASN A N 1
ATOM 2076 C CA . ASN A 1 312 ? -34.078 6.804 58.934 1.00 83.50 312 ASN A CA 1
ATOM 2077 C C . ASN A 1 312 ? -34.153 5.472 58.175 1.00 83.50 312 ASN A C 1
ATOM 2079 O O . ASN A 1 312 ? -33.869 5.419 56.979 1.00 83.50 312 ASN A O 1
ATOM 2083 N N . VAL A 1 313 ? -34.612 4.421 58.854 1.00 86.69 313 VAL A N 1
ATOM 2084 C CA . VAL A 1 313 ? -35.040 3.161 58.232 1.00 86.69 313 VAL A CA 1
ATOM 2085 C C . VAL A 1 313 ? -36.562 3.117 58.296 1.00 86.69 313 VAL A C 1
ATOM 2087 O O . VAL A 1 313 ? -37.129 3.027 59.382 1.00 86.69 313 VAL A O 1
ATOM 2090 N N . ASN A 1 314 ? -37.222 3.188 57.141 1.00 81.75 314 ASN A N 1
ATOM 2091 C CA . ASN A 1 314 ? -38.679 3.114 57.044 1.00 81.75 314 ASN A CA 1
ATOM 2092 C C . ASN A 1 314 ? -39.083 1.758 56.458 1.00 81.75 314 ASN A C 1
ATOM 2094 O O . ASN A 1 314 ? -38.657 1.412 55.358 1.00 81.75 314 ASN A O 1
ATOM 2098 N N . PHE A 1 315 ? -39.942 1.026 57.163 1.00 83.06 315 PHE A N 1
ATOM 2099 C CA . PHE A 1 315 ? -40.614 -0.162 56.638 1.00 83.06 315 PHE A CA 1
ATOM 2100 C C . PHE A 1 315 ? -42.045 0.233 56.269 1.00 83.06 315 PHE A C 1
ATOM 2102 O O . PHE A 1 315 ? -42.869 0.466 57.153 1.00 83.06 315 PHE A O 1
ATOM 2109 N N . TYR A 1 316 ? -42.321 0.384 54.975 1.00 76.75 316 TYR A N 1
ATOM 2110 C CA . TYR A 1 316 ? -43.657 0.735 54.494 1.00 76.75 316 TYR A CA 1
ATOM 2111 C C . TYR A 1 316 ? -44.561 -0.499 54.439 1.00 76.75 316 TYR A C 1
ATOM 2113 O O . TYR A 1 316 ? -44.106 -1.595 54.118 1.00 76.75 316 TYR A O 1
ATOM 2121 N N . ASP A 1 317 ? -45.843 -0.296 54.736 1.00 77.69 317 ASP A N 1
ATOM 2122 C CA . ASP A 1 317 ? -46.890 -1.278 54.465 1.00 77.69 317 ASP A CA 1
ATOM 2123 C C . ASP A 1 317 ? -47.137 -1.318 52.949 1.00 77.69 317 ASP A C 1
ATOM 2125 O O . ASP A 1 317 ? -47.437 -0.288 52.338 1.00 77.69 317 ASP A O 1
ATOM 2129 N N . ASP A 1 318 ? -46.973 -2.485 52.332 1.00 78.69 318 ASP A N 1
ATOM 2130 C CA . ASP A 1 318 ? -47.261 -2.688 50.908 1.00 78.69 318 ASP A CA 1
ATOM 2131 C C . ASP A 1 318 ? -48.752 -2.953 50.639 1.00 78.69 318 ASP A C 1
ATOM 2133 O O . ASP A 1 318 ? -49.144 -3.119 49.483 1.00 78.69 318 ASP A O 1
ATOM 2137 N N . GLN A 1 319 ? -49.589 -2.917 51.684 1.00 80.56 319 GLN A N 1
ATOM 2138 C CA . GLN A 1 319 ? -51.041 -3.088 51.639 1.00 80.56 319 GLN A CA 1
ATOM 2139 C C . GLN A 1 319 ? -51.491 -4.475 51.149 1.00 80.56 319 GLN A C 1
ATOM 2141 O O . GLN A 1 319 ? -52.663 -4.650 50.808 1.00 80.56 319 GLN A O 1
ATOM 2146 N N . ASP A 1 320 ? -50.608 -5.478 51.136 1.00 82.50 320 ASP A N 1
ATOM 2147 C CA . ASP A 1 320 ? -50.952 -6.837 50.694 1.00 82.50 320 ASP A CA 1
ATOM 2148 C C . ASP A 1 320 ? -51.674 -7.676 51.772 1.00 82.50 320 ASP A C 1
ATOM 2150 O O . ASP A 1 320 ? -52.110 -8.798 51.511 1.00 82.50 320 ASP A O 1
ATOM 2154 N N . GLY A 1 321 ? -51.825 -7.133 52.986 1.00 78.75 321 GLY A N 1
ATOM 2155 C CA . GLY A 1 321 ? -52.489 -7.788 54.116 1.00 78.75 321 GLY A CA 1
ATOM 2156 C C . GLY A 1 321 ? -51.641 -8.843 54.836 1.00 78.75 321 GLY A C 1
ATOM 2157 O O . GLY A 1 321 ? -52.141 -9.495 55.756 1.00 78.75 321 GLY A O 1
ATOM 2158 N N . THR A 1 322 ? -50.371 -9.021 54.464 1.00 79.88 322 THR A N 1
ATOM 2159 C CA . THR A 1 322 ? -49.450 -9.941 55.141 1.00 79.88 322 THR A CA 1
ATOM 2160 C C . THR A 1 322 ? -48.723 -9.259 56.299 1.00 79.88 322 THR A C 1
ATOM 2162 O O . THR A 1 322 ? -48.433 -8.062 56.289 1.00 79.88 322 THR A O 1
ATOM 2165 N N . ALA A 1 323 ? -48.425 -10.032 57.344 1.00 77.12 323 ALA A N 1
ATOM 2166 C CA . ALA A 1 323 ? -47.674 -9.528 58.483 1.00 77.12 323 ALA A CA 1
ATOM 2167 C C . ALA A 1 323 ? -46.241 -9.174 58.057 1.00 77.12 323 ALA A C 1
ATOM 2169 O O . ALA A 1 323 ? -45.485 -10.037 57.614 1.00 77.12 323 ALA A O 1
ATOM 2170 N N . LYS A 1 324 ? -45.849 -7.910 58.239 1.00 81.00 324 LYS A N 1
ATOM 2171 C CA . LYS A 1 324 ? -44.466 -7.463 58.044 1.00 81.00 324 LYS A CA 1
ATOM 2172 C C . LYS A 1 324 ? -43.704 -7.653 59.347 1.00 81.00 324 LYS A C 1
ATOM 2174 O O . LYS A 1 324 ? -43.938 -6.947 60.327 1.00 81.00 324 LYS A O 1
ATOM 2179 N N . THR A 1 325 ? -42.824 -8.643 59.380 1.00 79.31 325 THR A N 1
ATOM 2180 C CA . THR A 1 325 ? -42.061 -9.001 60.578 1.00 79.31 325 THR A CA 1
ATOM 2181 C C . THR A 1 325 ? -40.610 -8.567 60.436 1.00 79.31 325 THR A C 1
ATOM 2183 O O . THR A 1 325 ? -39.928 -8.980 59.502 1.00 79.31 325 THR A O 1
ATOM 2186 N N . PHE A 1 326 ? -40.106 -7.791 61.396 1.00 83.38 326 PHE A N 1
ATOM 2187 C CA . PHE A 1 326 ? -38.666 -7.683 61.612 1.00 83.38 326 PHE A CA 1
ATOM 2188 C C . PHE A 1 326 ? -38.227 -8.863 62.481 1.00 83.38 326 PHE A C 1
ATOM 2190 O O . PHE A 1 326 ? -38.524 -8.914 63.674 1.00 83.38 326 PHE A O 1
ATOM 2197 N N . SER A 1 327 ? -37.564 -9.839 61.869 1.00 80.19 327 SER A N 1
ATOM 2198 C CA . SER A 1 327 ? -37.058 -11.029 62.552 1.00 80.19 327 SER A CA 1
ATOM 2199 C C . SER A 1 327 ? -35.538 -10.974 62.637 1.00 80.19 327 SER A C 1
ATOM 2201 O O . SER A 1 327 ? -34.865 -10.669 61.656 1.00 80.19 327 SER A O 1
ATOM 2203 N N . THR A 1 328 ? -34.987 -11.298 63.803 1.00 81.38 328 THR A N 1
ATOM 2204 C CA . THR A 1 328 ? -33.540 -11.411 64.020 1.00 81.38 328 THR A CA 1
ATOM 2205 C C . THR A 1 328 ? -33.161 -12.860 64.312 1.00 81.38 328 THR A C 1
ATOM 2207 O O . THR A 1 328 ? -34.009 -13.678 64.668 1.00 81.38 328 THR A O 1
ATOM 2210 N N . ALA A 1 329 ? -31.871 -13.183 64.209 1.00 70.38 329 ALA A N 1
ATOM 2211 C CA . ALA A 1 329 ? -31.349 -14.460 64.688 1.00 70.38 329 ALA A CA 1
ATOM 2212 C C . ALA A 1 329 ? -31.529 -14.617 66.214 1.00 70.38 329 ALA A C 1
ATOM 2214 O O . ALA A 1 329 ? -31.845 -13.663 66.930 1.00 70.38 329 ALA A O 1
ATOM 2215 N N . THR A 1 330 ? -31.294 -15.829 66.721 1.00 72.31 330 THR A N 1
ATOM 2216 C CA . THR A 1 330 ? -31.251 -16.113 68.161 1.00 72.31 330 THR A CA 1
ATOM 2217 C C . THR A 1 330 ? -30.103 -15.347 68.822 1.00 72.31 330 THR A C 1
ATOM 2219 O O . THR A 1 330 ? -28.960 -15.464 68.384 1.00 72.31 330 THR A O 1
ATOM 2222 N N . GLY A 1 331 ? -30.381 -14.589 69.882 1.00 74.62 331 GLY A N 1
ATOM 2223 C CA . GLY A 1 331 ? -29.373 -13.803 70.595 1.00 74.62 331 GLY A CA 1
ATOM 2224 C C . GLY A 1 331 ? -29.957 -12.545 71.230 1.00 74.62 331 GLY A C 1
ATOM 2225 O O . GLY A 1 331 ? -31.161 -12.303 71.160 1.00 74.62 331 GLY A O 1
ATOM 2226 N N . ALA A 1 332 ? -29.100 -11.747 71.866 1.00 78.56 332 ALA A N 1
ATOM 2227 C CA . ALA A 1 332 ? -29.503 -10.460 72.420 1.00 78.56 332 ALA A CA 1
ATOM 2228 C C . ALA A 1 332 ? -29.741 -9.443 71.293 1.00 78.56 332 ALA A C 1
ATOM 2230 O O . ALA A 1 332 ? -28.855 -9.199 70.474 1.00 78.56 332 ALA A O 1
ATOM 2231 N N . ILE A 1 333 ? -30.926 -8.831 71.278 1.00 84.31 333 ILE A N 1
ATOM 2232 C CA . ILE A 1 333 ? -31.234 -7.664 70.448 1.00 84.31 333 ILE A CA 1
ATOM 2233 C C . ILE A 1 333 ? -31.098 -6.435 71.343 1.00 84.31 333 ILE A C 1
ATOM 2235 O O . ILE A 1 333 ? -31.857 -6.281 72.299 1.00 84.31 333 ILE A O 1
ATOM 2239 N N . THR A 1 334 ? -30.146 -5.558 71.037 1.00 84.00 334 THR A N 1
ATOM 2240 C CA . THR A 1 334 ? -29.943 -4.313 71.786 1.00 84.00 334 THR A CA 1
ATOM 2241 C C . THR A 1 334 ? -30.472 -3.135 70.978 1.00 84.00 334 THR A C 1
ATOM 2243 O O . THR A 1 334 ? -29.943 -2.823 69.912 1.00 84.00 334 THR A O 1
ATOM 2246 N N . LEU A 1 335 ? -31.492 -2.457 71.500 1.00 86.31 335 LEU A N 1
ATOM 2247 C CA . LEU A 1 335 ? -32.008 -1.199 70.964 1.00 86.31 335 LEU A CA 1
ATOM 2248 C C . LEU A 1 335 ? -31.521 -0.069 71.874 1.00 86.31 335 LEU A C 1
ATOM 2250 O O . LEU A 1 335 ? -31.985 0.069 73.000 1.00 86.31 335 LEU A O 1
ATOM 2254 N N . ASN A 1 336 ? -30.540 0.703 71.410 1.00 82.56 336 ASN A N 1
ATOM 2255 C CA . ASN A 1 336 ? -30.009 1.834 72.167 1.00 82.56 336 ASN A CA 1
ATOM 2256 C C . ASN A 1 336 ? -30.814 3.094 71.827 1.00 82.56 336 ASN A C 1
ATOM 2258 O O . ASN A 1 336 ? -30.731 3.580 70.700 1.00 82.56 336 ASN A O 1
ATOM 2262 N N . GLY A 1 337 ? -31.562 3.620 72.798 1.00 85.81 337 GLY A N 1
ATOM 2263 C CA . GLY A 1 337 ? -32.388 4.822 72.652 1.00 85.81 337 GLY A CA 1
ATOM 2264 C C . GLY A 1 337 ? -33.856 4.581 73.002 1.00 85.81 337 GLY A C 1
ATOM 2265 O O . GLY A 1 337 ? -34.217 3.524 73.520 1.00 85.81 337 GLY A O 1
ATOM 2266 N N . ASP A 1 338 ? -34.695 5.576 72.718 1.00 86.12 338 ASP A N 1
ATOM 2267 C CA . ASP A 1 338 ? -36.133 5.494 72.965 1.00 86.12 338 ASP A CA 1
ATOM 2268 C C . ASP A 1 338 ? -36.810 4.560 71.954 1.00 86.12 338 ASP A C 1
ATOM 2270 O O . ASP A 1 338 ? -36.576 4.644 70.746 1.00 86.12 338 ASP A O 1
ATOM 2274 N N . ILE A 1 339 ? -37.693 3.689 72.444 1.00 88.50 339 ILE A N 1
ATOM 2275 C CA . ILE A 1 339 ? -38.527 2.820 71.609 1.00 88.50 339 ILE A CA 1
ATOM 2276 C C . ILE A 1 339 ? -39.942 3.398 71.590 1.00 88.50 339 ILE A C 1
ATOM 2278 O O . ILE A 1 339 ? -40.665 3.337 72.583 1.00 88.50 339 ILE A O 1
ATOM 2282 N N . GLY A 1 340 ? -40.340 3.956 70.448 1.00 87.25 340 GLY A N 1
ATOM 2283 C CA . GLY A 1 340 ? -41.707 4.412 70.206 1.00 87.25 340 GLY A CA 1
ATOM 2284 C C . GLY A 1 340 ? -42.566 3.309 69.591 1.00 87.25 340 GLY A C 1
ATOM 2285 O O . GLY A 1 340 ? -42.174 2.688 68.606 1.00 87.25 340 GLY A O 1
ATOM 2286 N N . VAL A 1 341 ? -43.763 3.101 70.134 1.00 87.94 341 VAL A N 1
ATOM 2287 C CA . VAL A 1 341 ? -44.798 2.241 69.545 1.00 87.94 341 VAL A CA 1
ATOM 2288 C C . VAL A 1 341 ? -45.960 3.139 69.128 1.00 87.94 341 VAL A C 1
ATOM 2290 O O . VAL A 1 341 ? -46.403 3.983 69.905 1.00 87.94 341 VAL A O 1
ATOM 2293 N N . ALA A 1 342 ? -46.418 3.015 67.881 1.00 83.81 342 ALA A N 1
ATOM 2294 C CA . ALA A 1 342 ? -47.494 3.858 67.363 1.00 83.81 342 ALA A CA 1
ATOM 2295 C C . ALA A 1 342 ? -48.813 3.633 68.127 1.00 83.81 342 ALA A C 1
ATOM 2297 O O . ALA A 1 342 ? -49.043 2.569 68.701 1.00 83.81 342 ALA A O 1
ATOM 2298 N N . ALA A 1 343 ? -49.711 4.623 68.103 1.00 85.31 343 ALA A N 1
ATOM 2299 C CA . ALA A 1 343 ? -51.031 4.489 68.714 1.00 85.31 343 ALA A CA 1
ATOM 2300 C C . ALA A 1 343 ? -51.773 3.256 68.167 1.00 85.31 343 ALA A C 1
ATOM 2302 O O . ALA A 1 343 ? -51.757 2.996 66.961 1.00 85.31 343 ALA A O 1
ATOM 2303 N N . ASN A 1 344 ? -52.448 2.522 69.058 1.00 83.19 344 ASN A N 1
ATOM 2304 C CA . ASN A 1 344 ? -53.155 1.274 68.744 1.00 83.19 344 ASN A CA 1
ATOM 2305 C C . ASN A 1 344 ? -52.242 0.141 68.231 1.00 83.19 344 ASN A C 1
ATOM 2307 O O . ASN A 1 344 ? -52.702 -0.732 67.491 1.00 83.19 344 ASN A O 1
ATOM 2311 N N . LYS A 1 345 ? -50.948 0.168 68.573 1.00 85.75 345 LYS A N 1
ATOM 2312 C CA . LYS A 1 345 ? -50.013 -0.940 68.353 1.00 85.75 345 LYS A CA 1
ATOM 2313 C C . LYS A 1 345 ? -49.509 -1.468 69.690 1.00 85.75 345 LYS A C 1
ATOM 2315 O O . LYS A 1 345 ? -49.381 -0.717 70.653 1.00 85.75 345 LYS A O 1
ATOM 2320 N N . ASP A 1 346 ? -49.188 -2.755 69.701 1.00 84.44 346 ASP A N 1
ATOM 2321 C CA . ASP A 1 346 ? -48.750 -3.467 70.894 1.00 84.44 346 ASP A CA 1
ATOM 2322 C C . ASP A 1 346 ? -47.249 -3.765 70.832 1.00 84.44 346 ASP A C 1
ATOM 2324 O O . ASP A 1 346 ? -46.712 -4.114 69.778 1.00 84.44 346 ASP A O 1
ATOM 2328 N N . LEU A 1 347 ? -46.581 -3.697 71.986 1.00 87.25 347 LEU A N 1
ATOM 2329 C CA . LEU A 1 347 ? -45.296 -4.358 72.199 1.00 87.25 347 LEU A CA 1
ATOM 2330 C C . LEU A 1 347 ? -45.560 -5.724 72.838 1.00 87.25 347 LEU A C 1
ATOM 2332 O O . LEU A 1 347 ? -45.903 -5.811 74.015 1.00 87.25 347 LEU A O 1
ATOM 2336 N N . ILE A 1 348 ? -45.401 -6.793 72.062 1.00 81.44 348 ILE A N 1
ATOM 2337 C CA . ILE A 1 348 ? -45.685 -8.160 72.506 1.00 81.44 348 ILE A CA 1
ATOM 2338 C C . ILE A 1 348 ? -44.370 -8.882 72.804 1.00 81.44 348 ILE A C 1
ATOM 2340 O O . ILE A 1 348 ? -43.523 -9.037 71.927 1.00 81.44 348 ILE A O 1
ATOM 2344 N N . MET A 1 349 ? -44.219 -9.387 74.028 1.00 79.94 349 MET A N 1
ATOM 2345 C CA . MET A 1 349 ? -43.203 -10.389 74.363 1.00 79.94 349 MET A CA 1
ATOM 2346 C C . MET A 1 349 ? -43.831 -11.780 74.209 1.00 79.94 349 MET A C 1
ATOM 2348 O O . MET A 1 349 ? -44.933 -12.013 74.702 1.00 79.94 349 MET A O 1
ATOM 2352 N N . ALA A 1 350 ? -43.176 -12.687 73.478 1.00 71.81 350 ALA A N 1
ATOM 2353 C CA . ALA A 1 350 ? -43.751 -13.980 73.086 1.00 71.81 350 ALA A CA 1
ATOM 2354 C C . ALA A 1 350 ? -44.309 -14.792 74.276 1.00 71.81 350 ALA A C 1
ATOM 2356 O O . ALA A 1 350 ? -43.664 -14.907 75.317 1.00 71.81 350 ALA A O 1
ATOM 2357 N N . ASN A 1 351 ? -45.485 -15.410 74.099 1.00 62.00 351 ASN A N 1
ATOM 2358 C CA . ASN A 1 351 ? -46.229 -16.084 75.176 1.00 62.00 351 ASN A CA 1
ATOM 2359 C C . ASN A 1 351 ? -45.729 -17.501 75.537 1.00 62.00 351 ASN A C 1
ATOM 2361 O O . ASN A 1 351 ? -46.236 -18.098 76.486 1.00 62.00 351 ASN A O 1
ATOM 2365 N N . THR A 1 352 ? -44.763 -18.045 74.788 1.00 62.53 352 THR A N 1
ATOM 2366 C CA . THR A 1 352 ? -44.240 -19.414 74.951 1.00 62.53 352 THR A CA 1
ATOM 2367 C C . THR A 1 352 ? -42.827 -19.479 75.546 1.00 62.53 352 THR A C 1
ATOM 2369 O O . THR A 1 352 ? -42.319 -20.576 75.765 1.00 62.53 352 THR A O 1
ATOM 2372 N N . GLY A 1 353 ? -42.179 -18.339 75.819 1.00 65.00 353 GLY A N 1
ATOM 2373 C CA . GLY A 1 353 ? -40.800 -18.273 76.328 1.00 65.00 353 GLY A CA 1
ATOM 2374 C C . GLY A 1 353 ? -40.680 -17.773 77.773 1.00 65.00 353 GLY A C 1
ATOM 2375 O O . GLY A 1 353 ? -41.615 -17.216 78.336 1.00 65.00 353 GLY A O 1
ATOM 2376 N N . THR A 1 354 ? -39.489 -17.903 78.367 1.00 67.94 354 THR A N 1
ATOM 2377 C CA . THR A 1 354 ? -39.130 -17.330 79.685 1.00 67.94 354 THR A CA 1
ATOM 2378 C C . THR A 1 354 ? -38.768 -15.839 79.605 1.00 67.94 354 THR A C 1
ATOM 2380 O O . THR A 1 354 ? -37.933 -15.361 80.374 1.00 67.94 354 THR A O 1
ATOM 2383 N N . GLY A 1 355 ? -39.311 -15.117 78.619 1.00 68.69 355 GLY A N 1
ATOM 2384 C CA . GLY A 1 355 ? -38.990 -13.710 78.386 1.00 68.69 355 GLY A CA 1
ATOM 2385 C C . GLY A 1 355 ? -39.351 -12.865 79.604 1.00 68.69 355 GLY A C 1
ATOM 2386 O O . GLY A 1 355 ? -40.443 -12.994 80.151 1.00 68.69 355 GLY A O 1
ATOM 2387 N N . GLN A 1 356 ? -38.424 -12.017 80.041 1.00 73.38 356 GLN A N 1
ATOM 2388 C CA . GLN A 1 356 ? -38.631 -11.100 81.158 1.00 73.38 356 GLN A CA 1
ATOM 2389 C C . GLN A 1 356 ? -38.644 -9.664 80.640 1.00 73.38 356 GLN A C 1
ATOM 2391 O O . GLN A 1 356 ? -37.783 -9.289 79.845 1.00 73.38 356 GLN A O 1
ATOM 2396 N N . PHE A 1 357 ? -39.585 -8.854 81.127 1.00 79.06 357 PHE A N 1
ATOM 2397 C CA . PHE A 1 357 ? -39.503 -7.402 81.009 1.00 79.06 357 PHE A CA 1
ATOM 2398 C C . PHE A 1 357 ? -38.738 -6.872 82.216 1.00 79.06 357 PHE A C 1
ATOM 2400 O O . PHE A 1 357 ? -39.282 -6.797 83.316 1.00 79.06 357 PHE A O 1
ATOM 2407 N N . GLN A 1 358 ? -37.462 -6.560 82.022 1.00 76.06 358 GLN A N 1
ATOM 2408 C CA . GLN A 1 358 ? -36.627 -5.940 83.044 1.00 76.06 358 GLN A CA 1
ATOM 2409 C C . GLN A 1 358 ? -36.385 -4.492 82.648 1.00 76.06 358 GLN A C 1
ATOM 2411 O O . GLN A 1 358 ? -35.902 -4.207 81.553 1.00 76.06 358 GLN A O 1
ATOM 2416 N N . THR A 1 359 ? -36.738 -3.574 83.537 1.00 77.12 359 THR A N 1
ATOM 2417 C CA . THR A 1 359 ? -36.430 -2.155 83.378 1.00 77.12 359 THR A CA 1
ATOM 2418 C C . THR A 1 359 ? -35.166 -1.818 84.154 1.00 77.12 359 THR A C 1
ATOM 2420 O O . THR A 1 359 ? -34.768 -2.540 85.067 1.00 77.12 359 THR A O 1
ATOM 2423 N N . GLY A 1 360 ? -34.532 -0.694 83.817 1.00 73.50 360 GLY A N 1
ATOM 2424 C CA . GLY A 1 360 ? -33.517 -0.112 84.694 1.00 73.50 360 GLY A CA 1
ATOM 2425 C C . GLY A 1 360 ? -34.104 0.298 86.053 1.00 73.50 360 GLY A C 1
ATOM 2426 O O . GLY A 1 360 ? -35.295 0.143 86.315 1.00 73.50 360 GLY A O 1
ATOM 2427 N N . THR A 1 361 ? -33.280 0.903 86.904 1.00 74.12 361 THR A N 1
ATOM 2428 C CA . THR A 1 361 ? -33.653 1.377 88.253 1.00 74.12 361 THR A CA 1
ATOM 2429 C C . THR A 1 361 ? -34.565 2.617 88.269 1.00 74.12 361 THR A C 1
ATOM 2431 O O . THR A 1 361 ? -34.777 3.216 89.321 1.00 74.12 361 THR A O 1
ATOM 2434 N N . GLY A 1 362 ? -35.074 3.039 87.108 1.00 74.38 362 GLY A N 1
ATOM 2435 C CA . GLY A 1 362 ? -35.944 4.205 86.958 1.00 74.38 362 GLY A CA 1
ATOM 2436 C C . GLY A 1 362 ? -37.429 3.886 87.143 1.00 74.38 362 GLY A C 1
ATOM 2437 O O . GLY A 1 362 ? -37.848 2.731 87.135 1.00 74.38 362 GLY A O 1
ATOM 2438 N N . THR A 1 363 ? -38.239 4.937 87.280 1.00 74.50 363 THR A N 1
ATOM 2439 C CA . THR A 1 363 ? -39.699 4.833 87.397 1.00 74.50 363 THR A CA 1
ATOM 2440 C C . THR A 1 363 ? -40.321 4.241 86.132 1.00 74.50 363 THR A C 1
ATOM 2442 O O . THR A 1 363 ? -40.122 4.762 85.035 1.00 74.50 363 THR A O 1
ATOM 2445 N N . VAL A 1 364 ? -41.148 3.206 86.298 1.00 81.06 364 VAL A N 1
ATOM 2446 C CA . VAL A 1 364 ? -42.013 2.660 85.242 1.00 81.06 364 VAL A CA 1
ATOM 2447 C C . VAL A 1 364 ? -43.418 3.224 85.424 1.00 81.06 364 VAL A C 1
ATOM 2449 O O . VAL A 1 364 ? -44.029 3.037 86.474 1.00 81.06 364 VAL A O 1
ATOM 2452 N N . VAL A 1 365 ? -43.934 3.924 84.413 1.00 79.50 365 VAL A N 1
ATOM 2453 C CA . VAL A 1 365 ? -45.271 4.536 84.452 1.00 79.50 365 VAL A CA 1
ATOM 2454 C C . VAL A 1 365 ? -46.211 3.768 83.527 1.00 79.50 365 VAL A C 1
ATOM 2456 O O . VAL A 1 365 ? -46.001 3.728 82.317 1.00 79.50 365 VAL A O 1
ATOM 2459 N N . LEU A 1 366 ? -47.265 3.182 84.098 1.00 83.06 366 LEU A N 1
ATOM 2460 C CA . LEU A 1 366 ? -48.347 2.517 83.371 1.00 83.06 366 LEU A CA 1
ATOM 2461 C C . LEU A 1 366 ? -49.611 3.374 83.486 1.00 83.06 366 LEU A C 1
ATOM 2463 O O . LEU A 1 366 ? -50.334 3.306 84.474 1.00 83.06 366 LEU A O 1
ATOM 2467 N N . SER A 1 367 ? -49.857 4.220 82.488 1.00 79.69 367 SER A N 1
ATOM 2468 C CA . SER A 1 367 ? -50.945 5.211 82.539 1.00 79.69 367 SER A CA 1
ATOM 2469 C C . SER A 1 367 ? -52.325 4.656 82.156 1.00 79.69 367 SER A C 1
ATOM 2471 O O . SER A 1 367 ? -53.312 5.384 82.220 1.00 79.69 367 SER A O 1
ATOM 2473 N N . GLY A 1 368 ? -52.399 3.395 81.718 1.00 78.50 368 GLY A N 1
ATOM 2474 C CA . GLY A 1 368 ? -53.634 2.714 81.324 1.00 78.50 368 GLY A CA 1
ATOM 2475 C C . GLY A 1 368 ? -54.025 1.587 82.282 1.00 78.50 368 GLY A C 1
ATOM 2476 O O . GLY A 1 368 ? -53.240 1.173 83.137 1.00 78.50 368 GLY A O 1
ATOM 2477 N N . ALA A 1 369 ? -55.242 1.059 82.112 1.00 78.50 369 ALA A N 1
ATOM 2478 C CA . ALA A 1 369 ? -55.689 -0.123 82.844 1.00 78.50 369 ALA A CA 1
ATOM 2479 C C . ALA A 1 369 ? -54.734 -1.295 82.571 1.00 78.50 369 ALA A C 1
ATOM 2481 O O . ALA A 1 369 ? -54.547 -1.708 81.428 1.00 78.50 369 ALA A O 1
ATOM 2482 N N . THR A 1 370 ? -54.127 -1.822 83.631 1.00 80.94 370 THR A N 1
ATOM 2483 C CA . THR A 1 370 ? -53.205 -2.956 83.545 1.00 80.94 370 THR A CA 1
ATOM 2484 C C . THR A 1 370 ? -53.948 -4.219 83.957 1.00 80.94 370 THR A C 1
ATOM 2486 O O . THR A 1 370 ? -54.512 -4.281 85.047 1.00 80.94 370 THR A O 1
ATOM 2489 N N . SER A 1 371 ? -53.969 -5.226 83.085 1.00 78.50 371 SER A N 1
ATOM 2490 C CA . SER A 1 371 ? -54.604 -6.517 83.353 1.00 78.50 371 SER A CA 1
ATOM 2491 C C . SER A 1 371 ? -53.548 -7.610 83.451 1.00 78.50 371 SER A C 1
ATOM 2493 O O . SER A 1 371 ? -52.653 -7.700 82.612 1.00 78.50 371 SER A O 1
ATOM 2495 N N . VAL A 1 372 ? -53.661 -8.450 84.476 1.00 79.19 372 VAL A N 1
ATOM 2496 C CA . VAL A 1 372 ? -52.829 -9.640 84.663 1.00 79.19 372 VAL A CA 1
ATOM 2497 C C . VAL A 1 372 ? -53.709 -10.854 84.397 1.00 79.19 372 VAL A C 1
ATOM 2499 O O . VAL A 1 372 ? -54.786 -10.985 84.977 1.00 79.19 372 VAL A O 1
ATOM 2502 N N . VAL A 1 373 ? -53.268 -11.736 83.498 1.00 76.06 373 VAL A N 1
ATOM 2503 C CA . VAL A 1 373 ? -54.043 -12.919 83.098 1.00 76.06 373 VAL A CA 1
ATOM 2504 C C . VAL A 1 373 ? -54.298 -13.830 84.305 1.00 76.06 373 VAL A C 1
ATOM 2506 O O . VAL A 1 373 ? -53.431 -14.002 85.162 1.00 76.06 373 VAL A O 1
ATOM 2509 N N . SER A 1 374 ? -55.487 -14.438 84.354 1.00 76.31 374 SER A N 1
ATOM 2510 C CA . SER A 1 374 ? -55.893 -15.370 85.414 1.00 76.31 374 SER A CA 1
ATOM 2511 C C . SER A 1 374 ? -54.833 -16.450 85.675 1.00 76.31 374 SER A C 1
ATOM 2513 O O . SER A 1 374 ? -54.317 -17.071 84.743 1.00 76.31 374 SER A O 1
ATOM 2515 N N . GLY A 1 375 ? -54.493 -16.659 86.950 1.00 75.88 375 GLY A N 1
ATOM 2516 C CA . GLY A 1 375 ? -53.442 -17.590 87.375 1.00 75.88 375 GLY A CA 1
ATOM 2517 C C . GLY A 1 375 ? -52.011 -17.038 87.306 1.00 75.88 375 GLY A C 1
ATOM 2518 O O . GLY A 1 375 ? -51.068 -17.802 87.516 1.00 75.88 375 GLY A O 1
ATOM 2519 N N . LYS A 1 376 ? -51.822 -15.742 87.019 1.00 79.19 376 LYS A N 1
ATOM 2520 C CA . LYS A 1 376 ? -50.532 -15.030 87.106 1.00 79.19 376 LYS A CA 1
ATOM 2521 C C . LYS A 1 376 ? -50.570 -13.973 88.215 1.00 79.19 376 LYS A C 1
ATOM 2523 O O . LYS A 1 376 ? -51.642 -13.559 88.646 1.00 79.19 376 LYS A O 1
ATOM 2528 N N . SER A 1 377 ? -49.400 -13.545 88.682 1.00 72.69 377 SER A N 1
ATOM 2529 C CA . SER A 1 377 ? -49.252 -12.552 89.750 1.00 72.69 377 SER A CA 1
ATOM 2530 C C . SER A 1 377 ? -48.476 -11.331 89.265 1.00 72.69 377 SER A C 1
ATOM 2532 O O . SER A 1 377 ? -47.539 -11.452 88.479 1.00 72.69 377 SER A O 1
ATOM 2534 N N . PHE A 1 378 ? -48.858 -10.158 89.764 1.00 74.75 378 PHE A N 1
ATOM 2535 C CA . PHE A 1 378 ? -48.009 -8.972 89.754 1.00 74.75 378 PHE A CA 1
ATOM 2536 C C . PHE A 1 378 ? -47.348 -8.888 91.128 1.00 74.75 378 PHE A C 1
ATOM 2538 O O . PHE A 1 378 ? -48.038 -8.690 92.128 1.00 74.75 378 PHE A O 1
ATOM 2545 N N . THR A 1 379 ? -46.040 -9.116 91.184 1.00 69.38 379 THR A N 1
ATOM 2546 C CA . THR A 1 379 ? -45.280 -9.193 92.436 1.00 69.38 379 THR A CA 1
ATOM 2547 C C . THR A 1 379 ? -44.334 -8.000 92.513 1.00 69.38 379 THR A C 1
ATOM 2549 O O . THR A 1 379 ? -43.594 -7.750 91.566 1.00 69.38 379 THR A O 1
ATOM 2552 N N . LEU A 1 380 ? -44.356 -7.264 93.626 1.00 66.81 380 LEU A N 1
ATOM 2553 C CA . LEU A 1 380 ? -43.361 -6.239 93.946 1.00 66.81 380 LEU A CA 1
ATOM 2554 C C . LEU A 1 380 ? -42.443 -6.817 95.029 1.00 66.81 380 LEU A C 1
ATOM 2556 O O . LEU A 1 380 ? -42.939 -7.195 96.086 1.00 66.81 380 LEU A O 1
ATOM 2560 N N . ASP A 1 381 ? -41.142 -6.916 94.759 1.00 58.94 381 ASP A N 1
ATOM 2561 C CA . ASP A 1 381 ? -40.188 -7.651 95.613 1.00 58.94 381 ASP A CA 1
ATOM 2562 C C . ASP A 1 381 ? -39.450 -6.768 96.644 1.00 58.94 381 ASP A C 1
ATOM 2564 O O . ASP A 1 381 ? -38.803 -7.290 97.548 1.00 58.94 381 ASP A O 1
ATOM 2568 N N . ASP A 1 382 ? -39.565 -5.435 96.561 1.00 55.22 382 ASP A N 1
ATOM 2569 C CA . ASP A 1 382 ? -38.961 -4.504 97.527 1.00 55.22 382 ASP A CA 1
ATOM 2570 C C . ASP A 1 382 ? -39.997 -3.483 98.036 1.00 55.22 382 ASP A C 1
ATOM 2572 O O . ASP A 1 382 ? -40.530 -2.661 97.289 1.00 55.22 382 ASP A O 1
ATOM 2576 N N . PHE A 1 383 ? -40.310 -3.569 99.331 1.00 54.12 383 PHE A N 1
ATOM 2577 C CA . PHE A 1 383 ? -41.389 -2.845 100.016 1.00 54.12 383 PHE A CA 1
ATOM 2578 C C . PHE A 1 383 ? -40.920 -1.576 100.740 1.00 54.12 383 PHE A C 1
ATOM 2580 O O . PHE A 1 383 ? -41.529 -1.153 101.725 1.00 54.12 383 PHE A O 1
ATOM 2587 N N . THR A 1 384 ? -39.843 -0.939 100.292 1.00 53.16 384 THR A N 1
ATOM 2588 C CA . THR A 1 384 ? -39.386 0.309 100.928 1.00 53.16 384 THR A CA 1
ATOM 2589 C C . THR A 1 384 ? -40.200 1.548 100.529 1.00 53.16 384 THR A C 1
ATOM 2591 O O . THR A 1 384 ? -40.181 2.536 101.261 1.00 53.16 384 THR A O 1
ATOM 2594 N N . ASN A 1 385 ? -40.984 1.494 99.443 1.00 51.91 385 ASN A N 1
ATOM 2595 C CA . ASN A 1 385 ? -41.855 2.588 98.999 1.00 51.91 385 ASN A CA 1
ATOM 2596 C C . ASN A 1 385 ? -43.343 2.203 99.063 1.00 51.91 385 ASN A C 1
ATOM 2598 O O . ASN A 1 385 ? -43.755 1.137 98.612 1.00 51.91 385 ASN A O 1
ATOM 2602 N N . ILE A 1 386 ? -44.161 3.096 99.628 1.00 54.38 386 ILE A N 1
ATOM 2603 C CA . ILE A 1 386 ? -45.612 2.934 99.792 1.00 54.38 386 ILE A CA 1
ATOM 2604 C C . ILE A 1 386 ? -46.267 2.785 98.411 1.00 54.38 386 ILE A C 1
ATOM 2606 O O . ILE A 1 386 ? -46.199 3.707 97.597 1.00 54.38 386 ILE A O 1
ATOM 2610 N N . ILE A 1 387 ? -46.968 1.670 98.163 1.00 56.78 387 ILE A N 1
ATOM 2611 C CA . ILE A 1 387 ? -47.946 1.606 97.070 1.00 56.78 387 ILE A CA 1
ATOM 2612 C C . ILE A 1 387 ? -49.084 2.547 97.469 1.00 56.78 387 ILE A C 1
ATOM 2614 O O . ILE A 1 387 ? -49.939 2.200 98.286 1.00 56.78 387 ILE A O 1
ATOM 2618 N N . ASN A 1 388 ? -49.060 3.777 96.959 1.00 56.28 388 ASN A N 1
ATOM 2619 C CA . ASN A 1 388 ? -50.107 4.750 97.234 1.00 56.28 388 ASN A CA 1
ATOM 2620 C C . ASN A 1 388 ? -51.329 4.410 96.374 1.00 56.28 388 ASN A C 1
ATOM 2622 O O . ASN A 1 388 ? -51.547 4.986 95.308 1.00 56.28 388 ASN A O 1
ATOM 2626 N N . CYS A 1 389 ? -52.092 3.407 96.810 1.00 54.44 389 CYS A N 1
ATOM 2627 C CA . CYS A 1 389 ? -53.343 3.014 96.177 1.00 54.44 389 CYS A CA 1
ATOM 2628 C C . CYS A 1 389 ? -54.393 4.087 96.521 1.00 54.44 389 CYS A C 1
ATOM 2630 O O . CYS A 1 389 ? -55.179 3.934 97.460 1.00 54.44 389 CYS A O 1
ATOM 2632 N N . ASN A 1 390 ? -54.383 5.201 95.785 1.00 53.78 390 ASN A N 1
ATOM 2633 C CA . ASN A 1 390 ? -55.461 6.186 95.815 1.00 53.78 390 ASN A CA 1
ATOM 2634 C C . ASN A 1 390 ? -56.675 5.566 95.117 1.00 53.78 390 ASN A C 1
ATOM 2636 O O . ASN A 1 390 ? -56.916 5.770 93.930 1.00 53.78 390 ASN A O 1
ATOM 2640 N N . HIS A 1 391 ? -57.418 4.749 95.856 1.00 48.56 391 HIS A N 1
ATOM 2641 C CA . HIS A 1 391 ? -58.694 4.236 95.394 1.00 48.56 391 HIS A CA 1
ATOM 2642 C C . HIS A 1 391 ? -59.652 5.425 95.277 1.00 48.56 391 HIS A C 1
ATOM 2644 O O . HIS A 1 391 ? -59.996 6.058 96.278 1.00 48.56 391 HIS A O 1
ATOM 2650 N N . ALA A 1 392 ? -60.111 5.733 94.064 1.00 48.16 392 ALA A N 1
ATOM 2651 C CA . ALA A 1 392 ? -61.387 6.417 93.937 1.00 48.16 392 ALA A CA 1
ATOM 2652 C C . ALA A 1 392 ? -62.441 5.470 94.531 1.00 48.16 392 ALA A C 1
ATOM 2654 O O . ALA A 1 392 ? -62.431 4.277 94.237 1.00 48.16 392 ALA A O 1
ATOM 2655 N N . ALA A 1 393 ? -63.318 5.976 95.396 1.00 53.47 393 ALA A N 1
ATOM 2656 C CA . ALA A 1 393 ? -64.223 5.196 96.250 1.00 53.47 393 ALA A CA 1
ATOM 2657 C C . ALA A 1 393 ? -65.263 4.303 95.517 1.00 53.47 393 ALA A C 1
ATOM 2659 O O . ALA A 1 393 ? -66.207 3.832 96.144 1.00 53.47 393 ALA A O 1
ATOM 2660 N N . ALA A 1 394 ? -65.115 4.073 94.209 1.00 49.28 394 ALA A N 1
ATOM 2661 C CA . ALA A 1 394 ? -66.038 3.326 93.363 1.00 49.28 394 ALA A CA 1
ATOM 2662 C C . ALA A 1 394 ? -65.549 1.923 92.938 1.00 49.28 394 ALA A C 1
ATOM 2664 O O . ALA A 1 394 ? -66.356 1.167 92.403 1.00 49.28 394 ALA A O 1
ATOM 2665 N N . ASP A 1 395 ? -64.297 1.525 93.203 1.00 48.31 395 ASP A N 1
ATOM 2666 C CA . ASP A 1 395 ? -63.812 0.178 92.845 1.00 48.31 395 ASP A CA 1
ATOM 2667 C C . ASP A 1 395 ? -64.178 -0.872 93.907 1.00 48.31 395 ASP A C 1
ATOM 2669 O O . ASP A 1 395 ? -63.394 -1.259 94.776 1.00 48.31 395 ASP A O 1
ATOM 2673 N N . VAL A 1 396 ? -65.415 -1.356 93.828 1.00 46.75 396 VAL A N 1
ATOM 2674 C CA . VAL A 1 396 ? -65.898 -2.531 94.560 1.00 46.75 396 VAL A CA 1
ATOM 2675 C C . VAL A 1 396 ? -65.691 -3.787 93.712 1.00 46.75 396 VAL A C 1
ATOM 2677 O O . VAL A 1 396 ? -66.546 -4.136 92.904 1.00 46.75 396 VAL A O 1
ATOM 2680 N N . GLY A 1 397 ? -64.581 -4.509 93.914 1.00 49.06 397 GLY A N 1
ATOM 2681 C CA . GLY A 1 397 ? -64.559 -5.930 93.532 1.00 49.06 397 GLY A CA 1
ATOM 2682 C C . GLY A 1 397 ? -63.265 -6.595 93.069 1.00 49.06 397 GLY A C 1
ATOM 2683 O O . GLY A 1 397 ? -63.297 -7.810 92.900 1.00 49.06 397 GLY A O 1
ATOM 2684 N N . SER A 1 398 ? -62.127 -5.916 92.903 1.00 44.16 398 SER A N 1
ATOM 2685 C CA . SER A 1 398 ? -60.895 -6.624 92.504 1.00 44.16 398 SER A CA 1
ATOM 2686 C C . SER A 1 398 ? -59.640 -6.119 93.209 1.00 44.16 398 SER A C 1
ATOM 2688 O O . SER A 1 398 ? -59.115 -5.044 92.942 1.00 44.16 398 SER A O 1
ATOM 2690 N N . THR A 1 399 ? -59.163 -6.964 94.119 1.00 48.97 399 THR A N 1
ATOM 2691 C CA . THR A 1 399 ? -57.864 -6.966 94.795 1.00 48.97 399 THR A CA 1
ATOM 2692 C C . THR A 1 399 ? -56.688 -6.811 93.833 1.00 48.97 399 THR A C 1
ATOM 2694 O O . THR A 1 399 ? -56.374 -7.754 93.117 1.00 48.97 399 THR A O 1
ATOM 2697 N N . PHE A 1 400 ? -55.957 -5.699 93.926 1.00 48.00 400 PHE A N 1
ATOM 2698 C CA . PHE A 1 400 ? -54.522 -5.687 93.595 1.00 48.00 400 PHE A CA 1
ATOM 2699 C C . PHE A 1 400 ? -53.622 -5.061 94.672 1.00 48.00 400 PHE A C 1
ATOM 2701 O O . PHE A 1 400 ? -52.415 -5.253 94.627 1.00 48.00 400 PHE A O 1
ATOM 2708 N N . CYS A 1 401 ? -54.174 -4.448 95.724 1.00 48.62 401 CYS A N 1
ATOM 2709 C CA . CYS A 1 401 ? -53.402 -4.045 96.905 1.00 48.62 401 CYS A CA 1
ATOM 2710 C C . CYS A 1 401 ? -53.812 -4.868 98.137 1.00 48.62 401 CYS A C 1
ATOM 2712 O O . CYS A 1 401 ? -54.363 -4.336 99.097 1.00 48.62 401 CYS A O 1
ATOM 2714 N N . LYS A 1 402 ? -53.562 -6.182 98.133 1.00 42.97 402 LYS A N 1
ATOM 2715 C CA . LYS A 1 402 ? -53.511 -6.956 99.383 1.00 42.97 402 LYS A CA 1
ATOM 2716 C C . LYS A 1 402 ? -52.122 -7.570 99.517 1.00 42.97 402 LYS A C 1
ATOM 2718 O O . LYS A 1 402 ? -51.931 -8.757 99.292 1.00 42.97 402 LYS A O 1
ATOM 2723 N N . ALA A 1 403 ? -51.151 -6.733 99.877 1.00 42.22 403 ALA A N 1
ATOM 2724 C CA . ALA A 1 403 ? -49.932 -7.216 100.508 1.00 42.22 403 ALA A CA 1
ATOM 2725 C C . ALA A 1 403 ? -50.334 -7.785 101.879 1.00 42.22 403 ALA A C 1
ATOM 2727 O O . ALA A 1 403 ? -50.444 -7.057 102.866 1.00 42.22 403 ALA A O 1
ATOM 2728 N N . SER A 1 404 ? -50.678 -9.071 101.926 1.00 38.16 404 SER A N 1
ATOM 2729 C CA . SER A 1 404 ? -50.712 -9.803 103.187 1.00 38.16 404 SER A CA 1
ATOM 2730 C C . SER A 1 404 ? -49.297 -10.288 103.475 1.00 38.16 404 SER A C 1
ATOM 2732 O O . SER A 1 404 ? -48.698 -10.930 102.617 1.00 38.16 404 SER A O 1
ATOM 2734 N N . ARG A 1 405 ? -48.808 -9.909 104.657 1.00 37.72 405 ARG A N 1
ATOM 2735 C CA . ARG A 1 405 ? -47.502 -10.239 105.243 1.00 37.72 405 ARG A CA 1
ATOM 2736 C C . ARG A 1 405 ? -47.123 -11.708 105.127 1.00 37.72 405 ARG A C 1
ATOM 2738 O O . ARG A 1 405 ? -48.050 -12.546 105.208 1.00 37.72 405 ARG A O 1
#

Organism: Symbiodinium pilosum (NCBI:txid2952)

Solvent-accessible surface area (backbone atoms only — not comparable to full-atom values): 32557 Å² total; per-residue (Å²): 138,87,78,93,62,95,80,85,87,74,80,98,69,85,89,82,77,77,95,67,92,80,89,76,92,63,92,85,82,77,60,90,99,62,81,89,77,85,64,51,95,96,69,53,71,91,82,86,78,88,77,88,84,78,82,59,74,95,62,97,81,70,90,61,80,86,85,78,92,73,90,85,79,88,74,75,53,93,93,53,89,78,76,90,84,77,76,94,68,90,82,87,75,94,65,91,85,82,76,57,90,98,57,75,91,79,85,82,67,93,59,92,78,76,92,81,76,77,96,65,92,81,84,75,94,62,94,82,82,79,64,84,94,58,82,91,80,78,75,96,67,90,85,84,79,92,66,93,82,83,78,59,89,97,56,86,87,76,82,67,46,93,98,62,54,72,90,86,85,82,83,78,88,85,80,82,63,60,100,86,54,93,55,84,85,85,80,90,76,87,86,84,89,72,58,68,81,91,47,82,71,80,92,82,77,77,93,66,91,83,87,75,93,65,90,85,84,76,58,90,100,57,76,94,78,77,65,90,87,56,94,73,80,92,80,77,77,93,65,92,84,84,76,95,62,92,84,79,82,67,81,98,60,83,90,82,78,76,95,67,91,83,86,74,91,63,91,84,84,76,58,88,98,54,83,90,79,79,61,49,96,94,50,79,58,90,84,88,82,81,78,91,81,78,86,56,53,93,55,98,75,83,42,64,96,70,90,85,79,90,77,90,84,83,85,79,85,85,80,80,83,69,89,87,76,93,80,77,77,94,72,91,83,84,79,91,72,90,84,86,73,61,89,100,58,83,90,82,78,70,92,89,60,92,77,75,95,80,76,73,100,64,91,83,86,77,95,62,95,83,83,74,61,90,96,60,83,91,83,83,93,72,84,88,64,83,83,80,77,79,70,65,98,76,81,83,84,78,88,81,85,73,89,74,131

Radius of gyration: 66.76 Å; Cα contacts (8 Å, |Δi|>4): 82; chains: 1; bounding box: 130×45×198 Å